Protein AF-A0AA36IX26-F1 (afdb_monomer_lite)

Organism: NCBI:txid2562239

InterPro domains:
  IPR001611 Leucine-rich repeat [PF13516] (466-485)
  IPR001611 Leucine-rich repeat [PF13516] (501-513)
  IPR001611 Leucine-rich repeat [PF13516] (522-540)
  IPR001611 Leucine-rich repeat [PF13516] (550-569)
  IPR001611 Leucine-rich repeat [PF13516] (581-597)
  IPR001611 Leucine-rich repeat [PF13516] (606-624)
  IPR001611 Leucine-rich repeat [PF13516] (634-653)
  IPR001611 Leucine-rich repeat [PF13516] (662-679)
  IPR027038 Ran GTPase-activating protein [PTHR24113] (391-602)
  IPR032675 Leucine-rich repeat domain superfamily [G3DSA:3.80.10.10] (282-434)
  IPR032675 Leucine-rich repeat domain superfamily [G3DSA:3.80.10.10] (450-543)
  IPR032675 Leucine-rich repeat domain superfamily [G3DSA:3.80.10.10] (544-683)

Secondary structure (DSSP, 8-state):
-HHHHHHHHHTT--EEPHHHHHHHHHHTPPPPPHHHHHH-B-TTS-BSEE-HHHHHHHHTT-TTTEEEEEEEE---BTTBS-TTSHHHHHHHHHHHHHHHHHHHH-TTT-PPPPTT-EEEEEE-GGGS-PPPPPTTTHHHHHHHHHHTHHHHH-TTEEEEEE-PPPPSS----SSPEEEEETTTTEEEEE-----PPPPGGGSS---TTSTTS---B----GGGBHHHHHHHHHHTT--SSTTEEE-----TTS--PPPPHHHHHHHHHTT-SB-SSTTSHHHHHHHHHHHHHHHHTT-SEEEEES--HHHHHHHHHHGGG-TT--EEEEES---HHHHHHHHHHHHHTSPPPSEEEEES---SHHHHHHHHHHS--------TTTTTT--HHHHHHHHHHH-S---EEE-TTS---HHHHHHHHHHHHSS-S--SEEE------SS-TTHHHHHHHHHHTT-TT--EEE-TTS--HHHHHHHHHHHHTT-TT--EEE-TT---HHHHHHHHHHHHTT-TT--EEE--SS---HHHHHHHHHHHTT-TT--EEE--SS---HHHHHHHHHHHTT-TT--EEE--SS--HHHHHHHHHHHHTT-TT--EEE--S----HHHHHHHHHHHTT-TT--EEE-TTS---HHHHHHHHHHHTT-TT--EEE-TTSS-HHHHHTTTT--

pLDDT: mean 76.71, std 17.02, range [21.55, 98.69]

Sequence (683 aa):
MSGLLVFLRDANVRLVRPQFLRELHQAGHAWPRRQEAETARTASGEPALLTHDELEQKATQGWQAFSILSFSHCWEAKEHPDPLGYQLAMLVEALEAFPAEVTRRLNWDTPVLDPNWDAAVFIDYVSLHQFQRSEAEEPYFQAAMRGMHTLYCHDETYTLRLEDLTPTEWAPPREAVSLYSAKDRGVCSVPLAKLHAPPAHQRGQCPATCSDWPLHANNTPYNERGWCAAEQQWSLSRDNSWKSMRLPLGTPEICEAPLTPEAFADAVRAGGLKFTHRGDAEPVLRLQRHVFESKTAVTPSLGFSHLGPDGVRAAADCLPHCRRLAELSLINSNAGDEGAQVLARGLENCSPLELLWLFQNSIGDNGCKAGRASTGSLHWGIGAECWAECRAEPALAAALAGHRGLRDLNLDANGFGDAGAEAGAIGARGRMQEPLALRLGAELRGAEAGGWGQALGAALRQMPRLQTLRLSENQIGVKGAQALARGLEGTTALQLLWLWGNQIGDPGCQALAAALAGHRGLRALSLGINGFGDAGAEALGVALQQMPRLQTLRLQRNQIGVKGAQALARGLEGTTALELLRLWENQIGDAGCQALAAALAGHRGLRELSLDTNGFGDAGAEALGVALQQMPRLQTLKLVQNQIGVKGAQALARGLEGTTALELLRLFQNQIGDAGCQASTAG

Foldseek 3Di:
DVVLLVLCVQLVPWFFFLQQLVVCQQVQHADDAPVVQQPDAHPVRHRRTDDSVNVVVQVVVDLLAEAEEEEAEQQFFQAGRAQLCQVSLLVNLLVVLVQVQLQVLPPDPDDRRDPNHGYTYGDPSLSHPDDDDDPVNVVSSVSCLLCVLCQLQPQRYKYWYDQDDCDPWDDDDPFFIWIAHQESLETDGRGRDDSDDRPPVRGVDGPPVCVVDPTHTDPDTQCQALVSVLSVLSNQLGHPDLAARAHGPYDLPDFAHHAALVRSLVCVVVNSHDYPDPVVNVSSSVSSNVSLLSRLCRHQEYHGENAECVRLLRVLVSQLSNQNHAYYAYELHLNALVSLLSNLVSLLNHHQYAYYHDYNNQYAPSSVVVVVVPDDDDDDDDDPPVNPPSCSQQSNLVSLLNHQNYAEDHPANNQHELSNLLSLLSSLQRNHPAHQEDHDHHQHPDDDQAPSLLSNLVSLLVHQNHAYYAYENNLNEQNSLLSVLNSLLNHQNYAYDHHHNHLNELNSLLSNLVSLLNRQNHAEDADANRAYEQNSLLSNLVSLLSHQNHAYYHHAHYAYACNSLLSVLNSLLNPQNYAEDHHANYQNEQNSLLSNLVSLLNRQNHAEDAHAHHAYEQNSLLSNLQSLLSHQNHAYDHHHQYAYELNSLLSVLNSCVNHPRHNYDHYYNYRHPPNSVVSNPPD

Radius of gyration: 32.55 Å; chains: 1; bounding box: 71×59×91 Å

Structure (mmCIF, N/CA/C/O backbone):
data_AF-A0AA36IX26-F1
#
_entry.id   AF-A0AA36IX26-F1
#
loop_
_atom_site.group_PDB
_atom_site.id
_atom_site.type_symbol
_atom_site.label_atom_id
_atom_site.label_alt_id
_atom_site.label_comp_id
_atom_site.label_asym_id
_atom_site.label_entity_id
_atom_site.label_seq_id
_atom_site.pdbx_PDB_ins_code
_atom_site.Cartn_x
_atom_site.Cartn_y
_atom_site.Cartn_z
_atom_site.occupancy
_atom_site.B_iso_or_equiv
_atom_site.auth_seq_id
_atom_site.auth_comp_id
_atom_site.auth_asym_id
_atom_site.auth_atom_id
_atom_site.pdbx_PDB_model_num
ATOM 1 N N . MET A 1 1 ? -26.209 3.716 13.378 1.00 59.00 1 MET A N 1
ATOM 2 C CA . MET A 1 1 ? -26.970 4.426 14.436 1.00 59.00 1 MET A CA 1
ATOM 3 C C . MET A 1 1 ? -28.212 3.680 14.939 1.00 59.00 1 MET A C 1
ATOM 5 O O . MET A 1 1 ? -28.395 3.629 16.146 1.00 59.00 1 MET A O 1
ATOM 9 N N . SER A 1 2 ? -29.069 3.107 14.077 1.00 66.12 2 SER A N 1
ATOM 10 C CA . SER A 1 2 ? -30.359 2.517 14.500 1.00 66.12 2 SER A CA 1
ATOM 11 C C . SER A 1 2 ? -30.241 1.428 15.577 1.00 66.12 2 SER A C 1
ATOM 13 O O . SER A 1 2 ? -30.985 1.467 16.547 1.00 66.12 2 SER A O 1
ATOM 15 N N . GLY A 1 3 ? -29.276 0.507 15.466 1.00 75.31 3 GLY A N 1
ATOM 16 C CA . GLY A 1 3 ? -29.050 -0.534 16.481 1.00 75.31 3 GLY A CA 1
ATOM 17 C C . GLY A 1 3 ? -28.619 0.013 17.849 1.00 75.31 3 GLY A C 1
ATOM 18 O O . GLY A 1 3 ? -29.119 -0.442 18.873 1.00 75.31 3 GLY A O 1
ATOM 19 N N . LEU A 1 4 ? -27.751 1.033 17.873 1.00 80.81 4 LEU A N 1
ATOM 20 C CA . LEU A 1 4 ? -27.341 1.703 19.111 1.00 80.81 4 LEU A CA 1
ATOM 21 C C . LEU A 1 4 ? -28.515 2.426 19.782 1.00 80.81 4 LEU A C 1
ATOM 23 O O . LEU A 1 4 ? -28.686 2.312 20.989 1.00 80.81 4 LEU A O 1
ATOM 27 N N . LEU A 1 5 ? -29.348 3.130 19.011 1.00 84.88 5 LEU A N 1
ATOM 28 C CA . LEU A 1 5 ? -30.525 3.827 19.543 1.00 84.88 5 LEU A CA 1
ATOM 29 C C . LEU A 1 5 ? -31.560 2.852 20.120 1.00 84.88 5 LEU A C 1
ATOM 31 O O . LEU A 1 5 ? -32.121 3.125 21.180 1.00 84.88 5 LEU A O 1
ATOM 35 N N . VAL A 1 6 ? -31.763 1.698 19.471 1.00 85.19 6 VAL A N 1
ATOM 36 C CA . VAL A 1 6 ? -32.611 0.614 19.996 1.00 85.19 6 VAL A CA 1
ATOM 37 C C . VAL A 1 6 ? -32.071 0.112 21.333 1.00 85.19 6 VAL A C 1
ATOM 39 O O . VAL A 1 6 ? -32.821 0.072 22.301 1.00 85.19 6 VAL A O 1
ATOM 42 N N . PHE A 1 7 ? -30.768 -0.174 21.431 1.00 87.94 7 PHE A N 1
ATOM 43 C CA . PHE A 1 7 ? -30.157 -0.572 22.702 1.00 87.94 7 PHE A CA 1
ATOM 44 C C . PHE A 1 7 ? -30.351 0.488 23.798 1.00 87.94 7 PHE A C 1
ATOM 46 O O . PHE A 1 7 ? -30.780 0.154 24.901 1.00 87.94 7 PHE A O 1
ATOM 53 N N . LEU A 1 8 ? -30.075 1.763 23.497 1.00 88.88 8 LEU A N 1
ATOM 54 C CA . LEU A 1 8 ? -30.230 2.856 24.461 1.00 88.88 8 LEU A CA 1
ATOM 55 C C . LEU A 1 8 ? -31.669 2.960 24.980 1.00 88.88 8 LEU A C 1
ATOM 57 O O . LEU A 1 8 ? -31.876 3.184 26.173 1.00 88.88 8 LEU A O 1
ATOM 61 N N . ARG A 1 9 ? -32.657 2.773 24.100 1.00 89.88 9 ARG A N 1
ATOM 62 C CA . ARG A 1 9 ? -34.079 2.762 24.455 1.00 89.88 9 ARG A CA 1
ATOM 63 C C . ARG A 1 9 ? -34.441 1.542 25.301 1.00 89.88 9 ARG A C 1
ATOM 65 O O . ARG A 1 9 ? -34.964 1.715 26.399 1.00 89.88 9 ARG A O 1
ATOM 72 N N . ASP A 1 10 ? -34.131 0.341 24.824 1.00 87.94 10 ASP A N 1
ATOM 73 C CA . ASP A 1 10 ? -34.525 -0.925 25.456 1.00 87.94 10 ASP A CA 1
ATOM 74 C C . ASP A 1 10 ? -33.883 -1.109 26.837 1.00 87.94 10 ASP A C 1
ATOM 76 O O . ASP A 1 10 ? -34.504 -1.639 27.758 1.00 87.94 10 ASP A O 1
ATOM 80 N N . ALA A 1 11 ? -32.646 -0.635 27.004 1.00 88.06 11 ALA A N 1
ATOM 81 C CA . ALA A 1 11 ? -31.933 -0.646 28.278 1.00 88.06 11 ALA A CA 1
ATOM 82 C C . ALA A 1 11 ? -32.172 0.620 29.126 1.00 88.06 11 ALA A C 1
ATOM 84 O O . ALA A 1 11 ? -31.579 0.756 30.194 1.00 88.06 11 ALA A O 1
ATOM 85 N N . ASN A 1 12 ? -33.012 1.553 28.659 1.00 89.12 12 ASN A N 1
ATOM 86 C CA . ASN A 1 12 ? -33.259 2.862 29.272 1.00 89.12 12 ASN A CA 1
ATOM 87 C C . ASN A 1 12 ? -31.970 3.627 29.656 1.00 89.12 12 ASN A C 1
ATOM 89 O O . ASN A 1 12 ? -31.885 4.315 30.680 1.00 89.12 12 ASN A O 1
ATOM 93 N N . VAL A 1 13 ? -30.945 3.514 28.813 1.00 88.25 13 VAL A N 1
ATOM 94 C CA . VAL A 1 13 ? -29.699 4.264 28.950 1.00 88.25 13 VAL A CA 1
ATOM 95 C C . VAL A 1 13 ? -29.934 5.675 28.418 1.00 88.25 13 VAL A C 1
ATOM 97 O O . VAL A 1 13 ? -30.354 5.872 27.277 1.00 88.25 13 VAL A O 1
ATOM 100 N N . ARG A 1 14 ? -29.680 6.669 29.270 1.00 89.88 14 ARG A N 1
ATOM 101 C CA . ARG A 1 14 ? -29.809 8.095 28.960 1.00 89.88 14 ARG A CA 1
ATOM 102 C C . ARG A 1 14 ? -28.421 8.710 28.827 1.00 89.88 14 ARG A C 1
ATOM 104 O O . ARG A 1 14 ? -27.532 8.379 29.607 1.00 89.88 14 ARG A O 1
ATOM 111 N N . LEU A 1 15 ? -28.257 9.609 27.862 1.00 91.62 15 LEU A N 1
ATOM 112 C CA . LEU A 1 15 ? -27.003 10.327 27.638 1.00 91.62 15 LEU A CA 1
ATOM 113 C C . LEU A 1 15 ? -27.063 11.714 28.283 1.00 91.62 15 LEU A C 1
ATOM 115 O O . LEU A 1 15 ? -28.125 12.332 28.341 1.00 91.62 15 LEU A O 1
ATOM 119 N N . VAL A 1 16 ? -25.927 12.200 28.765 1.00 92.00 16 VAL A N 1
ATOM 120 C CA . VAL A 1 16 ? -25.788 13.487 29.447 1.00 92.00 16 VAL A CA 1
ATOM 121 C C . VAL A 1 16 ? -25.564 14.597 28.430 1.00 92.00 16 VAL A C 1
ATOM 123 O O . VAL A 1 16 ? -24.824 14.428 27.454 1.00 92.00 16 VAL A O 1
ATOM 126 N N . ARG A 1 17 ? -26.183 15.754 28.667 1.00 92.38 17 ARG A N 1
ATOM 127 C CA . ARG A 1 17 ? -25.926 16.958 27.873 1.00 92.38 17 ARG A CA 1
ATOM 128 C C . ARG A 1 17 ? -24.545 17.535 28.204 1.00 92.38 17 ARG A C 1
ATOM 130 O O . ARG A 1 17 ? -24.284 17.796 29.380 1.00 92.38 17 ARG A O 1
ATOM 137 N N . PRO A 1 18 ? -23.704 17.853 27.201 1.00 91.50 18 PRO A N 1
ATOM 138 C CA . PRO A 1 18 ? -22.429 18.537 27.425 1.00 91.50 18 PRO A CA 1
ATOM 139 C C . PRO A 1 18 ? -22.576 19.833 28.229 1.00 91.50 18 PRO A C 1
ATOM 141 O O . PRO A 1 18 ? -21.761 20.118 29.100 1.00 91.50 18 PRO A O 1
ATOM 144 N N . GLN A 1 19 ? -23.651 20.592 27.985 1.00 90.94 19 GLN A N 1
ATOM 145 C CA . GLN A 1 19 ? -23.922 21.842 28.695 1.00 90.94 19 GLN A CA 1
ATOM 146 C C . GLN A 1 19 ? -24.046 21.649 30.212 1.00 90.94 19 GLN A C 1
ATOM 148 O O . GLN A 1 19 ? -23.476 22.420 30.978 1.00 90.94 19 GLN A O 1
ATOM 153 N N . PHE A 1 20 ? -24.717 20.583 30.648 1.00 92.38 20 PHE A N 1
ATOM 154 C CA . PHE A 1 20 ? -24.869 20.278 32.067 1.00 92.38 20 PHE A CA 1
ATOM 155 C C . PHE A 1 20 ? -23.522 19.951 32.734 1.00 92.38 20 PHE A C 1
ATOM 157 O O . PHE A 1 20 ? -23.261 20.389 33.851 1.00 92.38 20 PHE A O 1
ATOM 164 N N . LEU A 1 21 ? -22.625 19.246 32.034 1.00 89.94 21 LEU A N 1
ATOM 165 C CA . LEU A 1 21 ? -21.277 18.945 32.534 1.00 89.94 21 LEU A CA 1
ATOM 166 C C . LEU A 1 21 ? -20.430 20.212 32.718 1.00 89.94 21 LEU A C 1
ATOM 168 O O . LEU A 1 21 ? -19.721 20.334 33.716 1.00 89.94 21 LEU A O 1
ATOM 172 N N . ARG A 1 22 ? -20.540 21.177 31.794 1.00 88.69 22 ARG A N 1
ATOM 173 C CA . ARG A 1 22 ? -19.863 22.480 31.918 1.00 88.69 22 ARG A CA 1
ATOM 174 C C . ARG A 1 22 ? -20.347 23.247 33.142 1.00 88.69 22 ARG A C 1
ATOM 176 O O . ARG A 1 22 ? -19.533 23.780 33.889 1.00 88.69 22 ARG A O 1
ATOM 183 N N . GLU A 1 23 ? -21.658 23.281 33.355 1.00 90.12 23 GLU A N 1
ATOM 184 C CA . GLU A 1 23 ? -22.269 23.966 34.498 1.00 90.12 23 GLU A CA 1
ATOM 185 C C . GLU A 1 23 ? -21.859 23.325 35.831 1.00 90.12 23 GLU A C 1
ATOM 187 O O . GLU A 1 23 ? -21.513 24.045 36.767 1.00 90.12 23 GLU A O 1
ATOM 192 N N . LEU A 1 24 ? -21.805 21.988 35.906 1.00 86.50 24 LEU A N 1
ATOM 193 C CA . LEU A 1 24 ? -21.286 21.275 37.079 1.00 86.50 24 LEU A CA 1
ATOM 194 C C . LEU A 1 24 ? -19.833 21.650 37.376 1.00 86.50 24 LEU A C 1
ATOM 196 O O . LEU A 1 24 ? -19.507 21.969 38.519 1.00 86.50 24 LEU A O 1
ATOM 200 N N . HIS A 1 25 ? -18.978 21.649 36.351 1.00 84.50 25 HIS A N 1
ATOM 201 C CA . HIS A 1 25 ? -17.574 22.016 36.501 1.00 84.50 25 HIS A CA 1
ATOM 202 C C . HIS A 1 25 ? -17.413 23.469 36.979 1.00 84.50 25 HIS A C 1
ATOM 204 O O . HIS A 1 25 ? -16.678 23.725 37.930 1.00 84.50 25 HIS A O 1
ATOM 210 N N . GLN A 1 26 ? -18.150 24.413 36.385 1.00 83.88 26 GLN A N 1
ATOM 211 C CA . GLN A 1 26 ? -18.125 25.832 36.771 1.00 83.88 26 GLN A CA 1
ATOM 212 C C . GLN A 1 26 ? -18.622 26.068 38.201 1.00 83.88 26 GLN A C 1
ATOM 214 O O . GLN A 1 26 ? -18.080 26.914 38.913 1.00 83.88 26 GLN A O 1
ATOM 219 N N . ALA A 1 27 ? -19.641 25.320 38.624 1.00 81.69 27 ALA A N 1
ATOM 220 C CA . ALA A 1 27 ? -20.159 25.358 39.987 1.00 81.69 27 ALA A CA 1
ATOM 221 C C . ALA A 1 27 ? -19.262 24.609 40.990 1.00 81.69 27 ALA A C 1
ATOM 223 O O . ALA A 1 27 ? -19.490 24.691 42.197 1.00 81.69 27 ALA A O 1
ATOM 224 N N . GLY A 1 28 ? -18.247 23.881 40.510 1.00 75.19 28 GLY A N 1
ATOM 225 C CA . GLY A 1 28 ? -17.361 23.084 41.346 1.00 75.19 28 GLY A CA 1
ATOM 226 C C . GLY A 1 28 ? -18.068 21.893 42.000 1.00 75.19 28 GLY A C 1
ATOM 227 O O . GLY A 1 28 ? -17.729 21.505 43.119 1.00 75.19 28 GLY A O 1
ATOM 228 N N . HIS A 1 29 ? -19.084 21.340 41.341 1.00 78.75 29 HIS A N 1
ATOM 229 C CA . HIS A 1 29 ? -19.809 20.167 41.811 1.00 78.75 29 HIS A CA 1
ATOM 230 C C . HIS A 1 29 ? -19.197 18.877 41.265 1.00 78.75 29 HIS A C 1
ATOM 232 O O . HIS A 1 29 ? -18.682 18.835 40.149 1.00 78.75 29 HIS A O 1
ATOM 238 N N . ALA A 1 30 ? -19.286 17.811 42.061 1.00 74.81 30 ALA A N 1
ATOM 239 C CA . ALA A 1 30 ? -18.939 16.471 41.615 1.00 74.81 30 ALA A CA 1
ATOM 240 C C . ALA A 1 30 ? -19.985 15.939 40.618 1.00 74.81 30 ALA A C 1
ATOM 242 O O . ALA A 1 30 ? -21.100 16.464 40.522 1.00 74.81 30 ALA A O 1
ATOM 243 N N . TRP A 1 31 ? -19.646 14.875 39.888 1.00 78.19 31 TRP A N 1
ATOM 244 C CA . TRP A 1 31 ? -20.623 14.190 39.044 1.00 78.19 31 TRP A CA 1
ATOM 245 C C . TRP A 1 31 ? -21.817 13.672 39.862 1.00 78.19 31 TRP A C 1
ATOM 247 O O . TRP A 1 31 ? -21.621 12.985 40.860 1.00 78.19 31 TRP A O 1
ATOM 257 N N . PRO A 1 32 ? -23.066 13.934 39.439 1.00 77.88 32 PRO A N 1
ATOM 258 C CA . PRO A 1 32 ? -24.227 13.383 40.123 1.00 77.88 32 PRO A CA 1
ATOM 259 C C . PRO A 1 32 ? -24.325 11.873 39.891 1.00 77.88 32 PRO A C 1
ATOM 261 O O . PRO A 1 32 ? -23.868 11.355 38.872 1.00 77.88 32 PRO A O 1
ATOM 264 N N . ARG A 1 33 ? -25.006 11.159 40.789 1.00 77.19 33 ARG A N 1
ATOM 265 C CA . ARG A 1 33 ? -25.446 9.774 40.559 1.00 77.19 33 ARG A CA 1
ATOM 266 C C . ARG A 1 33 ? -26.525 9.710 39.483 1.00 77.19 33 ARG A C 1
ATOM 268 O O . ARG A 1 33 ? -27.099 10.726 39.087 1.00 77.19 33 ARG A O 1
ATOM 275 N N . ARG A 1 34 ? -26.860 8.497 39.027 1.00 77.56 34 ARG A N 1
ATOM 276 C CA . ARG A 1 34 ? -27.836 8.320 37.938 1.00 77.56 34 ARG A CA 1
ATOM 277 C C . ARG A 1 34 ? -29.192 8.893 38.320 1.00 77.56 34 ARG A C 1
ATOM 279 O O . ARG A 1 34 ? -29.754 9.633 37.518 1.00 77.56 34 ARG A O 1
ATOM 286 N N . GLN A 1 35 ? -29.693 8.565 39.515 1.00 79.75 35 GLN A N 1
ATOM 287 C CA . GLN A 1 35 ? -31.001 9.033 39.987 1.00 79.75 35 GLN A CA 1
ATOM 288 C C . GLN A 1 35 ? -31.018 10.547 40.236 1.00 79.75 35 GLN A C 1
ATOM 290 O O . GLN A 1 35 ? -32.018 11.211 39.979 1.00 79.75 35 GLN A O 1
ATOM 295 N N . GLU A 1 36 ? -29.897 11.121 40.677 1.00 83.75 36 GLU A N 1
ATOM 296 C CA . GLU A 1 36 ? -29.769 12.573 40.854 1.00 83.75 36 GLU A CA 1
ATOM 297 C C . GLU A 1 36 ? -29.838 13.284 39.496 1.00 83.75 36 GLU A C 1
ATOM 299 O O . GLU A 1 36 ? -30.602 14.236 39.329 1.00 83.75 36 GLU A O 1
ATOM 304 N N . ALA A 1 37 ? -29.138 12.753 38.489 1.00 86.00 37 ALA A N 1
ATOM 305 C CA . ALA A 1 37 ? -29.148 13.284 37.131 1.00 86.00 37 ALA A CA 1
ATOM 306 C C . ALA A 1 37 ? -30.536 13.232 36.452 1.00 86.00 37 ALA A C 1
ATOM 308 O O . ALA A 1 37 ? -30.814 14.064 35.593 1.00 86.00 37 ALA A O 1
ATOM 309 N N . GLU A 1 38 ? -31.439 12.315 36.833 1.00 85.62 38 GLU A N 1
ATOM 310 C CA . GLU A 1 38 ? -32.811 12.258 36.276 1.00 85.62 38 GLU A CA 1
ATOM 311 C C . GLU A 1 38 ? -33.648 13.489 36.617 1.00 85.62 38 GLU A C 1
ATOM 313 O O . GLU A 1 38 ? -34.439 13.990 35.808 1.00 85.62 38 GLU A O 1
ATOM 318 N N . THR A 1 39 ? -33.457 13.993 37.830 1.00 88.62 39 THR A N 1
ATOM 319 C CA . THR A 1 39 ? -34.173 15.169 38.332 1.00 88.62 39 THR A CA 1
ATOM 320 C C . THR A 1 39 ? -33.403 16.465 38.107 1.00 88.62 39 THR A C 1
ATOM 322 O O . THR A 1 39 ? -34.010 17.535 38.109 1.00 88.62 39 THR A O 1
ATOM 325 N N . ALA A 1 40 ? -32.099 16.377 37.834 1.00 90.81 40 ALA A N 1
ATOM 326 C CA . ALA A 1 40 ? -31.252 17.530 37.582 1.00 90.81 40 ALA A CA 1
ATOM 327 C C . ALA A 1 40 ? -31.674 18.299 36.322 1.00 90.81 40 ALA A C 1
ATOM 329 O O . ALA A 1 40 ? -32.179 17.741 35.336 1.00 90.81 40 ALA A O 1
ATOM 330 N N . ARG A 1 41 ? -31.463 19.613 36.371 1.00 92.69 41 ARG A N 1
ATOM 331 C CA . ARG A 1 41 ? -31.743 20.547 35.283 1.00 92.69 41 ARG A CA 1
ATOM 332 C C . ARG A 1 41 ? -30.532 21.439 35.050 1.00 92.69 41 ARG A C 1
ATOM 334 O O . ARG A 1 41 ? -29.794 21.717 35.993 1.00 92.69 41 ARG A O 1
ATOM 341 N N . THR A 1 42 ? -30.346 21.872 33.810 1.00 91.44 42 THR A N 1
ATOM 342 C CA . THR A 1 42 ? -29.400 22.940 33.471 1.00 91.44 42 THR A CA 1
ATOM 343 C C . THR A 1 42 ? -29.868 24.272 34.060 1.00 91.44 42 THR A C 1
ATOM 345 O O . THR A 1 42 ? -31.035 24.426 34.440 1.00 91.44 42 THR A O 1
ATOM 348 N N . ALA A 1 43 ? -28.996 25.278 34.065 1.00 89.50 43 ALA A N 1
ATOM 349 C CA . ALA A 1 43 ? -29.348 26.647 34.440 1.00 89.50 43 ALA A CA 1
ATOM 350 C C . ALA A 1 43 ? -30.473 27.239 33.561 1.00 89.50 43 ALA A C 1
ATOM 352 O O . ALA A 1 43 ? -31.235 28.089 34.021 1.00 89.50 43 ALA A O 1
ATOM 353 N N . SER A 1 44 ? -30.613 26.763 32.317 1.00 89.62 44 SER A N 1
ATOM 354 C CA . SER A 1 44 ? -31.710 27.112 31.398 1.00 89.62 44 SER A CA 1
ATOM 355 C C . SER A 1 44 ? -33.029 26.374 31.679 1.00 89.62 44 SER A C 1
ATOM 357 O O . SER A 1 44 ? -34.042 26.682 31.054 1.00 89.62 44 SER A O 1
ATOM 359 N N . GLY A 1 45 ? -33.045 25.419 32.615 1.00 91.31 45 GLY A N 1
ATOM 360 C CA . GLY A 1 45 ? -34.220 24.622 32.978 1.00 91.31 45 GLY A CA 1
ATOM 361 C C . GLY A 1 45 ? -34.424 23.350 32.147 1.00 91.31 45 GLY A C 1
ATOM 362 O O . GLY A 1 45 ? -35.420 22.651 32.343 1.00 91.31 45 GLY A O 1
ATOM 363 N N . GLU A 1 46 ? -33.502 23.008 31.245 1.00 92.38 46 GLU A N 1
ATOM 364 C CA . GLU A 1 46 ? -33.575 21.778 30.450 1.00 92.38 46 GLU A CA 1
ATOM 365 C C . GLU A 1 46 ? -33.187 20.544 31.284 1.00 92.38 46 GLU A C 1
ATOM 367 O O . GLU A 1 46 ? -32.363 20.647 32.194 1.00 92.38 46 GLU A O 1
ATOM 372 N N . PRO A 1 47 ? -33.731 19.348 30.991 1.00 94.56 47 PRO A N 1
ATOM 373 C CA . PRO A 1 47 ? -33.268 18.101 31.598 1.00 94.56 47 PRO A CA 1
ATOM 374 C C . PRO A 1 47 ? -31.769 17.877 31.387 1.00 94.56 47 PRO A C 1
ATOM 376 O O . PRO A 1 47 ? -31.285 17.948 30.257 1.00 94.56 47 PRO A O 1
ATOM 379 N N . ALA A 1 48 ? -31.045 17.533 32.456 1.00 92.31 48 ALA A N 1
ATOM 380 C CA . ALA A 1 48 ? -29.620 17.193 32.382 1.00 92.31 48 ALA A CA 1
ATOM 381 C C . ALA A 1 48 ? -29.334 16.018 31.425 1.00 92.31 48 ALA A C 1
ATOM 383 O O . ALA A 1 48 ? -28.275 15.945 30.796 1.00 92.31 48 ALA A O 1
ATOM 384 N N . LEU A 1 49 ? -30.302 15.109 31.305 1.00 93.00 49 LEU A N 1
ATOM 385 C CA . LEU A 1 49 ? -30.243 13.920 30.470 1.00 93.00 49 LEU A CA 1
ATOM 386 C C . LEU A 1 49 ? -31.127 14.073 29.234 1.00 93.00 49 LEU A C 1
ATOM 388 O O . LEU A 1 49 ? -32.265 14.531 29.324 1.00 93.00 49 LEU A O 1
ATOM 392 N N . LEU A 1 50 ? -30.614 13.643 28.086 1.00 92.56 50 LEU A N 1
ATOM 393 C CA . LEU A 1 50 ? -31.348 13.618 26.825 1.00 92.56 50 LEU A CA 1
ATOM 394 C C . LEU A 1 50 ? -32.394 12.505 26.828 1.00 92.56 50 LEU A C 1
ATOM 396 O O . LEU A 1 50 ? -32.110 11.359 27.197 1.00 92.56 50 LEU A O 1
ATOM 400 N N . THR A 1 51 ? -33.599 12.826 26.365 1.00 92.81 51 THR A N 1
ATOM 401 C CA . THR A 1 51 ? -34.619 11.810 26.102 1.00 92.81 51 THR A CA 1
ATOM 402 C C . THR A 1 51 ? -34.256 10.972 24.867 1.00 92.81 51 THR A C 1
ATOM 404 O O . THR A 1 51 ? -33.428 11.359 24.044 1.00 92.81 51 THR A O 1
ATOM 407 N N . HIS A 1 52 ? -34.858 9.788 24.725 1.00 91.50 52 HIS A N 1
ATOM 408 C CA . HIS A 1 52 ? -34.592 8.896 23.589 1.00 91.50 52 HIS A CA 1
ATOM 409 C C . HIS A 1 52 ? -35.116 9.498 22.291 1.00 91.50 52 HIS A C 1
ATOM 411 O O . HIS A 1 52 ? -34.462 9.364 21.266 1.00 91.50 52 HIS A O 1
ATOM 417 N N . ASP A 1 53 ? -36.233 10.219 22.358 1.00 91.19 53 ASP A N 1
ATOM 418 C CA . ASP A 1 53 ? -36.820 10.891 21.201 1.00 91.19 53 ASP A CA 1
ATOM 419 C C . ASP A 1 53 ? -35.939 12.065 20.748 1.00 91.19 53 ASP A C 1
ATOM 421 O O . ASP A 1 53 ? -35.709 12.244 19.554 1.00 91.19 53 ASP A O 1
ATOM 425 N N . GLU A 1 54 ? -35.361 12.824 21.688 1.00 92.44 54 GLU A N 1
ATOM 426 C CA . GLU A 1 54 ? -34.365 13.854 21.363 1.00 92.44 54 GLU A CA 1
ATOM 427 C C . GLU A 1 54 ? -33.107 13.255 20.728 1.00 92.44 54 GLU A C 1
ATOM 429 O O . GLU A 1 54 ? -32.583 13.809 19.761 1.00 92.44 54 GLU A O 1
ATOM 434 N N . LEU A 1 55 ? -32.626 12.118 21.242 1.00 89.56 55 LEU A N 1
ATOM 435 C CA . LEU A 1 55 ? -31.477 11.414 20.670 1.00 89.56 55 LEU A CA 1
ATOM 436 C C . LEU A 1 55 ? -31.761 10.902 19.259 1.00 89.56 55 LEU A C 1
ATOM 438 O O . LEU A 1 55 ? -30.910 11.043 18.384 1.00 89.56 55 LEU A O 1
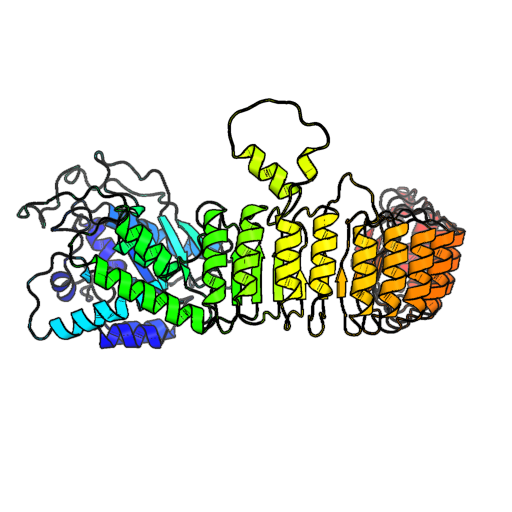ATOM 442 N N . GLU A 1 56 ? -32.946 10.341 19.014 1.00 88.06 56 GLU A N 1
ATOM 443 C CA . GLU A 1 56 ? -33.360 9.918 17.676 1.00 88.06 56 GLU A CA 1
ATOM 444 C C . GLU A 1 56 ? -33.447 11.098 16.708 1.00 88.06 56 GLU A C 1
ATOM 446 O O . GLU A 1 56 ? -32.930 11.004 15.596 1.00 88.06 56 GLU A O 1
ATOM 451 N N . GLN A 1 57 ? -34.031 12.224 17.129 1.00 89.06 57 GLN A N 1
ATOM 452 C CA . GLN A 1 57 ? -34.096 13.434 16.307 1.00 89.06 57 GLN A CA 1
ATOM 453 C C . GLN A 1 57 ? -32.699 13.955 15.963 1.00 89.06 57 GLN A C 1
ATOM 455 O O . GLN A 1 57 ? -32.403 14.177 14.788 1.00 89.06 57 GLN A O 1
ATOM 460 N N . LYS A 1 58 ? -31.814 14.091 16.957 1.00 87.25 58 LYS A N 1
ATOM 461 C CA . LYS A 1 58 ? -30.422 14.517 16.741 1.00 87.25 58 LYS A CA 1
ATOM 462 C C . LYS A 1 58 ? -29.667 13.547 15.836 1.00 87.25 58 LYS A C 1
ATOM 464 O O . LYS A 1 58 ? -28.954 13.973 14.934 1.00 87.25 58 LYS A O 1
ATOM 469 N N . ALA A 1 59 ? -29.899 12.246 15.987 1.00 81.94 59 ALA A N 1
ATOM 470 C CA . ALA A 1 59 ? -29.268 11.232 15.156 1.00 81.94 59 ALA A CA 1
ATOM 471 C C . ALA A 1 59 ? -29.619 11.325 13.660 1.00 81.94 59 ALA A C 1
ATOM 473 O O . ALA A 1 59 ? -28.837 10.858 12.831 1.00 81.94 59 ALA A O 1
ATOM 474 N N . THR A 1 60 ? -30.753 11.934 13.293 1.00 83.25 60 THR A N 1
ATOM 475 C CA . THR A 1 60 ? -31.108 12.154 11.877 1.00 83.25 60 THR A CA 1
ATOM 476 C C . THR A 1 60 ? -30.280 13.244 11.193 1.00 83.25 60 THR A C 1
ATOM 478 O O . THR A 1 60 ? -30.215 13.265 9.966 1.00 83.25 60 THR A O 1
ATOM 481 N N . GLN A 1 61 ? -29.611 14.111 11.959 1.00 80.25 61 GLN A N 1
ATOM 482 C CA . GLN A 1 61 ? -28.822 15.237 11.440 1.00 80.25 61 GLN A CA 1
ATOM 483 C C . GLN A 1 61 ? -27.487 14.791 10.820 1.00 80.25 61 GLN A C 1
ATOM 485 O O . GLN A 1 61 ? -26.824 15.564 10.134 1.00 80.25 61 GLN A O 1
ATOM 490 N N . GLY A 1 62 ? -27.110 13.525 11.018 1.00 74.44 62 GLY A N 1
ATOM 491 C CA . GLY A 1 62 ? -25.845 12.970 10.556 1.00 74.44 62 GLY A CA 1
ATOM 492 C C . GLY A 1 62 ? -24.683 13.282 11.501 1.00 74.44 62 GLY A C 1
ATOM 493 O O . GLY A 1 62 ? -24.719 14.199 12.316 1.00 74.44 62 GLY A O 1
ATOM 494 N N . TRP A 1 63 ? -23.622 12.489 11.382 1.00 71.00 63 TRP A N 1
ATOM 495 C CA . TRP A 1 63 ? -22.484 12.513 12.310 1.00 71.00 63 TRP A CA 1
ATOM 496 C C . TRP A 1 63 ? -21.677 13.819 12.301 1.00 71.00 63 TRP A C 1
ATOM 498 O O . TRP A 1 63 ? -20.998 14.131 13.270 1.00 71.00 63 TRP A O 1
ATOM 508 N N . GLN A 1 64 ? -21.740 14.577 11.205 1.00 71.06 64 GLN A N 1
ATOM 509 C CA . GLN A 1 64 ? -21.056 15.866 11.078 1.00 71.06 64 GLN A CA 1
ATOM 510 C C . GLN A 1 64 ? -21.692 16.937 11.964 1.00 71.06 64 GLN A C 1
ATOM 512 O O . GLN A 1 64 ? -21.003 17.871 12.360 1.00 71.06 64 GLN A O 1
ATOM 517 N N . ALA A 1 65 ? -22.978 16.779 12.285 1.00 79.94 65 ALA A N 1
ATOM 518 C CA . ALA A 1 65 ? -23.732 17.675 13.149 1.00 79.94 65 ALA A CA 1
ATOM 519 C C . ALA A 1 65 ? -23.897 17.123 14.573 1.00 79.94 65 ALA A C 1
ATOM 521 O O . ALA A 1 65 ? -24.029 17.907 15.507 1.00 79.94 65 ALA A O 1
ATOM 522 N N . PHE A 1 66 ? -23.882 15.797 14.763 1.00 84.69 66 PHE A N 1
ATOM 523 C CA . PHE A 1 66 ? -24.102 15.190 16.075 1.00 84.69 66 PHE A CA 1
ATOM 524 C C . PHE A 1 66 ? -23.285 13.914 16.312 1.00 84.69 66 PHE A C 1
ATOM 526 O O . PHE A 1 66 ? -23.382 12.961 15.535 1.00 84.69 66 PHE A O 1
ATOM 533 N N . SER A 1 67 ? -22.568 13.850 17.440 1.00 85.12 67 SER A N 1
ATOM 534 C CA . SER A 1 67 ? -21.793 12.665 17.847 1.00 85.12 67 SER A CA 1
ATOM 535 C C . SER A 1 67 ? -22.192 12.120 19.220 1.00 85.12 67 SER A C 1
ATOM 537 O O . SER A 1 67 ? -22.493 12.864 20.153 1.00 85.12 67 SER A O 1
ATOM 539 N N . ILE A 1 68 ? -22.110 10.796 19.382 1.00 87.19 68 ILE A N 1
ATOM 540 C CA . ILE A 1 68 ? -22.199 10.145 20.694 1.00 87.19 68 ILE A CA 1
ATOM 541 C C . ILE A 1 68 ? -20.781 9.917 21.220 1.00 87.19 68 ILE A C 1
ATOM 543 O O . ILE A 1 68 ? -19.960 9.273 20.562 1.00 87.19 68 ILE A O 1
ATOM 547 N N . LEU A 1 69 ? -20.506 10.430 22.416 1.00 86.75 69 LEU A N 1
ATOM 548 C CA . LEU A 1 69 ? -19.211 10.339 23.079 1.00 86.75 69 LEU A CA 1
ATOM 549 C C . LEU A 1 69 ? -19.344 9.444 24.308 1.00 86.75 69 LEU A C 1
ATOM 551 O O . LEU A 1 69 ? -19.961 9.824 25.293 1.00 86.75 69 LEU A O 1
ATOM 555 N N . SER A 1 70 ? -18.782 8.248 24.253 1.00 86.94 70 SER A N 1
ATOM 556 C CA . SER A 1 70 ? -18.575 7.401 25.429 1.00 86.94 70 SER A CA 1
ATOM 557 C C . SER A 1 70 ? -17.302 7.786 26.161 1.00 86.94 70 SER A C 1
ATOM 559 O O . SER A 1 70 ? -16.342 8.284 25.569 1.00 86.94 70 SER A O 1
ATOM 561 N N . PHE A 1 71 ? -17.303 7.536 27.457 1.00 84.19 71 PHE A N 1
ATOM 562 C CA . PHE A 1 71 ? -16.233 7.942 28.335 1.00 84.19 71 PHE A CA 1
ATOM 563 C C . PHE A 1 71 ? -15.800 6.766 29.198 1.00 84.19 71 PHE A C 1
ATOM 565 O O . PHE A 1 71 ? -16.601 6.228 29.958 1.00 84.19 71 PHE A O 1
ATOM 572 N N . SER A 1 72 ? -14.538 6.374 29.053 1.00 83.94 72 SER A N 1
ATOM 573 C CA . SER A 1 72 ? -13.910 5.325 29.847 1.00 83.94 72 SER A CA 1
ATOM 574 C C . SER A 1 72 ? -12.909 5.965 30.800 1.00 83.94 72 SER A C 1
ATOM 576 O O . SER A 1 72 ? -12.058 6.752 30.378 1.00 83.94 72 SER A O 1
ATOM 578 N N . HIS A 1 73 ? -13.036 5.674 32.092 1.00 80.56 73 HIS A N 1
ATOM 579 C CA . HIS A 1 73 ? -12.391 6.472 33.128 1.00 80.56 73 HIS A CA 1
ATOM 580 C C . HIS A 1 73 ? -12.028 5.658 34.369 1.00 80.56 73 HIS A C 1
ATOM 582 O O . HIS A 1 73 ? -12.546 4.562 34.606 1.00 80.56 73 HIS A O 1
ATOM 588 N N . CYS A 1 74 ? -11.126 6.203 35.183 1.00 76.81 74 CYS A N 1
ATOM 589 C CA . CYS A 1 74 ? -10.701 5.573 36.423 1.00 76.81 74 CYS A CA 1
ATOM 590 C C . CYS A 1 74 ? -11.704 5.809 37.554 1.00 76.81 74 CYS A C 1
ATOM 592 O O . CYS A 1 74 ? -12.151 6.925 37.802 1.00 76.81 74 CYS A O 1
ATOM 594 N N . TRP A 1 75 ? -11.992 4.754 38.315 1.00 77.56 75 TRP A N 1
ATOM 595 C CA . TRP A 1 75 ? -12.756 4.863 39.554 1.00 77.56 75 TRP A CA 1
ATOM 596 C C . TRP A 1 75 ? -11.860 5.296 40.712 1.00 77.56 75 TRP A C 1
ATOM 598 O O . TRP A 1 75 ? -11.014 4.496 41.129 1.00 77.56 75 TRP A O 1
ATOM 608 N N . GLU A 1 76 ? -12.052 6.497 41.256 1.00 77.81 76 GLU A N 1
ATOM 609 C CA . GLU A 1 76 ? -11.165 7.032 42.301 1.00 77.81 76 GLU A CA 1
ATOM 610 C C . GLU A 1 76 ? -11.553 6.664 43.727 1.00 77.81 76 GLU A C 1
ATOM 612 O O . GLU A 1 76 ? -10.668 6.531 44.568 1.00 77.81 76 GLU A O 1
ATOM 617 N N . ALA A 1 77 ? -12.835 6.457 44.028 1.00 75.50 77 ALA A N 1
ATOM 618 C CA . ALA A 1 77 ? -13.261 5.999 45.348 1.00 75.50 77 ALA A CA 1
ATOM 619 C C . ALA A 1 77 ? -14.488 5.103 45.253 1.00 75.50 77 ALA A C 1
ATOM 621 O O . ALA A 1 77 ? -15.389 5.406 44.488 1.00 75.50 77 ALA A O 1
ATOM 622 N N . LYS A 1 78 ? -14.585 4.024 46.037 1.00 71.38 78 LYS A N 1
ATOM 623 C CA . LYS A 1 78 ? -15.705 3.056 45.955 1.00 71.38 78 LYS A CA 1
ATOM 624 C C . LYS A 1 78 ? -17.096 3.719 45.923 1.00 71.38 78 LYS A C 1
ATOM 626 O O . LYS A 1 78 ? -17.997 3.229 45.250 1.00 71.38 78 LYS A O 1
ATOM 631 N N . GLU A 1 79 ? -17.253 4.824 46.636 1.00 74.06 79 GLU A N 1
ATOM 632 C CA . GLU A 1 79 ? -18.494 5.577 46.779 1.00 74.06 79 GLU A CA 1
ATOM 633 C C . GLU A 1 79 ? -18.713 6.596 45.647 1.00 74.06 79 GLU A C 1
ATOM 635 O O . GLU A 1 79 ? -19.860 6.870 45.307 1.00 74.06 79 GLU A O 1
ATOM 640 N N . HIS A 1 80 ? -17.649 7.137 45.039 1.00 75.44 80 HIS A N 1
ATOM 641 C CA . HIS A 1 80 ? -17.736 8.191 44.024 1.00 75.44 80 HIS A CA 1
ATOM 642 C C . HIS A 1 80 ? -16.632 8.071 42.945 1.00 75.44 80 HIS A C 1
ATOM 644 O O . HIS A 1 80 ? -15.461 7.909 43.285 1.00 75.44 80 HIS A O 1
ATOM 650 N N . PRO A 1 81 ? -16.960 8.214 41.647 1.00 75.94 81 PRO A N 1
ATOM 651 C CA . PRO A 1 81 ? -16.044 7.990 40.522 1.00 75.94 81 PRO A CA 1
ATOM 652 C C . PRO A 1 81 ? -14.942 9.046 40.426 1.00 75.94 81 PRO A C 1
ATOM 654 O O . PRO A 1 81 ? -13.800 8.706 40.145 1.00 75.94 81 PRO A O 1
ATOM 657 N N . ASP A 1 82 ? -15.305 10.304 40.676 1.00 80.38 82 ASP A N 1
ATOM 658 C CA . ASP A 1 82 ? -14.451 11.491 40.587 1.00 80.38 82 ASP A CA 1
ATOM 659 C C . ASP A 1 82 ? -14.789 12.446 41.748 1.00 80.38 82 ASP A C 1
ATOM 661 O O . ASP A 1 82 ? -15.482 13.451 41.567 1.00 80.38 82 ASP A O 1
ATOM 665 N N . PRO A 1 83 ? -14.454 12.071 42.997 1.00 76.12 83 PRO A N 1
ATOM 666 C CA . PRO A 1 83 ? -14.835 12.830 44.185 1.00 76.12 83 PRO A CA 1
ATOM 667 C C . PRO A 1 83 ? -14.161 14.198 44.247 1.00 76.12 83 PRO A C 1
ATOM 669 O O . PRO A 1 83 ? -14.524 14.989 45.105 1.00 76.12 83 PRO A O 1
ATOM 672 N N . LEU A 1 84 ? -13.169 14.478 43.403 1.00 76.25 84 LEU A N 1
ATOM 673 C CA . LEU A 1 84 ? -12.415 15.729 43.410 1.00 76.25 84 LEU A CA 1
ATOM 674 C C . LEU A 1 84 ? -12.685 16.592 42.166 1.00 76.25 84 LEU A C 1
ATOM 676 O O . LEU A 1 84 ? -12.158 17.699 42.077 1.00 76.25 84 LEU A O 1
ATOM 680 N N . GLY A 1 85 ? -13.532 16.128 41.239 1.00 79.12 85 GLY A N 1
ATOM 681 C CA . GLY A 1 85 ? -13.917 16.866 40.032 1.00 79.12 85 GLY A CA 1
ATOM 682 C C . GLY A 1 85 ? -12.796 17.002 38.995 1.00 79.12 85 GLY A C 1
ATOM 683 O O . GLY A 1 85 ? -12.896 17.838 38.093 1.00 79.12 85 GLY A O 1
ATOM 684 N N . TYR A 1 86 ? -11.713 16.231 39.131 1.00 79.19 86 TYR A N 1
ATOM 685 C CA . TYR A 1 86 ? -10.542 16.304 38.258 1.00 79.19 86 TYR A CA 1
ATOM 686 C C . TYR A 1 86 ? -10.840 15.704 36.887 1.00 79.19 86 TYR A C 1
ATOM 688 O O . TYR A 1 86 ? -10.591 16.334 35.856 1.00 79.19 86 TYR A O 1
ATOM 696 N N . GLN A 1 87 ? -11.447 14.519 36.865 1.00 82.44 87 GLN A N 1
ATOM 697 C CA . GLN A 1 87 ? -11.807 13.842 35.621 1.00 82.44 87 GLN A CA 1
ATOM 698 C C . GLN A 1 87 ? -12.943 14.575 34.888 1.00 82.44 87 GLN A C 1
ATOM 700 O O . GLN A 1 87 ? -12.932 14.649 33.658 1.00 82.44 87 GLN A O 1
ATOM 705 N N . LEU A 1 88 ? -13.877 15.203 35.614 1.00 85.25 88 LEU A N 1
ATOM 706 C CA . LEU A 1 88 ? -14.875 16.111 35.043 1.00 85.25 88 LEU A CA 1
ATOM 707 C C . LEU A 1 88 ? -14.216 17.314 34.356 1.00 85.25 88 LEU A C 1
ATOM 709 O O . LEU A 1 88 ? -14.620 17.667 33.247 1.00 85.25 88 LEU A O 1
ATOM 713 N N . ALA A 1 89 ? -13.202 17.925 34.975 1.00 81.44 89 ALA A N 1
ATOM 714 C CA . ALA A 1 89 ? -12.471 19.038 34.369 1.00 81.44 89 ALA A CA 1
ATOM 715 C C . ALA A 1 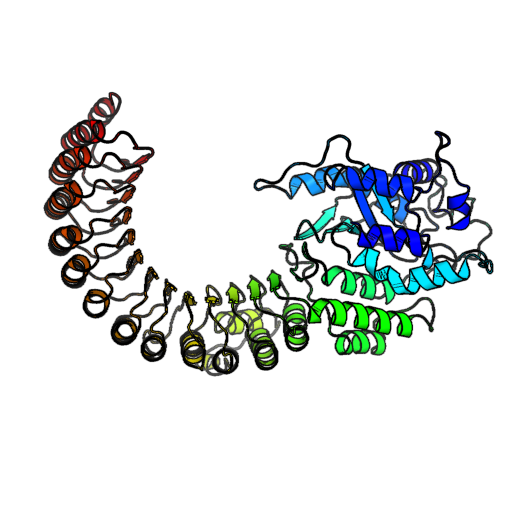89 ? -11.784 18.614 33.058 1.00 81.44 89 ALA A C 1
ATOM 717 O O . ALA A 1 89 ? -11.905 19.303 32.044 1.00 81.44 89 ALA A O 1
ATOM 718 N N . MET A 1 90 ? -11.122 17.452 33.053 1.00 82.44 90 MET A N 1
ATOM 719 C CA . MET A 1 90 ? -10.490 16.897 31.849 1.00 82.44 90 MET A CA 1
ATOM 720 C C . MET A 1 90 ? -11.513 16.605 30.745 1.00 82.44 90 MET A C 1
ATOM 722 O O . MET A 1 90 ? -11.263 16.907 29.579 1.00 82.44 90 MET A O 1
ATOM 726 N N . LEU A 1 91 ? -12.675 16.048 31.100 1.00 85.56 91 LEU A N 1
ATOM 727 C CA . LEU A 1 91 ? -13.757 15.773 30.155 1.00 85.56 91 LEU A CA 1
ATOM 728 C C . LEU A 1 91 ? -14.296 17.059 29.516 1.00 85.56 91 LEU A C 1
ATOM 730 O O . LEU A 1 91 ? -14.475 17.097 28.301 1.00 85.56 91 LEU A O 1
ATOM 734 N N . VAL A 1 92 ? -14.550 18.108 30.303 1.00 86.94 92 VAL A N 1
ATOM 735 C CA . VAL A 1 92 ? -15.050 19.393 29.785 1.00 86.94 92 VAL A CA 1
ATOM 736 C C . VAL A 1 92 ? -14.061 20.011 28.797 1.00 86.94 92 VAL A C 1
ATOM 738 O O . VAL A 1 92 ? -14.462 20.393 27.699 1.00 86.94 92 VAL A O 1
ATOM 741 N N . GLU A 1 93 ? -12.776 20.035 29.140 1.00 84.19 93 GLU A N 1
ATOM 742 C CA . GLU A 1 93 ? -11.722 20.532 28.249 1.00 84.19 93 GLU A CA 1
ATOM 743 C C . GLU A 1 93 ? -11.636 19.696 26.956 1.00 84.19 93 GLU A C 1
ATOM 745 O O . GLU A 1 93 ? -11.566 20.245 25.853 1.00 84.19 93 GLU A O 1
ATOM 750 N N . ALA A 1 94 ? -11.720 18.364 27.065 1.00 82.06 94 ALA A N 1
ATOM 751 C CA . ALA A 1 94 ? -11.716 17.479 25.902 1.00 82.06 94 ALA A CA 1
ATOM 752 C C . ALA A 1 94 ? -12.928 17.723 24.983 1.00 82.06 94 ALA A C 1
ATOM 754 O O . ALA A 1 94 ? -12.773 17.725 23.762 1.00 82.06 94 ALA A O 1
ATOM 755 N N . LEU A 1 95 ? -14.117 17.972 25.547 1.00 85.50 95 LEU A N 1
ATOM 756 C CA . LEU A 1 95 ? -15.330 18.311 24.792 1.00 85.50 95 LEU A CA 1
ATOM 757 C C . LEU A 1 95 ? -15.188 19.628 24.017 1.00 85.50 95 LEU A C 1
ATOM 759 O O . LEU A 1 95 ? -15.728 19.746 22.918 1.00 85.50 95 LEU A O 1
ATOM 763 N N . GLU A 1 96 ? -14.476 20.613 24.567 1.00 84.25 96 GLU A N 1
ATOM 764 C CA . GLU A 1 96 ? -14.222 21.895 23.897 1.00 84.25 96 GLU A CA 1
ATOM 765 C C . GLU A 1 96 ? -13.175 21.783 22.783 1.00 84.25 96 GLU A C 1
ATOM 767 O O . GLU A 1 96 ? -13.311 22.417 21.735 1.00 84.25 96 GLU A O 1
ATOM 772 N N . ALA A 1 97 ? -12.145 20.958 22.981 1.00 79.81 97 ALA A N 1
ATOM 773 C CA . ALA A 1 97 ? -11.098 20.726 21.987 1.00 79.81 97 ALA A CA 1
ATOM 774 C C . ALA A 1 97 ? -11.531 19.774 20.852 1.00 79.81 97 ALA A C 1
ATOM 776 O O . ALA A 1 97 ? -10.947 19.807 19.763 1.00 79.81 97 ALA A O 1
ATOM 777 N N . PHE A 1 98 ? -12.560 18.950 21.084 1.00 79.88 98 PHE A N 1
ATOM 778 C CA . PHE A 1 98 ? -12.990 17.878 20.183 1.00 79.88 98 PHE A CA 1
ATOM 779 C C . PHE A 1 98 ? -13.210 18.326 18.725 1.00 79.88 98 PHE A C 1
ATOM 781 O O . PHE A 1 98 ? -12.609 17.711 17.837 1.00 79.88 98 PHE A O 1
ATOM 788 N N . PRO A 1 99 ? -13.979 19.398 18.417 1.00 78.94 99 PRO A N 1
ATOM 789 C CA . PRO A 1 99 ? -14.267 19.746 17.024 1.00 78.94 99 PRO A CA 1
ATOM 790 C C . PRO A 1 99 ? -13.015 20.112 16.215 1.00 78.94 99 PRO A C 1
ATOM 792 O O . PRO A 1 99 ? -12.886 19.751 15.041 1.00 78.94 99 PRO A O 1
ATOM 795 N N . ALA A 1 100 ? -12.064 20.803 16.851 1.00 74.44 100 ALA A N 1
ATOM 796 C CA . ALA A 1 100 ? -10.811 21.207 16.224 1.00 74.44 100 ALA A CA 1
ATOM 797 C C . ALA A 1 100 ? -9.882 20.008 15.972 1.00 74.44 100 ALA A C 1
ATOM 799 O O . ALA A 1 100 ? -9.245 19.941 14.918 1.00 74.44 100 ALA A O 1
ATOM 800 N N . GLU A 1 101 ? -9.820 19.056 16.909 1.00 71.31 101 GLU A N 1
ATOM 801 C CA . GLU A 1 101 ? -8.957 17.875 16.787 1.00 71.31 101 GLU A CA 1
ATOM 802 C C . GLU A 1 101 ? -9.452 16.913 15.702 1.00 71.31 101 GLU A C 1
ATOM 804 O O . GLU A 1 101 ? -8.667 16.462 14.865 1.00 71.31 101 GLU A O 1
ATOM 809 N N . VAL A 1 102 ? -10.765 16.668 15.644 1.00 67.56 102 VAL A N 1
ATOM 810 C CA . VAL A 1 102 ? -11.371 15.847 14.583 1.00 67.56 102 VAL A CA 1
ATOM 811 C C . VAL A 1 102 ? -11.176 16.503 13.212 1.00 67.56 102 VAL A C 1
ATOM 813 O O . VAL A 1 102 ? -10.753 15.839 12.266 1.00 67.56 102 VAL A O 1
ATOM 816 N N . THR A 1 103 ? -11.380 17.821 13.105 1.00 65.06 103 THR A N 1
ATOM 817 C CA . THR A 1 103 ? -11.187 18.564 11.846 1.00 65.06 103 THR A CA 1
ATOM 818 C C . THR A 1 103 ? -9.744 18.498 11.337 1.00 65.06 103 THR A C 1
ATOM 820 O O . THR A 1 103 ? -9.527 18.324 10.139 1.00 65.06 103 THR A O 1
ATOM 823 N N . ARG A 1 104 ? -8.738 18.595 12.219 1.00 63.31 104 ARG A N 1
ATOM 824 C CA . ARG A 1 104 ? -7.316 18.569 11.825 1.00 63.31 104 ARG A CA 1
ATOM 825 C C . ARG A 1 104 ? -6.905 17.239 11.177 1.00 63.31 104 ARG A C 1
ATOM 827 O O . ARG A 1 104 ? -6.001 17.222 10.342 1.00 63.31 104 ARG A O 1
ATOM 834 N N . ARG A 1 105 ? -7.551 16.131 11.554 1.00 56.06 105 ARG A N 1
ATOM 835 C CA . ARG A 1 105 ? -7.209 14.779 11.087 1.00 56.06 105 ARG A CA 1
ATOM 836 C C . ARG A 1 105 ? -7.810 14.406 9.731 1.00 56.06 105 ARG A C 1
ATOM 838 O O . ARG A 1 105 ? -7.236 13.576 9.035 1.00 56.06 105 ARG A O 1
ATOM 845 N N . LEU A 1 106 ? -8.912 15.040 9.330 1.00 53.47 106 LEU A N 1
ATOM 846 C CA . LEU A 1 106 ? -9.649 14.749 8.089 1.00 53.47 106 LEU A CA 1
ATOM 847 C C . LEU A 1 106 ? -8.994 15.316 6.810 1.00 53.47 106 LEU A C 1
ATOM 849 O O . LEU A 1 106 ? -9.646 15.436 5.771 1.00 53.47 106 LEU A O 1
ATOM 853 N N . ASN A 1 107 ? -7.699 15.639 6.847 1.00 40.41 107 ASN A N 1
ATOM 854 C CA . ASN A 1 107 ? -6.955 16.122 5.687 1.00 40.41 107 ASN A CA 1
ATOM 855 C C . ASN A 1 107 ? -6.732 14.993 4.680 1.00 40.41 107 ASN A C 1
ATOM 857 O O . ASN A 1 107 ? -5.720 14.326 4.747 1.00 40.41 107 ASN A O 1
ATOM 861 N N . TRP A 1 108 ? -7.704 14.772 3.801 1.00 37.84 108 TRP A N 1
ATOM 862 C CA . TRP A 1 108 ? -7.630 14.400 2.380 1.00 37.84 108 TRP A CA 1
ATOM 863 C C . TRP A 1 108 ? -9.094 14.120 1.973 1.00 37.84 108 TRP A C 1
ATOM 865 O O . TRP A 1 108 ? -9.672 13.094 2.322 1.00 37.84 108 TRP A O 1
ATOM 875 N N . ASP A 1 109 ? -9.720 15.103 1.316 1.00 37.94 109 ASP A N 1
ATOM 876 C CA . ASP A 1 109 ? -11.049 15.055 0.672 1.00 37.94 109 ASP A CA 1
ATOM 877 C C . ASP A 1 109 ? -12.313 14.805 1.538 1.00 37.94 109 ASP A C 1
ATOM 879 O O . ASP A 1 109 ? -13.384 14.557 0.980 1.00 37.94 109 ASP A O 1
ATOM 883 N N . THR A 1 110 ? -12.265 14.917 2.876 1.00 45.53 110 THR A N 1
ATOM 884 C CA . THR A 1 110 ? -13.433 14.638 3.753 1.00 45.53 110 THR A CA 1
ATOM 885 C C . THR A 1 110 ? -14.031 15.919 4.378 1.00 45.53 110 THR A C 1
ATOM 887 O O . THR A 1 110 ? -13.269 16.832 4.698 1.00 45.53 110 THR A O 1
ATOM 890 N N . PRO A 1 111 ? -15.368 16.049 4.561 1.00 51.19 111 PRO A N 1
ATOM 891 C CA . PRO A 1 111 ? -15.968 17.299 5.041 1.00 51.19 111 PRO A CA 1
ATOM 892 C C . PRO A 1 111 ? -15.667 17.580 6.522 1.00 51.19 111 PRO A C 1
ATOM 894 O O . PRO A 1 111 ? -15.699 16.671 7.350 1.00 51.19 111 PRO A O 1
ATOM 897 N N . VAL A 1 112 ? -15.426 18.857 6.831 1.00 65.38 112 VAL A N 1
ATOM 898 C CA . VAL A 1 112 ? -15.252 19.431 8.180 1.00 65.38 112 VAL A CA 1
ATOM 899 C C . VAL A 1 112 ? -16.529 19.237 9.019 1.00 65.38 112 VAL A C 1
ATOM 901 O O . VAL A 1 112 ? -17.624 19.219 8.455 1.00 65.38 112 VAL A O 1
ATOM 904 N N . LEU A 1 113 ? -16.404 19.091 10.349 1.00 71.56 113 LEU A N 1
ATOM 905 C CA . LEU A 1 113 ? -17.563 19.070 11.260 1.00 71.56 113 LEU A CA 1
ATOM 906 C C . LEU A 1 113 ? -18.417 20.340 11.095 1.00 71.56 113 LEU A C 1
ATOM 908 O O . LEU A 1 113 ? -17.895 21.412 10.784 1.00 71.56 113 LEU A O 1
ATOM 912 N N . ASP A 1 114 ? -19.727 20.226 11.321 1.00 72.44 114 ASP A N 1
ATOM 913 C CA . ASP A 1 114 ? -20.634 21.375 11.288 1.00 72.44 114 ASP A CA 1
ATOM 914 C C . ASP A 1 114 ? -20.180 22.422 12.328 1.00 72.44 114 ASP A C 1
ATOM 916 O O . ASP A 1 114 ? -19.883 22.061 13.470 1.00 72.44 114 ASP A O 1
ATOM 920 N N . PRO A 1 115 ? -20.128 23.723 11.989 1.00 73.69 115 PRO A N 1
ATOM 921 C CA . PRO A 1 115 ? -19.862 24.785 12.961 1.00 73.69 115 PRO A CA 1
ATOM 922 C C . PRO A 1 115 ? -20.796 24.782 14.183 1.00 73.69 115 PRO A C 1
ATOM 924 O O . PRO A 1 115 ? -20.423 25.304 15.231 1.00 73.69 115 PRO A O 1
ATOM 927 N N . ASN A 1 116 ? -21.991 24.200 14.056 1.00 80.25 116 ASN A N 1
ATOM 928 C CA . ASN A 1 116 ? -22.976 24.019 15.123 1.00 80.25 116 ASN A CA 1
ATOM 929 C C . ASN A 1 116 ? -23.013 22.579 15.654 1.00 80.25 116 ASN A C 1
ATOM 931 O O . ASN A 1 116 ? -24.055 22.137 16.143 1.00 80.25 116 ASN A O 1
ATOM 935 N N . TRP A 1 117 ? -21.913 21.835 15.516 1.00 85.00 117 TRP A N 1
ATOM 936 C CA . TRP A 1 117 ? -21.813 20.464 16.000 1.00 85.00 117 TRP A CA 1
ATOM 937 C C . TRP A 1 117 ? -22.221 20.348 17.473 1.00 85.00 117 TRP A C 1
ATOM 939 O O . TRP A 1 117 ? -21.857 21.173 18.316 1.00 85.00 117 TRP A O 1
ATOM 949 N N . ASP A 1 118 ? -22.959 19.285 17.769 1.00 86.25 118 ASP A N 1
ATOM 950 C CA . ASP A 1 118 ? -23.449 18.949 19.096 1.00 86.25 118 ASP A CA 1
ATOM 951 C C . ASP A 1 118 ? -23.062 17.513 19.484 1.00 86.25 118 ASP A C 1
ATOM 953 O O . ASP A 1 118 ? -22.704 16.678 18.648 1.00 86.25 118 ASP A O 1
ATOM 957 N N . ALA A 1 119 ? -23.151 17.196 20.773 1.00 88.88 119 ALA A N 1
ATOM 958 C CA . ALA A 1 119 ? -22.814 15.877 21.282 1.00 88.88 119 ALA A CA 1
ATOM 959 C C . ALA A 1 119 ? -23.736 15.401 22.397 1.00 88.88 119 ALA A C 1
ATOM 961 O O . ALA A 1 119 ? -24.365 16.177 23.114 1.00 88.88 119 ALA A O 1
ATOM 962 N N . ALA A 1 120 ? -23.759 14.086 22.581 1.00 91.00 120 ALA A N 1
ATOM 963 C CA . ALA A 1 120 ? -24.344 13.444 23.746 1.00 91.00 120 ALA A CA 1
ATOM 964 C C . ALA A 1 120 ? -23.299 12.566 24.429 1.00 91.00 120 ALA A C 1
ATOM 966 O O . ALA A 1 120 ? -22.647 11.749 23.775 1.00 91.00 120 ALA A O 1
ATOM 967 N N . VAL A 1 121 ? -23.150 12.725 25.744 1.00 90.62 121 VAL A N 1
ATOM 968 C CA . VAL A 1 121 ? -22.096 12.054 26.510 1.00 90.62 121 VAL A CA 1
ATOM 969 C C . VAL A 1 121 ? -22.670 10.838 27.229 1.00 90.62 121 VAL A C 1
ATOM 971 O O . VAL A 1 121 ? -23.564 10.957 28.063 1.00 90.62 121 VAL A O 1
ATOM 974 N N . PHE A 1 122 ? -22.162 9.653 26.919 1.00 89.06 122 PHE A N 1
ATOM 975 C CA . PHE A 1 122 ? -22.384 8.460 27.718 1.00 89.06 122 PHE A CA 1
ATOM 976 C C . PHE A 1 122 ? -21.378 8.428 28.868 1.00 89.06 122 PHE A C 1
ATOM 978 O O . PHE A 1 122 ? -20.174 8.311 28.645 1.00 89.06 122 PHE A O 1
ATOM 985 N N . ILE A 1 123 ? -21.904 8.507 30.087 1.00 83.19 123 ILE A N 1
ATOM 986 C CA . ILE A 1 123 ? -21.170 8.246 31.323 1.00 83.19 123 ILE A CA 1
ATOM 987 C C . ILE A 1 123 ? -21.618 6.876 31.814 1.00 83.19 123 ILE A C 1
ATOM 989 O O . ILE A 1 123 ? -22.826 6.627 31.910 1.00 83.19 123 ILE A O 1
ATOM 993 N N . ASP A 1 124 ? -20.668 5.998 32.132 1.00 75.31 124 ASP A N 1
ATOM 994 C CA . ASP A 1 124 ? -20.978 4.694 32.708 1.00 75.31 124 ASP A CA 1
ATOM 995 C C . ASP A 1 124 ? -21.439 4.827 34.169 1.00 75.31 124 ASP A C 1
ATOM 997 O O . ASP A 1 124 ? -20.730 4.569 35.141 1.00 75.31 124 ASP A O 1
ATOM 1001 N N . TYR A 1 125 ? -22.701 5.225 34.322 1.00 65.38 125 TYR A N 1
ATOM 1002 C CA . TYR A 1 125 ? -23.373 5.274 35.609 1.00 65.38 125 TYR A CA 1
ATOM 1003 C C . TYR A 1 125 ? -23.538 3.882 36.242 1.00 65.38 125 TYR A C 1
ATOM 1005 O O . TYR A 1 125 ? -23.860 3.783 37.428 1.00 65.38 125 TYR A O 1
ATOM 1013 N N . VAL A 1 126 ? -23.382 2.803 35.473 1.00 54.38 126 VAL A N 1
ATOM 1014 C CA . VAL A 1 126 ? -23.648 1.431 35.922 1.00 54.38 126 VAL A CA 1
ATOM 1015 C C . VAL A 1 126 ? -22.603 0.974 36.944 1.00 54.38 126 VAL A C 1
ATOM 1017 O O . VAL A 1 126 ? -22.922 0.196 37.845 1.00 54.38 126 VAL A O 1
ATOM 1020 N N . SER A 1 127 ? -21.412 1.563 36.871 1.00 51.16 127 SER A N 1
ATOM 1021 C CA . SER A 1 127 ? -20.298 1.344 37.790 1.00 51.16 127 SER A CA 1
ATOM 1022 C C . SER A 1 127 ? -20.388 2.154 39.102 1.00 51.16 127 SER A C 1
ATOM 1024 O O . SER A 1 127 ? -19.598 1.916 40.014 1.00 51.16 127 SER A O 1
ATOM 1026 N N . LEU A 1 128 ? -21.359 3.075 39.247 1.00 56.88 128 LEU A N 1
ATOM 1027 C CA . LEU A 1 128 ? -21.523 3.934 40.438 1.00 56.88 128 LEU A CA 1
ATOM 1028 C C . LEU A 1 128 ? -22.079 3.221 41.659 1.00 56.88 128 LEU A C 1
ATOM 1030 O O . LEU A 1 128 ? -22.935 2.342 41.560 1.00 56.88 128 LEU A O 1
ATOM 1034 N N . HIS A 1 129 ? -21.681 3.703 42.841 1.00 58.91 129 HIS A N 1
ATOM 1035 C CA . HIS A 1 129 ? -22.461 3.485 44.049 1.00 58.91 129 HIS A CA 1
ATOM 1036 C C . HIS A 1 129 ? -23.799 4.220 43.904 1.00 58.91 129 HIS A C 1
ATOM 1038 O O . HIS A 1 129 ? -23.933 5.416 44.167 1.00 58.91 129 HIS A O 1
ATOM 1044 N N . GLN A 1 130 ? -24.787 3.491 43.403 1.00 65.56 130 GLN A N 1
ATOM 1045 C CA . GLN A 1 130 ? -26.144 3.981 43.229 1.00 65.56 130 GLN A CA 1
ATOM 1046 C C . GLN A 1 130 ? -26.948 3.773 44.510 1.00 65.56 130 GLN A C 1
ATOM 1048 O O . GLN A 1 130 ? -26.651 2.896 45.326 1.00 65.56 130 GLN A O 1
ATOM 1053 N N . PHE A 1 131 ? -28.033 4.532 44.638 1.00 71.50 131 PHE A N 1
ATOM 1054 C CA . PHE A 1 131 ? -29.104 4.138 45.545 1.00 71.50 131 PHE A CA 1
ATOM 1055 C C . PHE A 1 131 ? -29.627 2.740 45.188 1.00 71.50 131 PHE A C 1
ATOM 1057 O O . PHE A 1 131 ? -29.478 2.272 44.053 1.00 71.50 131 PHE A O 1
ATOM 1064 N N . GLN A 1 132 ? -30.250 2.074 46.163 1.00 76.12 132 GLN A N 1
ATOM 1065 C CA . GLN A 1 132 ? -30.878 0.778 45.936 1.00 76.12 132 GLN A CA 1
ATOM 1066 C C . GLN A 1 132 ? -31.895 0.886 44.793 1.00 76.12 132 GLN A C 1
ATOM 1068 O O . GLN A 1 132 ? -32.788 1.731 44.833 1.00 76.12 132 GLN A O 1
ATOM 1073 N N . ARG A 1 133 ? -31.738 0.029 43.779 1.00 80.50 133 ARG A N 1
ATOM 1074 C CA . ARG A 1 133 ? -32.637 -0.023 42.622 1.00 80.50 133 ARG A CA 1
ATOM 1075 C C . ARG A 1 133 ? -34.019 -0.502 43.053 1.00 80.50 133 ARG A C 1
ATOM 1077 O O . ARG A 1 133 ? -34.145 -1.423 43.862 1.00 80.50 133 ARG A O 1
ATOM 1084 N N . SER A 1 134 ? -35.043 0.110 42.483 1.00 83.81 134 SER A N 1
ATOM 1085 C CA . SER A 1 134 ? -36.424 -0.354 42.552 1.00 83.81 134 SER A CA 1
ATOM 1086 C C . SER A 1 134 ? -36.643 -1.592 41.675 1.00 83.81 134 SER A C 1
ATOM 1088 O O . SER A 1 134 ? -35.889 -1.858 40.736 1.00 83.81 134 SER A O 1
ATOM 1090 N N . GLU A 1 135 ? -37.729 -2.329 41.926 1.00 86.06 135 GLU A N 1
ATOM 1091 C CA . GLU A 1 135 ? -38.126 -3.484 41.101 1.00 86.06 135 GLU A CA 1
ATOM 1092 C C . GLU A 1 135 ? -38.356 -3.115 39.625 1.00 86.06 135 GLU A C 1
ATOM 1094 O O . GLU A 1 135 ? -38.182 -3.953 38.743 1.00 86.06 135 GLU A O 1
ATOM 1099 N N . ALA A 1 136 ? -38.705 -1.854 39.344 1.00 84.81 136 ALA A N 1
ATOM 1100 C CA . ALA A 1 136 ? -38.899 -1.352 37.987 1.00 84.81 136 ALA A CA 1
ATOM 1101 C C . ALA A 1 136 ? -37.577 -1.029 37.265 1.00 84.81 136 ALA A C 1
ATOM 1103 O O . ALA A 1 136 ? -37.523 -1.083 36.038 1.00 84.81 136 ALA A O 1
ATOM 1104 N N . GLU A 1 137 ? -36.511 -0.699 38.002 1.00 82.56 137 GLU A N 1
ATOM 1105 C CA . GLU A 1 137 ? -35.194 -0.356 37.442 1.00 82.56 137 GLU A CA 1
ATOM 1106 C C . GLU A 1 137 ? -34.335 -1.594 37.153 1.00 82.56 137 GLU A C 1
ATOM 1108 O O . GLU A 1 137 ? -33.520 -1.583 36.228 1.00 82.56 137 GLU A O 1
ATOM 1113 N N . GLU A 1 138 ? -34.521 -2.674 37.915 1.00 85.00 138 GLU A N 1
ATOM 1114 C CA . GLU A 1 138 ? -33.690 -3.879 37.818 1.00 85.00 138 GLU A CA 1
ATOM 1115 C C . GLU A 1 138 ? -33.694 -4.529 36.415 1.00 85.00 138 GLU A C 1
ATOM 1117 O O . GLU A 1 138 ? -32.612 -4.852 35.915 1.00 85.00 138 GLU A O 1
ATOM 1122 N N . PRO A 1 139 ? -34.830 -4.670 35.697 1.00 86.38 139 PRO A N 1
ATOM 1123 C CA . PRO A 1 139 ? -34.825 -5.216 34.338 1.00 86.38 139 PRO A CA 1
ATOM 1124 C C . PRO A 1 139 ? -33.989 -4.391 33.350 1.00 86.38 139 PRO A C 1
ATOM 1126 O O . PRO A 1 139 ? -33.272 -4.967 32.525 1.00 86.38 139 PRO A O 1
ATOM 1129 N N . TYR A 1 140 ? -34.041 -3.057 33.453 1.00 86.69 140 TYR A N 1
ATOM 1130 C CA . TYR A 1 140 ? -33.256 -2.151 32.612 1.00 86.69 140 TYR A CA 1
ATOM 1131 C C . TYR A 1 140 ? -31.768 -2.245 32.930 1.00 86.69 140 TYR A C 1
ATOM 1133 O O . TYR A 1 140 ? -30.957 -2.331 32.013 1.00 86.69 140 TYR A O 1
ATOM 1141 N N . PHE A 1 141 ? -31.404 -2.322 34.213 1.00 81.69 141 PHE A N 1
ATOM 1142 C CA . PHE A 1 141 ? -30.020 -2.549 34.628 1.00 81.69 141 PHE A CA 1
ATOM 1143 C C . PHE A 1 141 ? -29.465 -3.856 34.044 1.00 81.69 141 PHE A C 1
ATOM 1145 O O . PHE A 1 141 ? -28.388 -3.868 33.452 1.00 81.69 141 PHE A O 1
ATOM 1152 N N . GLN A 1 142 ? -30.226 -4.949 34.123 1.00 81.50 142 GLN A N 1
ATOM 1153 C CA . GLN A 1 142 ? -29.820 -6.233 33.549 1.00 81.50 142 GLN A CA 1
ATOM 1154 C C . GLN A 1 142 ? -29.697 -6.175 32.016 1.00 81.50 142 GLN A C 1
ATOM 1156 O O . GLN A 1 142 ? -28.802 -6.797 31.441 1.00 81.50 142 GLN A O 1
ATOM 1161 N N . ALA A 1 143 ? -30.574 -5.429 31.336 1.00 82.88 143 ALA A N 1
ATOM 1162 C CA . ALA A 1 143 ? -30.475 -5.193 29.896 1.00 82.88 143 ALA A CA 1
ATOM 1163 C C . ALA A 1 143 ? -29.238 -4.354 29.532 1.00 82.88 143 ALA A C 1
ATOM 1165 O O . ALA A 1 143 ? -28.505 -4.729 28.616 1.00 82.88 143 ALA A O 1
ATOM 1166 N N . ALA A 1 144 ? -28.961 -3.288 30.288 1.00 82.38 144 ALA A N 1
ATOM 1167 C CA . ALA A 1 144 ? -27.775 -2.454 30.128 1.00 82.38 144 ALA A CA 1
ATOM 1168 C C . ALA A 1 144 ? -26.495 -3.277 30.310 1.00 82.38 144 ALA A C 1
ATOM 1170 O O . ALA A 1 144 ? -25.650 -3.271 29.423 1.00 82.38 144 ALA A O 1
ATOM 1171 N N . MET A 1 145 ? -26.390 -4.079 31.376 1.00 77.75 145 MET A N 1
ATOM 1172 C CA . MET A 1 145 ? -25.224 -4.940 31.625 1.00 77.75 145 MET A CA 1
ATOM 1173 C C . MET A 1 145 ? -24.978 -5.957 30.505 1.00 77.75 145 MET A C 1
ATOM 1175 O O . MET A 1 145 ? -23.832 -6.208 30.137 1.00 77.75 145 MET A O 1
ATOM 1179 N N . ARG A 1 146 ? -26.040 -6.536 29.927 1.00 76.50 146 ARG A N 1
ATOM 1180 C CA . ARG A 1 146 ? -25.909 -7.460 28.786 1.00 76.50 146 ARG A CA 1
ATOM 1181 C C . ARG A 1 146 ? -25.442 -6.757 27.510 1.00 76.50 146 ARG A C 1
ATOM 1183 O O . ARG A 1 146 ? -24.740 -7.366 26.707 1.00 76.50 146 ARG A O 1
ATOM 1190 N N . GLY A 1 147 ? -25.845 -5.504 27.310 1.00 77.56 147 GLY A N 1
ATOM 1191 C CA . GLY A 1 147 ? -25.611 -4.762 26.072 1.00 77.56 147 GLY A CA 1
ATOM 1192 C C . GLY A 1 147 ? -24.556 -3.659 26.151 1.00 77.56 147 GLY A C 1
ATOM 1193 O O . GLY A 1 147 ? -24.335 -3.003 25.141 1.00 77.56 147 GLY A O 1
ATOM 1194 N N . MET A 1 148 ? -23.888 -3.453 27.290 1.00 78.56 148 MET A N 1
ATOM 1195 C CA . MET A 1 148 ? -22.992 -2.310 27.536 1.00 78.56 148 MET A CA 1
ATOM 1196 C C . MET A 1 148 ? -21.872 -2.175 26.499 1.00 78.56 148 MET A C 1
ATOM 1198 O O . MET A 1 148 ? -21.547 -1.069 26.071 1.00 78.56 148 MET A O 1
ATOM 1202 N N . HIS A 1 149 ? -21.350 -3.303 26.018 1.00 76.88 149 HIS A N 1
ATOM 1203 C CA . HIS A 1 149 ? -20.377 -3.347 24.928 1.00 76.88 149 HIS A CA 1
ATOM 1204 C C . HIS A 1 149 ? -20.843 -2.600 23.669 1.00 76.88 149 HIS A C 1
ATOM 1206 O O . HIS A 1 149 ? -20.002 -2.058 22.966 1.00 76.88 149 HIS A O 1
ATOM 1212 N N . THR A 1 150 ? -22.154 -2.512 23.407 1.00 79.81 150 THR A N 1
ATOM 1213 C CA . THR A 1 150 ? -22.726 -1.816 22.242 1.00 79.81 150 THR A CA 1
ATOM 1214 C C . THR A 1 150 ? -22.254 -0.368 22.174 1.00 79.81 150 THR A C 1
ATOM 1216 O O . THR A 1 150 ? -21.921 0.104 21.097 1.00 79.81 150 THR A O 1
ATOM 1219 N N . LEU A 1 151 ? -22.152 0.334 23.306 1.00 78.94 151 LEU A N 1
ATOM 1220 C CA . LEU A 1 151 ? -21.634 1.707 23.334 1.00 78.94 151 LEU A CA 1
ATOM 1221 C C . LEU A 1 151 ? -20.139 1.769 23.013 1.00 78.94 151 LEU A C 1
ATOM 1223 O O . LEU A 1 151 ? -19.695 2.656 22.293 1.00 78.94 151 LEU A O 1
ATOM 1227 N N . TYR A 1 152 ? -19.372 0.792 23.490 1.00 76.25 152 TYR A N 1
ATOM 1228 C CA . TYR A 1 152 ? -17.927 0.716 23.289 1.00 76.25 152 TYR A CA 1
ATOM 1229 C C . TYR A 1 152 ? -17.504 -0.045 22.024 1.00 76.25 152 TYR A C 1
ATOM 1231 O O . TYR A 1 152 ? -16.311 -0.193 21.776 1.00 76.25 152 TYR A O 1
ATOM 1239 N N . CYS A 1 153 ? -18.421 -0.560 21.210 1.00 72.38 153 CYS A N 1
ATOM 1240 C CA . CYS A 1 153 ? -18.080 -1.294 19.986 1.00 72.38 153 CYS A CA 1
ATOM 1241 C C . CYS A 1 153 ? -18.861 -0.822 18.753 1.00 72.38 153 CYS A C 1
ATOM 1243 O O . CYS A 1 153 ? -18.722 -1.421 17.684 1.00 72.38 153 CYS A O 1
ATOM 1245 N N . HIS A 1 154 ? -19.719 0.192 18.901 1.00 76.69 154 HIS A N 1
ATOM 1246 C CA . HIS A 1 154 ? -20.518 0.731 17.808 1.00 76.69 154 HIS A CA 1
ATOM 1247 C C . HIS A 1 154 ? -19.795 1.886 17.108 1.00 76.69 154 HIS A C 1
ATOM 1249 O O . HIS A 1 154 ? -19.170 2.739 17.735 1.00 76.69 154 HIS A O 1
ATOM 1255 N N . ASP A 1 155 ? -19.915 1.922 15.785 1.00 69.19 155 ASP A N 1
ATOM 1256 C CA . ASP A 1 155 ? -19.031 2.719 14.928 1.00 69.19 155 ASP A CA 1
ATOM 1257 C C . ASP A 1 155 ? -19.349 4.223 14.946 1.00 69.19 155 ASP A C 1
ATOM 1259 O O . ASP A 1 155 ? -18.509 5.053 14.620 1.00 69.19 155 ASP A O 1
ATOM 1263 N N . GLU A 1 156 ? -20.560 4.581 15.377 1.00 74.50 156 GLU A N 1
ATOM 1264 C CA . GLU A 1 156 ? -20.994 5.977 15.569 1.00 74.50 156 GLU A CA 1
ATOM 1265 C C . GLU A 1 156 ? -20.649 6.533 16.960 1.00 74.50 156 GLU A C 1
ATOM 1267 O O . GLU A 1 156 ? -21.111 7.613 17.332 1.00 74.50 156 GLU A O 1
ATOM 1272 N N . THR A 1 157 ? -19.891 5.779 17.760 1.00 78.69 157 THR A N 1
ATOM 1273 C CA . THR A 1 157 ? -19.482 6.196 19.098 1.00 78.69 157 THR A CA 1
ATOM 1274 C C . THR A 1 157 ? -17.989 6.484 19.134 1.00 78.69 157 THR A C 1
ATOM 1276 O O . THR A 1 157 ? -17.155 5.661 18.752 1.00 78.69 157 THR A O 1
ATOM 1279 N N . TYR A 1 158 ? -17.659 7.662 19.648 1.00 79.88 158 TYR A N 1
ATOM 1280 C CA . TYR A 1 158 ? -16.306 8.049 20.020 1.00 79.88 158 TYR A CA 1
ATOM 1281 C C . TYR A 1 158 ? -16.055 7.651 21.471 1.00 79.88 158 TYR A C 1
ATOM 1283 O O . TYR A 1 158 ? -16.970 7.721 22.288 1.00 79.88 158 TYR A O 1
ATOM 1291 N N . THR A 1 159 ? -14.842 7.233 21.817 1.00 81.44 159 THR A N 1
ATOM 1292 C CA . THR A 1 159 ? -14.484 6.916 23.207 1.00 81.44 159 THR A CA 1
ATOM 1293 C C . THR A 1 159 ? -13.335 7.775 23.671 1.00 81.44 159 THR A C 1
ATOM 1295 O O . THR A 1 159 ? -12.238 7.693 23.129 1.00 81.44 159 THR A O 1
ATOM 1298 N N . LEU A 1 160 ? -13.598 8.588 24.685 1.00 81.31 160 LEU A N 1
ATOM 1299 C CA . LEU A 1 160 ? -12.593 9.347 25.412 1.00 81.31 160 LEU A CA 1
ATOM 1300 C C . LEU A 1 160 ? -12.084 8.480 26.569 1.00 81.31 160 LEU A C 1
ATOM 1302 O O . LEU A 1 160 ? -12.887 8.017 27.379 1.00 81.31 160 LEU A O 1
ATOM 1306 N N . ARG A 1 161 ? -10.771 8.243 26.626 1.00 80.06 161 ARG A N 1
ATOM 1307 C CA . ARG A 1 161 ? -10.098 7.520 27.714 1.00 80.06 161 ARG A CA 1
ATOM 1308 C C . ARG A 1 161 ? -9.388 8.508 28.630 1.00 80.06 161 ARG A C 1
ATOM 1310 O O . ARG A 1 161 ? -8.433 9.156 28.205 1.00 80.06 161 ARG A O 1
ATOM 1317 N N . LEU A 1 162 ? -9.848 8.600 29.876 1.00 80.31 162 LEU A N 1
ATOM 1318 C CA . LEU A 1 162 ? -9.122 9.288 30.942 1.00 80.31 162 LEU A CA 1
ATOM 1319 C C . LEU A 1 162 ? -8.401 8.271 31.808 1.00 80.31 162 LEU A C 1
ATOM 1321 O O . LEU A 1 162 ? -9.010 7.553 32.601 1.00 80.31 162 LEU A O 1
ATOM 1325 N N . GLU A 1 163 ? -7.092 8.217 31.625 1.00 78.94 163 GLU A N 1
ATOM 1326 C CA . GLU A 1 163 ? -6.244 7.218 32.272 1.00 78.94 163 GLU A CA 1
ATOM 1327 C C . GLU A 1 163 ? -5.614 7.748 33.564 1.00 78.94 163 GLU A C 1
ATOM 1329 O O . GLU A 1 163 ? -5.276 6.964 34.456 1.00 78.94 163 GLU A O 1
ATOM 1334 N N . ASP A 1 164 ? -5.528 9.075 33.689 1.00 76.25 164 ASP A N 1
ATOM 1335 C CA . ASP A 1 164 ? -4.973 9.760 34.849 1.00 76.25 164 ASP A CA 1
ATOM 1336 C C . ASP A 1 164 ? -5.927 9.703 36.048 1.00 76.25 164 ASP A C 1
ATOM 1338 O O . ASP A 1 164 ? -7.117 10.012 35.957 1.00 76.25 164 ASP A O 1
ATOM 1342 N N . LEU A 1 165 ? -5.375 9.329 37.202 1.00 76.19 165 LEU A N 1
ATOM 1343 C CA . LEU A 1 165 ? -6.017 9.509 38.505 1.00 76.19 165 LEU A CA 1
ATOM 1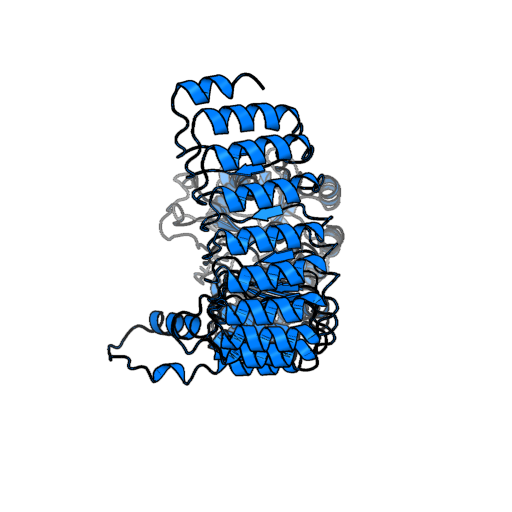344 C C . LEU A 1 165 ? -5.800 10.944 38.993 1.00 76.19 165 LEU A C 1
ATOM 1346 O O . LEU A 1 165 ? -4.774 11.549 38.669 1.00 76.19 165 LEU A O 1
ATOM 1350 N N . THR A 1 166 ? -6.697 11.453 39.846 1.00 76.75 166 THR A N 1
ATOM 1351 C CA . THR A 1 166 ? -6.478 12.744 40.512 1.00 76.75 166 THR A CA 1
ATOM 1352 C C . THR A 1 166 ? -5.104 12.784 41.199 1.00 76.75 166 THR A C 1
ATOM 1354 O O . THR A 1 166 ? -4.814 11.940 42.057 1.00 76.75 166 THR A O 1
ATOM 1357 N N . PRO A 1 167 ? -4.239 13.757 40.855 1.00 71.12 167 PRO A N 1
ATOM 1358 C CA . PRO A 1 167 ? -2.920 13.873 41.458 1.00 71.12 167 PRO A CA 1
ATOM 1359 C C . PRO A 1 167 ? -3.006 14.323 42.923 1.00 71.12 167 PRO A C 1
ATOM 1361 O O . PRO A 1 167 ? -3.933 15.019 43.335 1.00 71.12 167 PRO A O 1
ATOM 1364 N N . THR A 1 168 ? -1.993 13.970 43.722 1.00 66.88 168 THR A N 1
ATOM 1365 C CA . THR A 1 168 ? -1.906 14.353 45.147 1.00 66.88 168 THR A CA 1
ATOM 1366 C C . THR A 1 168 ? -1.809 15.863 45.362 1.00 66.88 168 THR A C 1
ATOM 1368 O O . THR A 1 168 ? -2.249 16.375 46.388 1.00 66.88 168 THR A O 1
ATOM 1371 N N . GLU A 1 169 ? -1.234 16.577 44.398 1.00 63.25 169 GLU A N 1
ATOM 1372 C CA . GLU A 1 169 ? -1.248 18.034 44.319 1.00 63.25 169 GLU A CA 1
ATOM 1373 C C . GLU A 1 169 ? -1.929 18.424 43.012 1.00 63.25 169 GLU A C 1
ATOM 1375 O O . GLU A 1 169 ? -1.632 17.834 41.973 1.00 63.25 169 GLU A O 1
ATOM 1380 N N . TRP A 1 170 ? -2.827 19.415 43.045 1.00 61.44 170 TRP A N 1
ATOM 1381 C CA . TRP A 1 170 ? -3.499 19.854 41.825 1.00 61.44 170 TRP A CA 1
ATOM 1382 C C . TRP A 1 170 ? -2.480 20.446 40.848 1.00 61.44 170 TRP A C 1
ATOM 1384 O O . TRP A 1 170 ? -2.038 21.588 41.001 1.00 61.44 170 TRP A O 1
ATOM 1394 N N . ALA A 1 171 ? -2.141 19.664 39.832 1.00 56.72 171 ALA A N 1
ATOM 1395 C CA . ALA A 1 171 ? -1.273 20.038 38.734 1.00 56.72 171 ALA A CA 1
ATOM 1396 C C . ALA A 1 171 ? -2.017 19.805 37.410 1.00 56.72 171 ALA A C 1
ATOM 1398 O O . ALA A 1 171 ? -2.829 18.877 37.321 1.00 56.72 171 ALA A O 1
ATOM 1399 N N . PRO A 1 172 ? -1.763 20.628 36.376 1.00 53.09 172 PRO A N 1
ATOM 1400 C CA . PRO A 1 172 ? -2.210 20.289 35.032 1.00 53.09 172 PRO A CA 1
ATOM 1401 C C . PRO A 1 172 ? -1.653 18.899 34.657 1.00 53.09 172 PRO A C 1
ATOM 1403 O O . PRO A 1 172 ? -0.490 18.621 34.980 1.00 53.09 172 PRO A O 1
ATOM 1406 N N . PRO A 1 173 ? -2.465 18.012 34.048 1.00 55.09 173 PRO A N 1
ATOM 1407 C CA . PRO A 1 173 ? -2.034 16.674 33.658 1.00 55.09 173 PRO A CA 1
ATOM 1408 C C . PRO A 1 173 ? -0.811 16.763 32.750 1.00 55.09 173 PRO A C 1
ATOM 1410 O O . PRO A 1 173 ? -0.618 17.740 32.023 1.00 55.09 173 PRO A O 1
ATOM 1413 N N . ARG A 1 174 ? 0.049 15.744 32.827 1.00 53.22 174 ARG A N 1
ATOM 1414 C CA . ARG A 1 174 ? 1.294 15.713 32.051 1.00 53.22 174 ARG A CA 1
ATOM 1415 C C . ARG A 1 174 ? 1.048 15.463 30.560 1.00 53.22 174 ARG A C 1
ATOM 1417 O O . ARG A 1 174 ? 1.927 15.804 29.774 1.00 53.22 174 ARG A O 1
ATOM 1424 N N . GLU A 1 175 ? -0.109 14.923 30.168 1.00 58.44 175 GLU A N 1
ATOM 1425 C CA . GLU A 1 175 ? -0.393 14.495 28.793 1.00 58.44 175 GLU A CA 1
ATOM 1426 C C . GLU A 1 175 ? -1.861 14.723 28.367 1.00 58.44 175 GLU A C 1
ATOM 1428 O O . GLU A 1 175 ? -2.716 15.174 29.128 1.00 58.44 175 GLU A O 1
ATOM 1433 N N . ALA A 1 176 ? -2.111 14.492 27.081 1.00 66.56 176 ALA A N 1
ATOM 1434 C CA . ALA A 1 176 ? -3.374 14.665 26.373 1.00 66.56 176 ALA A CA 1
ATOM 1435 C C . ALA A 1 176 ? -4.363 13.501 26.610 1.00 66.56 176 ALA A C 1
ATOM 1437 O O . ALA A 1 176 ? -3.960 12.389 26.935 1.00 66.56 176 ALA A O 1
ATOM 1438 N N . VAL A 1 177 ? -5.660 13.726 26.377 1.00 71.25 177 VAL A N 1
ATOM 1439 C CA . VAL A 1 177 ? -6.705 12.689 26.493 1.00 71.25 177 VAL A CA 1
ATOM 1440 C C . VAL A 1 177 ? -6.746 11.825 25.243 1.00 71.25 177 VAL A C 1
ATOM 1442 O O . VAL A 1 177 ? -6.882 12.345 24.139 1.00 71.25 177 VAL A O 1
ATOM 1445 N N . SER A 1 178 ? -6.709 10.504 25.393 1.00 70.25 178 SER A N 1
ATOM 1446 C CA . SER A 1 178 ? -6.803 9.606 24.242 1.00 70.25 178 SER A CA 1
ATOM 1447 C C . SER A 1 178 ? -8.248 9.501 23.737 1.00 70.25 178 SER A C 1
ATOM 1449 O O . SER A 1 178 ? -9.153 9.086 24.460 1.00 70.25 178 SER A O 1
ATOM 1451 N N . LEU A 1 179 ? -8.469 9.860 22.475 1.00 69.31 179 LEU A N 1
ATOM 1452 C CA . LEU A 1 179 ? -9.736 9.789 21.760 1.00 69.31 179 LEU A CA 1
ATOM 1453 C C . LEU A 1 179 ? -9.690 8.672 20.715 1.00 69.31 179 LEU A C 1
ATOM 1455 O O . LEU A 1 179 ? -8.876 8.689 19.791 1.00 69.31 179 LEU A O 1
ATOM 1459 N N . TYR A 1 180 ? -10.619 7.731 20.837 1.00 65.94 180 TYR A N 1
ATOM 1460 C CA . TYR A 1 180 ? -10.760 6.570 19.969 1.00 65.94 180 TYR A CA 1
ATOM 1461 C C . TYR A 1 180 ? -12.002 6.724 19.099 1.00 65.94 180 TYR A C 1
ATOM 1463 O O . TYR A 1 180 ? -13.115 6.889 19.604 1.00 65.94 180 TYR A O 1
ATOM 1471 N N . SER A 1 181 ? -11.814 6.628 17.786 1.00 60.22 181 SER A N 1
ATOM 1472 C CA . SER A 1 181 ? -12.895 6.669 16.805 1.00 60.22 181 SER A CA 1
ATOM 1473 C C . SER A 1 181 ? -12.785 5.482 15.861 1.00 60.22 181 SER A C 1
ATOM 1475 O O . SER A 1 181 ? -11.785 5.325 15.156 1.00 60.22 181 SER A O 1
ATOM 1477 N N . ALA A 1 182 ? -13.846 4.673 15.809 1.00 52.56 182 ALA A N 1
ATOM 1478 C CA . ALA A 1 182 ? -14.026 3.663 14.764 1.00 52.56 182 ALA A CA 1
ATOM 1479 C C . ALA A 1 182 ? -14.047 4.292 13.368 1.00 52.56 182 ALA A C 1
ATOM 1481 O O . ALA A 1 182 ? -13.594 3.702 12.388 1.00 52.56 182 ALA A O 1
ATOM 1482 N N . LYS A 1 183 ? -14.598 5.507 13.302 1.00 53.47 183 LYS A N 1
ATOM 1483 C CA . LYS A 1 183 ? -14.937 6.200 12.070 1.00 53.47 183 LYS A CA 1
ATOM 1484 C C . LYS A 1 183 ? -13.731 6.834 11.405 1.00 53.47 183 LYS A C 1
ATOM 1486 O O . LYS A 1 183 ? -13.546 6.684 10.197 1.00 53.47 183 LYS A O 1
ATOM 1491 N N . ASP A 1 184 ? -12.881 7.443 12.225 1.00 51.97 184 ASP A N 1
ATOM 1492 C CA . ASP A 1 184 ? -11.688 8.173 11.791 1.00 51.97 184 ASP A CA 1
ATOM 1493 C C . ASP A 1 184 ? -10.441 7.289 11.749 1.00 51.97 184 ASP A C 1
ATOM 1495 O O . ASP A 1 184 ? -9.350 7.794 11.494 1.00 51.97 184 ASP A O 1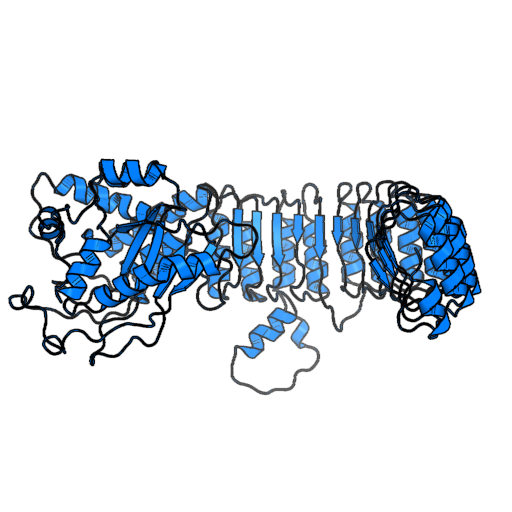
ATOM 1499 N N . ARG A 1 185 ? -10.598 5.975 12.003 1.00 49.97 185 ARG A N 1
ATOM 1500 C CA . ARG A 1 185 ? -9.514 4.982 11.994 1.00 49.97 185 ARG A CA 1
ATOM 1501 C C . ARG A 1 185 ? -8.291 5.544 12.722 1.00 49.97 185 ARG A C 1
ATOM 1503 O O . ARG A 1 185 ? -7.203 5.622 12.150 1.00 49.97 185 ARG A O 1
ATOM 1510 N N . GLY A 1 186 ? -8.503 5.971 13.971 1.00 51.94 186 GLY A N 1
ATOM 1511 C CA . GLY A 1 186 ? -7.540 6.737 14.756 1.00 51.94 186 GLY A CA 1
ATOM 1512 C C . GLY A 1 186 ? -7.672 6.576 16.272 1.00 51.94 186 GLY A C 1
ATOM 1513 O O . GLY A 1 186 ? -8.781 6.659 16.795 1.00 51.94 186 GLY A O 1
ATOM 1514 N N . VAL A 1 187 ? -6.537 6.478 16.977 1.00 57.78 187 VAL A N 1
ATOM 1515 C CA . VAL A 1 187 ? -6.388 7.007 18.350 1.00 57.78 187 VAL A CA 1
ATOM 1516 C C . VAL A 1 187 ? -5.710 8.364 18.228 1.00 57.78 187 VAL A C 1
ATOM 1518 O O . VAL A 1 187 ? -4.669 8.444 17.575 1.00 57.78 187 VAL A O 1
ATOM 1521 N N . CYS A 1 188 ? -6.316 9.453 18.693 1.00 59.91 188 CYS A N 1
ATOM 1522 C CA . CYS A 1 188 ? -5.641 10.754 18.787 1.00 59.91 188 CYS A CA 1
ATOM 1523 C C . CYS A 1 188 ? -5.528 11.200 20.233 1.00 59.91 188 CYS A C 1
ATOM 1525 O O . CYS A 1 188 ? -6.336 10.846 21.078 1.00 59.91 188 CYS A O 1
ATOM 1527 N N . SER A 1 189 ? -4.525 12.021 20.482 1.00 64.75 189 SER A N 1
ATOM 1528 C CA . SER A 1 189 ? -4.312 12.683 21.752 1.00 64.75 189 SER A CA 1
ATOM 1529 C C . SER A 1 189 ? -4.949 14.070 21.674 1.00 64.75 189 SER A C 1
ATOM 1531 O O . SER A 1 189 ? -4.508 14.908 20.892 1.00 64.75 189 SER A O 1
ATOM 1533 N N . VAL A 1 190 ? -6.000 14.311 22.453 1.00 69.62 190 VAL A N 1
ATOM 1534 C CA . VAL A 1 190 ? -6.669 15.608 22.595 1.00 69.62 190 VAL A CA 1
ATOM 1535 C C . VAL A 1 190 ? -5.896 16.431 23.632 1.00 69.62 190 VAL A C 1
ATOM 1537 O O . VAL A 1 190 ? -5.925 16.091 24.818 1.00 69.62 190 VAL A O 1
ATOM 1540 N N . PRO A 1 191 ? -5.164 17.485 23.229 1.00 68.25 191 PRO A N 1
ATOM 1541 C CA . PRO A 1 191 ? -4.345 18.253 24.157 1.00 68.25 191 PRO A CA 1
ATOM 1542 C C . PRO A 1 191 ? -5.215 19.025 25.154 1.00 68.25 191 PRO A C 1
ATOM 1544 O O . PRO A 1 191 ? -6.160 19.710 24.767 1.00 68.25 191 PRO A O 1
ATOM 1547 N N . LEU A 1 192 ? -4.850 18.959 26.434 1.00 69.12 192 LEU A N 1
ATOM 1548 C CA . LEU A 1 192 ? -5.499 19.699 27.516 1.00 69.12 192 LEU A CA 1
ATOM 1549 C C . LEU A 1 192 ? -4.737 21.009 27.763 1.00 69.12 192 LEU A C 1
ATOM 1551 O O . LEU A 1 192 ? -3.797 21.055 28.553 1.00 69.12 192 LEU A O 1
ATOM 1555 N N . ALA A 1 193 ? -5.091 22.075 27.040 1.00 60.59 193 ALA A N 1
ATOM 1556 C CA . ALA A 1 193 ? -4.317 23.322 27.031 1.00 60.59 193 ALA A CA 1
ATOM 1557 C C . ALA A 1 193 ? -4.747 24.337 28.106 1.00 60.59 193 ALA A C 1
ATOM 1559 O O . ALA A 1 193 ? -3.958 25.217 28.462 1.00 60.59 193 ALA A O 1
ATOM 1560 N N . LYS A 1 194 ? -5.982 24.248 28.610 1.00 60.34 194 LYS A N 1
ATOM 1561 C CA . LYS A 1 194 ? -6.589 25.241 29.509 1.00 60.34 194 LYS A CA 1
ATOM 1562 C C . LYS A 1 194 ? -7.142 24.638 30.797 1.00 60.34 194 LYS A C 1
ATOM 1564 O O . LYS A 1 194 ? -7.994 25.265 31.419 1.00 60.34 194 LYS A O 1
ATOM 1569 N N . LEU A 1 195 ? -6.659 23.471 31.236 1.00 63.53 195 LEU A N 1
ATOM 1570 C CA . LEU A 1 195 ? -7.131 22.876 32.489 1.00 63.53 195 LEU A CA 1
ATOM 1571 C C . LEU A 1 195 ? -6.851 23.832 33.668 1.00 63.53 195 LEU A C 1
ATOM 1573 O O . LEU A 1 195 ? -5.733 23.917 34.183 1.00 63.53 195 LEU A O 1
ATOM 1577 N N . HIS A 1 196 ? -7.861 24.604 34.067 1.00 55.81 196 HIS A N 1
ATOM 1578 C CA . HIS A 1 196 ? -7.750 25.569 35.149 1.00 55.81 196 HIS A CA 1
ATOM 1579 C C . HIS A 1 196 ? -7.810 24.839 36.492 1.00 55.81 196 HIS A C 1
ATOM 1581 O O . HIS A 1 196 ? -8.544 23.867 36.661 1.00 55.81 196 HIS A O 1
ATOM 1587 N N . ALA A 1 197 ? -7.028 25.310 37.467 1.00 51.31 197 ALA A N 1
ATOM 1588 C CA . ALA A 1 197 ? -7.183 24.834 38.834 1.00 51.31 197 ALA A CA 1
ATOM 1589 C C . ALA A 1 197 ? -8.604 25.147 39.330 1.00 51.31 197 ALA A C 1
ATOM 1591 O O . ALA A 1 197 ? -9.098 26.247 39.055 1.00 51.31 197 ALA A O 1
ATOM 1592 N N . PRO A 1 198 ? -9.251 24.233 40.072 1.00 53.00 198 PRO A N 1
ATOM 1593 C CA . PRO A 1 198 ? -10.557 24.478 40.631 1.00 53.00 198 PRO A CA 1
ATOM 1594 C C . PRO A 1 198 ? -10.440 25.670 41.585 1.00 53.00 198 PRO A C 1
ATOM 1596 O O . PRO A 1 198 ? -9.345 25.964 42.098 1.00 53.00 198 PRO A O 1
ATOM 1599 N N . PRO A 1 199 ? -11.538 26.405 41.810 1.00 52.06 199 PRO A N 1
ATOM 1600 C CA . PRO A 1 199 ? -11.517 27.581 42.666 1.00 52.06 199 PRO A CA 1
ATOM 1601 C C . PRO A 1 199 ? -10.902 27.256 44.040 1.00 52.06 199 PRO A C 1
ATOM 1603 O O . PRO A 1 199 ? -11.041 26.151 44.556 1.00 52.06 199 PRO A O 1
ATOM 1606 N N . ALA A 1 200 ? -10.183 28.218 44.634 1.00 45.38 200 ALA A N 1
ATOM 1607 C CA . ALA A 1 200 ? -9.220 28.008 45.732 1.00 45.38 200 ALA A CA 1
ATOM 1608 C C . ALA A 1 200 ? -9.734 27.251 46.981 1.00 45.38 200 ALA A C 1
ATOM 1610 O O . ALA A 1 200 ? -8.926 26.762 47.765 1.00 45.38 200 ALA A O 1
ATOM 1611 N N . HIS A 1 201 ? -11.051 27.124 47.154 1.00 49.97 201 HIS A N 1
ATOM 1612 C CA . HIS A 1 201 ? -11.696 26.350 48.217 1.00 49.97 201 HIS A CA 1
ATOM 1613 C C . HIS A 1 201 ? -11.750 24.828 47.949 1.00 49.97 201 HIS A C 1
ATOM 1615 O O . HIS A 1 201 ? -12.190 24.087 48.818 1.00 49.97 201 HIS A O 1
ATOM 1621 N N . GLN A 1 202 ? -11.302 24.354 46.780 1.00 53.16 202 GLN A N 1
ATOM 1622 C CA . GLN A 1 202 ? -11.391 22.948 46.344 1.00 53.16 202 GLN A CA 1
ATOM 1623 C C . GLN A 1 202 ? -10.037 22.226 46.266 1.00 53.16 202 GLN A C 1
ATOM 1625 O O . GLN A 1 202 ? -9.959 21.081 45.827 1.00 53.16 202 GLN A O 1
ATOM 1630 N N . ARG A 1 203 ? -8.937 22.862 46.693 1.00 52.00 203 ARG A N 1
ATOM 1631 C CA . ARG A 1 203 ? -7.626 22.195 46.747 1.00 52.00 203 ARG A CA 1
ATOM 1632 C C . ARG A 1 203 ? -7.622 21.143 47.859 1.00 52.00 203 ARG A C 1
ATOM 1634 O O . ARG A 1 203 ? -7.420 21.474 49.023 1.00 52.00 203 ARG A O 1
ATOM 1641 N N . GLY A 1 204 ? -7.851 19.884 47.486 1.00 52.72 204 GLY A N 1
ATOM 1642 C CA . GLY A 1 204 ? -7.756 18.728 48.383 1.00 52.72 204 GLY A CA 1
ATOM 1643 C C . GLY A 1 204 ? -8.942 18.533 49.333 1.00 52.72 204 GLY A C 1
ATOM 1644 O O . GLY A 1 204 ? -8.834 17.741 50.266 1.00 52.72 204 GLY A O 1
ATOM 1645 N N . GLN A 1 205 ? -10.061 19.233 49.120 1.00 55.03 205 GLN A N 1
ATOM 1646 C CA . GLN A 1 205 ? -11.303 19.014 49.865 1.00 55.03 205 GLN A CA 1
ATOM 1647 C C . GLN A 1 205 ? -12.379 18.504 48.913 1.00 55.03 205 GLN A C 1
ATOM 1649 O O . GLN A 1 205 ? -12.634 19.107 47.873 1.00 55.03 205 GLN A O 1
ATOM 1654 N N . CYS A 1 206 ? -12.989 17.378 49.276 1.00 57.09 206 CYS A N 1
ATOM 1655 C CA . CYS A 1 206 ? -14.101 16.807 48.533 1.00 57.09 206 CYS A CA 1
ATOM 1656 C C . CYS A 1 206 ? -15.268 17.818 48.485 1.00 57.09 206 CYS A C 1
ATOM 1658 O O . CYS A 1 206 ? -15.519 18.469 49.506 1.00 57.09 206 CYS A O 1
ATOM 1660 N N . PRO A 1 207 ? -15.969 17.992 47.345 1.00 58.72 207 PRO A N 1
ATOM 1661 C CA . PRO A 1 207 ? -17.095 18.908 47.225 1.00 58.72 207 PRO A CA 1
ATOM 1662 C C . PRO A 1 207 ? -18.119 18.699 48.341 1.00 58.72 207 PRO A C 1
ATOM 1664 O O . PRO A 1 207 ? -18.300 17.587 48.833 1.00 58.72 207 PRO A O 1
ATOM 1667 N N . ALA A 1 208 ? -18.836 19.763 48.714 1.00 54.28 208 ALA A N 1
ATOM 1668 C CA . ALA A 1 208 ? -19.818 19.736 49.804 1.00 54.28 208 ALA A CA 1
ATOM 1669 C C . ALA A 1 208 ? -20.914 18.659 49.637 1.00 54.28 208 ALA A C 1
ATOM 1671 O O . ALA A 1 208 ? -21.539 18.261 50.609 1.00 54.28 208 ALA A O 1
ATOM 1672 N N . THR A 1 209 ? -21.137 18.157 48.419 1.00 56.44 209 THR A N 1
ATOM 1673 C CA . THR A 1 209 ? -22.061 17.049 48.117 1.00 56.44 209 THR A CA 1
ATOM 1674 C C . THR A 1 209 ? -21.557 15.674 48.571 1.00 56.44 209 THR A C 1
ATOM 1676 O O . THR A 1 209 ? -22.331 14.724 48.625 1.00 56.44 209 THR A O 1
ATOM 1679 N N . CYS A 1 210 ? -20.270 15.563 48.893 1.00 55.66 210 CYS A N 1
ATOM 1680 C CA . CYS A 1 210 ? -19.576 14.319 49.204 1.00 55.66 210 CYS A CA 1
ATOM 1681 C C . CYS A 1 210 ? -19.023 14.293 50.644 1.00 55.66 210 CYS A C 1
ATOM 1683 O O . CYS A 1 210 ? -18.423 13.300 51.053 1.00 55.66 210 CYS A O 1
ATOM 1685 N N . SER A 1 211 ? -19.203 15.372 51.421 1.00 56.34 211 SER A N 1
ATOM 1686 C CA . SER A 1 211 ? -18.637 15.530 52.772 1.00 56.34 211 SER A CA 1
ATOM 1687 C C . SER A 1 211 ? -19.127 14.491 53.781 1.00 56.34 211 SER A C 1
ATOM 1689 O O . SER A 1 211 ? -18.446 14.230 54.769 1.00 56.34 211 SER A O 1
ATOM 1691 N N . ASP A 1 212 ? -20.281 13.876 53.519 1.00 59.34 212 ASP A N 1
ATOM 1692 C CA . ASP A 1 212 ? -20.895 12.877 54.396 1.00 59.34 212 ASP A CA 1
ATOM 1693 C C . ASP A 1 212 ? -20.444 11.438 54.076 1.00 59.34 212 ASP A C 1
ATOM 1695 O O . ASP A 1 212 ? -20.940 10.483 54.676 1.00 59.34 212 ASP A O 1
ATOM 1699 N N . TRP A 1 213 ? -19.556 11.243 53.090 1.00 64.88 213 TRP A N 1
ATOM 1700 C CA . TRP A 1 213 ? -19.239 9.916 52.557 1.00 64.88 213 TRP A CA 1
ATOM 1701 C C . TRP A 1 213 ? -17.903 9.400 53.112 1.00 64.88 213 TRP A C 1
ATOM 1703 O O . TRP A 1 213 ? -16.892 10.101 53.045 1.00 64.88 213 TRP A O 1
ATOM 1713 N N . PRO A 1 214 ? -17.836 8.152 53.612 1.00 65.06 214 PRO A N 1
ATOM 1714 C CA . PRO A 1 214 ? -16.567 7.519 53.948 1.00 65.06 214 PRO A CA 1
ATOM 1715 C C . PRO A 1 214 ? -15.866 7.088 52.652 1.00 65.06 214 PRO A C 1
ATOM 1717 O O . PRO A 1 214 ? -16.037 5.959 52.203 1.00 65.06 214 PRO A O 1
ATOM 1720 N N . LEU A 1 215 ? -15.122 8.000 52.022 1.00 71.00 215 LEU A N 1
ATOM 1721 C CA . LEU A 1 215 ? -14.440 7.742 50.750 1.00 71.00 215 LEU A CA 1
ATOM 1722 C C . LEU A 1 215 ? -13.307 6.721 50.917 1.00 71.00 215 LEU A C 1
ATOM 1724 O O . LEU A 1 215 ? -12.312 6.981 51.596 1.00 71.00 215 LEU A O 1
ATOM 1728 N N . HIS A 1 216 ? -13.422 5.581 50.240 1.00 74.56 216 HIS A N 1
ATOM 1729 C CA . HIS A 1 216 ? -12.359 4.583 50.149 1.00 74.56 216 HIS A CA 1
ATOM 1730 C C . HIS A 1 216 ? -11.614 4.740 48.825 1.00 74.56 216 HIS A C 1
ATOM 1732 O O . HIS A 1 216 ? -12.110 4.307 47.783 1.00 74.56 216 HIS A O 1
ATOM 1738 N N . ALA A 1 217 ? -10.421 5.338 48.873 1.00 73.81 217 ALA A N 1
ATOM 1739 C CA . ALA A 1 217 ? -9.600 5.590 47.691 1.00 73.81 217 ALA A CA 1
ATOM 1740 C C . ALA A 1 217 ? -9.249 4.299 46.926 1.00 73.81 217 ALA A C 1
ATOM 1742 O O . ALA A 1 217 ? -8.891 3.275 47.514 1.00 73.81 217 ALA A O 1
ATOM 1743 N N . ASN A 1 218 ? -9.310 4.372 45.600 1.00 76.81 218 ASN A N 1
ATOM 1744 C CA . ASN A 1 218 ? -8.934 3.319 44.673 1.00 76.81 218 ASN A CA 1
ATOM 1745 C C . ASN A 1 218 ? -7.833 3.827 43.737 1.00 76.81 218 ASN A C 1
ATOM 1747 O O . ASN A 1 218 ? -8.091 4.385 42.673 1.00 76.81 218 ASN A O 1
ATOM 1751 N N . ASN A 1 219 ? -6.593 3.546 44.126 1.00 78.44 219 ASN A N 1
ATOM 1752 C CA . ASN A 1 219 ? -5.393 3.987 43.416 1.00 78.44 219 ASN A CA 1
ATOM 1753 C C . ASN A 1 219 ? -4.937 2.992 42.335 1.00 78.44 219 ASN A C 1
ATOM 1755 O O . ASN A 1 219 ? -3.760 2.957 41.986 1.00 78.44 219 ASN A O 1
ATOM 1759 N N . THR A 1 220 ? -5.830 2.125 41.847 1.00 80.94 220 THR A N 1
ATOM 1760 C CA . THR A 1 220 ? -5.484 1.176 40.782 1.00 80.94 220 THR A CA 1
ATOM 1761 C C . THR A 1 220 ? -5.271 1.936 39.465 1.00 80.94 220 THR A C 1
ATOM 1763 O O . THR A 1 220 ? -6.176 2.667 39.055 1.00 80.94 220 THR A O 1
ATOM 1766 N N . PRO A 1 221 ? -4.133 1.780 38.772 1.00 80.81 221 PRO A N 1
ATOM 1767 C CA . PRO A 1 221 ? -3.922 2.391 37.457 1.00 80.81 221 PRO A CA 1
ATOM 1768 C C . PRO A 1 221 ? -4.962 1.942 36.420 1.00 80.81 221 PRO A C 1
ATOM 1770 O O . PRO A 1 221 ? -5.459 0.820 36.503 1.00 80.81 221 PRO A O 1
ATOM 1773 N N . TYR A 1 222 ? -5.269 2.780 35.423 1.00 78.06 222 TYR A N 1
ATOM 1774 C CA . TYR A 1 222 ? -6.285 2.500 34.393 1.00 78.06 222 TYR A CA 1
ATOM 1775 C C . TYR A 1 222 ? -6.101 1.129 33.716 1.00 78.06 222 TYR A C 1
ATOM 1777 O O . TYR A 1 222 ? -7.012 0.302 33.718 1.00 78.06 222 TYR A O 1
ATOM 1785 N N . ASN A 1 223 ? -4.892 0.850 33.220 1.00 75.19 223 ASN A N 1
ATOM 1786 C CA . ASN A 1 223 ? -4.570 -0.380 32.483 1.00 75.19 223 ASN A CA 1
ATOM 1787 C C . ASN A 1 223 ? -4.554 -1.646 33.363 1.00 75.19 223 ASN A C 1
ATOM 1789 O O . ASN A 1 223 ? -4.511 -2.759 32.848 1.00 75.19 223 ASN A O 1
ATOM 1793 N N . GLU A 1 224 ? -4.621 -1.499 34.690 1.00 80.81 224 GLU A N 1
ATOM 1794 C CA . GLU A 1 224 ? -4.754 -2.618 35.630 1.00 80.81 224 GLU A CA 1
ATOM 1795 C C . GLU A 1 224 ? -6.220 -2.900 36.001 1.00 80.81 224 GLU A C 1
ATOM 1797 O O . GLU A 1 224 ? -6.487 -3.764 36.836 1.00 80.81 224 GLU A O 1
ATOM 1802 N N . ARG A 1 225 ? -7.202 -2.181 35.441 1.00 82.75 225 ARG A N 1
ATOM 1803 C CA . ARG A 1 225 ? -8.626 -2.350 35.779 1.00 82.75 225 ARG A CA 1
ATOM 1804 C C . ARG A 1 225 ? -9.310 -3.272 34.783 1.00 82.75 225 ARG A C 1
ATOM 1806 O O . ARG A 1 225 ? -9.313 -3.019 33.583 1.00 82.75 225 ARG A O 1
ATOM 1813 N N . GLY A 1 226 ? -9.960 -4.318 35.288 1.00 81.31 226 GLY A N 1
ATOM 1814 C CA . GLY A 1 226 ? -10.553 -5.353 34.440 1.00 81.31 226 GLY A CA 1
ATOM 1815 C C . GLY A 1 226 ? -11.663 -4.868 33.498 1.00 81.31 226 GLY A C 1
ATOM 1816 O O . GLY A 1 226 ? -11.719 -5.314 32.356 1.00 81.31 226 GLY A O 1
ATOM 1817 N N . TRP A 1 227 ? -12.510 -3.930 33.936 1.00 79.31 227 TRP A N 1
ATOM 1818 C CA . TRP A 1 227 ? -13.530 -3.315 33.073 1.00 79.31 227 TRP A CA 1
ATOM 1819 C C . TRP A 1 227 ? -12.913 -2.400 32.011 1.00 79.31 227 TRP A C 1
ATOM 1821 O O . TRP A 1 227 ? -13.254 -2.541 30.844 1.00 79.31 227 TRP A O 1
ATOM 1831 N N . CYS A 1 228 ? -11.947 -1.551 32.377 1.00 79.06 228 CYS A N 1
ATOM 1832 C CA . CYS A 1 228 ? -11.236 -0.686 31.429 1.00 79.06 228 CYS A CA 1
ATOM 1833 C C . CYS A 1 228 ? -10.507 -1.510 30.353 1.00 79.06 228 CYS A C 1
ATOM 1835 O O . CYS A 1 228 ? -10.607 -1.218 29.163 1.00 79.06 228 CYS A O 1
ATOM 1837 N N . ALA A 1 229 ? -9.855 -2.606 30.756 1.00 78.69 229 ALA A N 1
ATOM 1838 C CA . ALA A 1 229 ? -9.238 -3.546 29.825 1.00 78.69 229 ALA A CA 1
ATOM 1839 C C . ALA A 1 229 ? -10.276 -4.189 28.888 1.00 78.69 229 ALA A C 1
ATOM 1841 O O . ALA A 1 229 ? -10.033 -4.317 27.691 1.00 78.69 229 ALA A O 1
ATOM 1842 N N . ALA A 1 230 ? -11.455 -4.563 29.393 1.00 79.38 230 ALA A N 1
ATOM 1843 C CA . ALA A 1 230 ? -12.527 -5.117 28.567 1.00 79.38 230 ALA A CA 1
ATOM 1844 C C . ALA A 1 230 ? -13.095 -4.090 27.572 1.00 79.38 230 ALA A C 1
ATOM 1846 O O . ALA A 1 230 ? -13.283 -4.410 26.399 1.00 79.38 230 ALA A O 1
ATOM 1847 N N . GLU A 1 231 ? -13.303 -2.849 28.010 1.00 78.00 231 GLU A N 1
ATOM 1848 C CA . GLU A 1 231 ? -13.734 -1.731 27.165 1.00 78.00 231 GLU A CA 1
ATOM 1849 C C . GLU A 1 231 ? -12.734 -1.449 26.042 1.00 78.00 231 GLU A C 1
ATOM 1851 O O . GLU A 1 231 ? -13.140 -1.224 24.896 1.00 78.00 231 GLU A O 1
ATOM 1856 N N . GLN A 1 232 ? -11.434 -1.538 26.337 1.00 75.44 232 GLN A N 1
ATOM 1857 C CA . GLN A 1 232 ? -10.383 -1.482 25.326 1.00 75.44 232 GLN A CA 1
ATOM 1858 C C . GLN A 1 232 ? -10.541 -2.630 24.323 1.00 75.44 232 GLN A C 1
ATOM 1860 O O . GLN A 1 232 ? -10.637 -2.363 23.129 1.00 75.44 232 GLN A O 1
ATOM 1865 N N . GLN A 1 233 ? -10.677 -3.883 24.777 1.00 78.19 233 GLN A N 1
ATOM 1866 C CA . GLN A 1 233 ? -10.872 -5.038 23.885 1.00 78.19 233 GLN A CA 1
ATOM 1867 C C . GLN A 1 233 ? -12.102 -4.892 22.975 1.00 78.19 233 GLN A C 1
ATOM 1869 O O . GLN A 1 233 ? -12.034 -5.203 21.785 1.00 78.19 233 GLN A O 1
ATOM 1874 N N . TRP A 1 234 ? -13.224 -4.384 23.491 1.00 79.44 234 TRP A N 1
ATOM 1875 C CA . TRP A 1 234 ? -14.417 -4.130 22.674 1.00 79.44 234 TRP A CA 1
ATOM 1876 C C . TRP A 1 234 ? -14.182 -3.004 21.664 1.00 79.44 234 TRP A C 1
ATOM 1878 O O . TRP A 1 234 ? -14.608 -3.110 20.511 1.00 79.44 234 TRP A O 1
ATOM 1888 N N . SER A 1 235 ? -13.453 -1.963 22.064 1.00 71.56 235 SER A N 1
ATOM 1889 C CA . SER A 1 235 ? -13.111 -0.831 21.198 1.00 71.56 235 SER A CA 1
ATOM 1890 C C . SER A 1 235 ? -12.158 -1.220 20.065 1.00 71.56 235 SER A C 1
ATOM 1892 O O . SER A 1 235 ? -12.305 -0.716 18.954 1.00 71.56 235 SER A O 1
ATOM 1894 N N . LEU A 1 236 ? -11.248 -2.172 20.299 1.00 71.00 236 LEU A N 1
ATOM 1895 C CA . LEU A 1 236 ? -10.350 -2.724 19.273 1.00 71.00 236 LEU A CA 1
ATOM 1896 C C . LEU A 1 236 ? -11.087 -3.545 18.195 1.00 71.00 236 LEU A C 1
ATOM 1898 O O . LEU A 1 236 ? -10.518 -3.829 17.145 1.00 71.00 236 LEU A O 1
ATOM 1902 N N . SER A 1 237 ? -12.356 -3.906 18.420 1.00 68.12 237 SER A N 1
ATOM 1903 C CA . SER A 1 237 ? -13.190 -4.660 17.467 1.00 68.12 237 SER A CA 1
ATOM 1904 C C . SER A 1 237 ? -14.070 -3.788 16.541 1.00 68.12 237 SER A C 1
ATOM 1906 O O . SER A 1 237 ? -14.967 -4.306 15.864 1.00 68.12 237 SER A O 1
ATOM 1908 N N . ARG A 1 238 ? -13.865 -2.461 16.526 1.00 69.00 238 ARG A N 1
ATOM 1909 C CA . ARG A 1 238 ? -14.653 -1.501 15.722 1.00 69.00 238 ARG A CA 1
ATOM 1910 C C . ARG A 1 238 ? -14.162 -1.369 14.266 1.00 69.00 238 ARG A C 1
ATOM 1912 O O . ARG A 1 238 ? -12.971 -1.517 14.002 1.00 69.00 238 ARG A O 1
ATOM 1919 N N . ASP A 1 239 ? -15.067 -1.029 13.337 1.00 60.00 239 ASP A N 1
ATOM 1920 C CA . ASP A 1 239 ? -14.765 -0.496 11.985 1.00 60.00 239 ASP A CA 1
ATOM 1921 C C . ASP A 1 239 ? -16.038 0.079 11.332 1.00 60.00 239 ASP A C 1
ATOM 1923 O O . ASP A 1 239 ? -17.133 -0.362 11.635 1.00 60.00 239 ASP A O 1
ATOM 1927 N N . ASN A 1 240 ? -15.907 0.947 10.325 1.00 42.16 240 ASN A N 1
ATOM 1928 C CA . ASN A 1 240 ? -16.972 1.541 9.495 1.00 42.16 240 ASN A CA 1
ATOM 1929 C C . ASN A 1 240 ? -17.926 0.549 8.785 1.00 42.16 240 ASN A C 1
ATOM 1931 O O . ASN A 1 240 ? -18.807 0.968 8.030 1.00 42.16 240 ASN A O 1
ATOM 1935 N N . SER A 1 241 ? -17.764 -0.760 8.977 1.00 41.09 241 SER A N 1
ATOM 1936 C CA . SER A 1 241 ? -18.747 -1.755 8.574 1.00 41.09 241 SER A CA 1
ATOM 1937 C C . SER A 1 241 ? -18.909 -2.806 9.669 1.00 41.09 241 SER A C 1
ATOM 1939 O O . SER A 1 241 ? -17.936 -3.327 10.204 1.00 41.09 241 SER A O 1
ATOM 1941 N N . TRP A 1 242 ? -20.148 -3.238 9.907 1.00 36.53 242 TRP A N 1
ATOM 1942 C CA . TRP A 1 242 ? -20.498 -4.381 10.765 1.00 36.53 242 TRP A CA 1
ATOM 1943 C C . TRP A 1 242 ? -19.838 -5.718 10.357 1.00 36.53 242 TRP A C 1
ATOM 1945 O O . TRP A 1 242 ? -20.088 -6.747 10.981 1.00 36.53 242 TRP A O 1
ATOM 1955 N N . LYS A 1 243 ? -19.025 -5.712 9.293 1.00 36.22 243 LYS A N 1
ATOM 1956 C CA . LYS A 1 243 ? -18.303 -6.837 8.705 1.00 36.22 243 LYS A CA 1
ATOM 1957 C C . LYS A 1 243 ? -16.781 -6.641 8.715 1.00 36.22 243 LYS A C 1
ATOM 1959 O O . LYS A 1 243 ? -16.088 -7.413 8.079 1.00 36.22 243 LYS A O 1
ATOM 1964 N N . SER A 1 244 ? -16.188 -5.630 9.327 1.00 48.47 244 SER A N 1
ATOM 1965 C CA . SER A 1 244 ? -14.723 -5.500 9.255 1.00 48.47 244 SER A CA 1
ATOM 1966 C C . SER A 1 244 ? -14.116 -5.123 10.595 1.00 48.47 244 SER A C 1
ATOM 1968 O O . SER A 1 244 ? -14.807 -4.605 11.463 1.00 48.47 244 SER A O 1
ATOM 1970 N N . MET A 1 245 ? -12.851 -5.489 10.802 1.00 54.09 245 MET A N 1
ATOM 1971 C CA . MET A 1 245 ? -12.048 -4.987 11.918 1.00 54.09 245 MET A CA 1
ATOM 1972 C C . MET A 1 245 ? -10.774 -4.422 11.300 1.00 54.09 245 MET A C 1
ATOM 1974 O O . MET A 1 245 ? -9.917 -5.162 10.816 1.00 54.09 245 MET A O 1
ATOM 1978 N N . ARG A 1 246 ? -10.680 -3.098 11.233 1.00 52.62 246 ARG A N 1
ATOM 1979 C CA . ARG A 1 246 ? -9.496 -2.403 10.728 1.00 52.62 246 ARG A CA 1
ATOM 1980 C C . ARG A 1 246 ? -9.009 -1.484 11.826 1.00 52.62 246 ARG A C 1
ATOM 1982 O O . ARG A 1 246 ? -9.703 -0.533 12.181 1.00 52.62 246 ARG A O 1
ATOM 1989 N N . LEU A 1 247 ? -7.826 -1.772 12.358 1.00 50.97 247 LEU A N 1
ATOM 1990 C CA . LEU A 1 247 ? -7.204 -0.862 13.294 1.00 50.97 247 LEU A CA 1
ATOM 1991 C C . LEU A 1 247 ? -6.791 0.431 12.580 1.00 50.97 247 LEU A C 1
ATOM 1993 O O . LEU A 1 247 ? -6.369 0.402 11.419 1.00 50.97 247 LEU A O 1
ATOM 1997 N N . PRO A 1 248 ? -6.903 1.557 13.289 1.00 42.53 248 PRO A N 1
ATOM 1998 C CA . PRO A 1 248 ? -6.378 2.842 12.882 1.00 42.53 248 PRO A CA 1
ATOM 1999 C C . PRO A 1 248 ? -4.979 2.892 12.262 1.00 42.53 248 PRO A C 1
ATOM 2001 O O . PRO A 1 248 ? -4.065 2.222 12.739 1.00 42.53 248 PRO A O 1
ATOM 2004 N N . LEU A 1 249 ? -4.778 3.827 11.323 1.00 36.09 249 LEU A N 1
ATOM 2005 C CA . LEU A 1 249 ? -3.455 4.386 11.009 1.00 36.09 249 LEU A CA 1
ATOM 2006 C C . LEU A 1 249 ? -3.095 5.381 12.129 1.00 36.09 249 LEU A C 1
ATOM 2008 O O . LEU A 1 249 ? -3.360 6.579 12.027 1.00 36.09 249 LEU A O 1
ATOM 2012 N N . GLY A 1 250 ? -2.591 4.865 13.251 1.00 38.09 250 GLY A N 1
ATOM 2013 C CA . GLY A 1 250 ? -2.201 5.640 14.434 1.00 38.09 250 GLY A CA 1
ATOM 2014 C C . GLY A 1 250 ? -0.687 5.807 14.587 1.00 38.09 250 GLY A C 1
ATOM 2015 O O . GLY A 1 250 ? 0.099 5.167 13.891 1.00 38.09 250 GLY A O 1
ATOM 2016 N N . THR A 1 251 ? -0.274 6.675 15.514 1.00 37.91 251 THR A N 1
ATOM 2017 C CA . THR A 1 251 ? 1.121 6.759 15.968 1.00 37.91 251 THR A CA 1
ATOM 2018 C C . THR A 1 251 ? 1.547 5.436 16.638 1.00 37.91 251 THR A C 1
ATOM 2020 O O . THR A 1 251 ? 0.686 4.712 17.143 1.00 37.91 251 THR A O 1
ATOM 2023 N N . PRO A 1 252 ? 2.854 5.096 16.659 1.00 41.50 252 PRO A N 1
ATOM 2024 C CA . PRO A 1 252 ? 3.367 3.795 17.127 1.00 41.50 252 PRO A CA 1
ATOM 2025 C C . PRO A 1 252 ? 3.009 3.412 18.571 1.00 41.50 252 PRO A C 1
ATOM 2027 O O . PRO A 1 252 ? 3.213 2.272 18.971 1.00 41.50 252 PRO A O 1
ATOM 2030 N N . GLU A 1 253 ? 2.517 4.360 19.365 1.00 43.06 253 GLU A N 1
ATOM 2031 C CA . GLU A 1 253 ? 2.368 4.231 20.814 1.00 43.06 253 GLU A CA 1
ATOM 2032 C C . GLU A 1 253 ? 1.061 3.539 21.241 1.00 43.06 253 GLU A C 1
ATOM 2034 O O . GLU A 1 253 ? 0.967 3.122 22.390 1.00 43.06 253 GLU A O 1
ATOM 2039 N N . ILE A 1 254 ? 0.058 3.376 20.357 1.00 49.66 254 ILE A N 1
ATOM 2040 C CA . ILE A 1 254 ? -1.270 2.842 20.743 1.00 49.66 254 ILE A CA 1
ATOM 2041 C C . ILE A 1 254 ? -1.963 2.052 19.604 1.00 49.66 254 ILE A C 1
ATOM 2043 O O . ILE A 1 254 ? -3.096 2.349 19.216 1.00 49.66 254 ILE A O 1
ATOM 2047 N N . CYS A 1 255 ? -1.299 1.046 19.023 1.00 57.72 255 CYS A N 1
ATOM 2048 C CA . CYS A 1 255 ? -1.929 0.118 18.067 1.00 57.72 255 CYS A CA 1
ATOM 2049 C C . CYS A 1 255 ? -1.862 -1.331 18.590 1.00 57.72 255 CYS A C 1
ATOM 2051 O O . CYS A 1 255 ? -0.800 -1.951 18.577 1.00 57.72 255 CYS A O 1
ATOM 2053 N N . GLU A 1 256 ? -3.002 -1.883 19.025 1.00 69.00 256 GLU A N 1
ATOM 2054 C CA . GLU A 1 256 ? -3.124 -3.243 19.583 1.00 69.00 256 GLU A CA 1
ATOM 2055 C C . GLU A 1 256 ? -4.188 -4.068 18.849 1.00 69.00 256 GLU A C 1
ATOM 2057 O O . GLU A 1 256 ? -5.262 -3.561 18.540 1.00 69.00 256 GLU A O 1
ATOM 2062 N N . ALA A 1 257 ? -3.931 -5.355 18.609 1.00 75.81 257 ALA A N 1
ATOM 2063 C CA . ALA A 1 257 ? -4.950 -6.284 18.118 1.00 75.81 257 ALA A CA 1
ATOM 2064 C C . ALA A 1 257 ? -5.779 -6.861 19.285 1.00 75.81 257 ALA A C 1
ATOM 2066 O O . ALA A 1 257 ? -5.244 -7.018 20.385 1.00 75.81 257 ALA A O 1
ATOM 2067 N N . PRO A 1 258 ? -7.069 -7.196 19.076 1.00 80.19 258 PRO A N 1
ATOM 2068 C CA . PRO A 1 258 ? -7.885 -7.799 20.124 1.00 80.19 258 PRO A CA 1
ATOM 2069 C C . PRO A 1 258 ? -7.317 -9.159 20.550 1.00 80.19 258 PRO A C 1
ATOM 2071 O O . PRO A 1 258 ? -6.861 -9.948 19.726 1.00 80.19 258 PRO A O 1
ATOM 2074 N N . LEU A 1 259 ? -7.370 -9.448 21.845 1.00 86.38 259 LEU A N 1
ATOM 2075 C CA . LEU A 1 259 ? -6.974 -10.731 22.410 1.00 86.38 259 LEU A CA 1
ATOM 2076 C C . LEU A 1 259 ? -8.063 -11.778 22.177 1.00 86.38 259 LEU A C 1
ATOM 2078 O O . LEU A 1 259 ? -9.261 -11.494 22.289 1.00 86.38 259 LEU A O 1
ATOM 2082 N N . THR A 1 260 ? -7.645 -13.020 21.936 1.00 89.81 260 THR A N 1
ATOM 2083 C CA . THR A 1 260 ? -8.565 -14.160 21.962 1.00 89.81 260 THR A CA 1
ATOM 2084 C C . THR A 1 260 ? -9.197 -14.302 23.352 1.00 89.81 260 THR A C 1
ATOM 2086 O O . THR A 1 260 ? -8.602 -13.879 24.351 1.00 89.81 260 THR A O 1
ATOM 2089 N N . PRO A 1 261 ? -10.393 -14.905 23.464 1.00 91.56 261 PRO A N 1
ATOM 2090 C CA . PRO A 1 261 ? -11.047 -15.099 24.755 1.00 91.56 261 PRO A CA 1
ATOM 2091 C C . PRO A 1 261 ? -10.182 -15.862 25.760 1.00 91.56 261 PRO A C 1
ATOM 2093 O O . PRO A 1 261 ? -10.238 -15.606 26.961 1.00 91.56 261 PRO A O 1
ATOM 2096 N N . GLU A 1 262 ? -9.370 -16.797 25.275 1.00 91.25 262 GLU A N 1
ATOM 2097 C CA . GLU A 1 262 ? -8.439 -17.579 26.080 1.00 91.25 262 GLU A CA 1
ATOM 2098 C C . GLU A 1 262 ? -7.289 -16.704 26.598 1.00 91.25 262 GLU A C 1
ATOM 2100 O O . GLU A 1 262 ? -7.062 -16.677 27.808 1.00 91.25 262 GLU A O 1
ATOM 2105 N N . ALA A 1 263 ? -6.647 -15.921 25.721 1.00 87.75 263 ALA A N 1
ATOM 2106 C CA . ALA A 1 263 ? -5.557 -15.018 26.095 1.00 87.75 263 ALA A CA 1
ATOM 2107 C C . ALA A 1 263 ? -6.021 -13.915 27.060 1.00 87.75 263 ALA A C 1
ATOM 2109 O O . ALA A 1 263 ? -5.351 -13.625 28.053 1.00 87.75 263 ALA A O 1
ATOM 2110 N N . PHE A 1 264 ? -7.203 -13.337 26.823 1.00 88.69 264 PHE A N 1
ATOM 2111 C CA . PHE A 1 264 ? -7.793 -12.360 27.737 1.00 88.69 264 PHE A CA 1
ATOM 2112 C C . PHE A 1 264 ? -8.119 -12.986 29.101 1.00 88.69 264 PHE A C 1
ATOM 2114 O O . PHE A 1 264 ? -7.857 -12.389 30.146 1.00 88.69 264 PHE A O 1
ATOM 2121 N N . ALA A 1 265 ? -8.635 -14.219 29.117 1.00 88.81 265 ALA A N 1
ATOM 2122 C CA . ALA A 1 265 ? -8.913 -14.925 30.360 1.00 88.81 265 ALA A CA 1
ATOM 2123 C C . ALA A 1 265 ? -7.647 -15.277 31.150 1.00 88.81 265 ALA A C 1
ATOM 2125 O O . ALA A 1 265 ? -7.670 -15.225 32.381 1.00 88.81 265 ALA A O 1
ATOM 2126 N N . ASP A 1 266 ? -6.546 -15.599 30.471 1.00 87.50 266 ASP A N 1
ATOM 2127 C CA . ASP A 1 266 ? -5.243 -15.785 31.110 1.00 87.50 266 ASP A CA 1
ATOM 2128 C C . ASP A 1 266 ? -4.716 -14.482 31.715 1.00 87.50 266 ASP A C 1
ATOM 2130 O O . ASP A 1 266 ? -4.286 -14.493 32.869 1.00 87.50 266 ASP A O 1
ATOM 2134 N N . ALA A 1 267 ? -4.842 -13.350 31.013 1.00 82.38 267 ALA A N 1
ATOM 2135 C CA . ALA A 1 267 ? -4.472 -12.036 31.547 1.00 82.38 267 ALA A CA 1
ATOM 2136 C C . ALA A 1 267 ? -5.269 -11.675 32.817 1.00 82.38 267 ALA A C 1
ATOM 2138 O O . ALA A 1 267 ? -4.702 -11.196 33.803 1.00 82.38 267 ALA A O 1
ATOM 2139 N N . VAL A 1 268 ? -6.574 -11.978 32.836 1.00 83.25 268 VAL A N 1
ATOM 2140 C CA . VAL A 1 268 ? -7.429 -11.820 34.026 1.00 83.25 268 VAL A CA 1
ATOM 2141 C C . VAL A 1 268 ? -6.991 -12.756 35.164 1.00 83.25 268 VAL A C 1
ATOM 2143 O O . VAL A 1 268 ? -6.896 -12.324 36.314 1.00 83.25 268 VAL A O 1
ATOM 2146 N N . ARG A 1 269 ? -6.704 -14.034 34.874 1.00 82.06 269 ARG A N 1
ATOM 2147 C CA . ARG A 1 269 ? -6.322 -15.044 35.883 1.00 82.06 269 ARG A CA 1
ATOM 2148 C C . ARG A 1 269 ? -4.928 -14.846 36.465 1.00 82.06 269 ARG A C 1
ATOM 2150 O O . ARG A 1 269 ? -4.727 -15.159 37.635 1.00 82.06 269 ARG A O 1
ATOM 2157 N N . ALA A 1 270 ? -3.984 -14.328 35.682 1.00 78.50 270 ALA A N 1
ATOM 2158 C CA . ALA A 1 270 ? -2.613 -14.066 36.115 1.00 78.50 270 ALA A CA 1
ATOM 2159 C C . ALA A 1 270 ? -2.516 -12.974 37.202 1.00 78.50 270 ALA A C 1
ATOM 2161 O O . ALA A 1 270 ? -1.426 -12.687 37.690 1.00 78.50 270 ALA A O 1
ATOM 2162 N N . GLY A 1 271 ? -3.644 -12.373 37.604 1.00 65.44 271 GLY A N 1
ATOM 2163 C CA . GLY A 1 271 ? -3.714 -11.360 38.655 1.00 65.44 271 GLY A CA 1
ATOM 2164 C C . GLY A 1 271 ? -3.332 -9.957 38.186 1.00 65.44 271 GLY A C 1
ATOM 2165 O O . GLY A 1 271 ? -3.219 -9.060 39.018 1.00 65.44 271 GLY A O 1
ATOM 2166 N N . GLY A 1 272 ? -3.146 -9.759 36.876 1.00 67.12 272 GLY A N 1
ATOM 2167 C CA . GLY A 1 272 ? -2.788 -8.466 36.289 1.00 67.12 272 GLY A CA 1
ATOM 2168 C C . GLY A 1 272 ? -3.938 -7.456 36.278 1.00 67.12 272 GLY A C 1
ATOM 2169 O O . GLY A 1 272 ? -3.695 -6.255 36.303 1.00 67.12 272 GLY A O 1
ATOM 2170 N N . LEU A 1 273 ? -5.188 -7.933 36.292 1.00 79.25 273 LEU A N 1
ATOM 2171 C CA . LEU A 1 273 ? -6.383 -7.090 36.283 1.00 79.25 273 LEU A CA 1
ATOM 2172 C C . LEU A 1 273 ? -7.121 -7.144 37.624 1.00 79.25 273 LEU A C 1
ATOM 2174 O O . LEU A 1 273 ? -7.485 -8.212 38.122 1.00 79.25 273 LEU A O 1
ATOM 2178 N N . LYS A 1 274 ? -7.377 -5.971 38.200 1.00 78.06 274 LYS A N 1
ATOM 2179 C CA . LYS A 1 274 ? -8.106 -5.775 39.451 1.00 78.06 274 LYS A CA 1
ATOM 2180 C C . LYS A 1 274 ? -9.552 -5.388 39.152 1.00 78.06 274 LYS A C 1
ATOM 2182 O O . LYS A 1 274 ? -9.830 -4.532 38.311 1.00 78.06 274 LYS A O 1
ATOM 2187 N N . PHE A 1 275 ? -10.477 -6.014 39.874 1.00 73.31 275 PHE A N 1
ATOM 2188 C CA . PHE A 1 275 ? -11.908 -5.724 39.804 1.00 73.31 275 PHE A CA 1
ATOM 2189 C C . PHE A 1 275 ? -12.384 -5.119 41.119 1.00 73.31 275 PHE A C 1
ATOM 2191 O O . PHE A 1 275 ? -12.002 -5.581 42.196 1.00 73.31 275 PHE A O 1
ATOM 2198 N N . THR A 1 276 ? -13.249 -4.110 41.023 1.00 65.25 276 THR A N 1
ATOM 2199 C CA . THR A 1 276 ? -13.860 -3.452 42.185 1.00 65.25 276 THR A CA 1
ATOM 2200 C C . THR A 1 276 ? -14.722 -4.432 42.984 1.00 65.25 276 THR A C 1
ATOM 2202 O O . THR A 1 276 ? -14.716 -4.398 44.216 1.00 65.25 276 THR A O 1
ATOM 2205 N N . HIS A 1 277 ? -15.412 -5.356 42.304 1.00 64.44 277 HIS A N 1
ATOM 2206 C CA . HIS A 1 277 ? -16.168 -6.433 42.931 1.00 64.44 277 HIS A CA 1
ATOM 2207 C C . HIS A 1 277 ? -15.715 -7.809 42.413 1.00 64.44 277 HIS A C 1
ATOM 2209 O O . HIS A 1 277 ? -15.524 -8.023 41.219 1.00 64.44 277 HIS A O 1
ATOM 2215 N N . ARG A 1 278 ? -15.548 -8.786 43.321 1.00 60.09 278 ARG A N 1
ATOM 2216 C CA . ARG A 1 278 ? -15.030 -10.133 42.982 1.00 60.09 278 ARG A CA 1
ATOM 2217 C C . ARG A 1 278 ? -15.914 -10.888 41.983 1.00 60.09 278 ARG A C 1
ATOM 2219 O O . ARG A 1 278 ? -15.426 -11.776 41.294 1.00 60.09 278 ARG A O 1
ATOM 2226 N N . GLY A 1 279 ? -17.199 -10.540 41.920 1.00 68.50 279 GLY A N 1
ATOM 2227 C CA . GLY A 1 279 ? -18.162 -11.118 40.984 1.00 68.50 279 GLY A CA 1
ATOM 2228 C C . GLY A 1 279 ? -18.078 -10.577 39.555 1.00 68.50 279 GLY A C 1
ATOM 2229 O O . GLY A 1 279 ? -18.757 -11.130 38.700 1.00 68.50 279 GLY A O 1
ATOM 2230 N N . ASP A 1 280 ? -17.275 -9.542 39.285 1.00 73.56 280 ASP A N 1
ATOM 2231 C CA . ASP A 1 280 ? -17.280 -8.837 37.992 1.00 73.56 280 ASP A CA 1
ATOM 2232 C C . ASP A 1 280 ? -16.395 -9.493 36.930 1.00 73.56 280 ASP A C 1
ATOM 2234 O O . ASP A 1 280 ? -16.648 -9.340 35.735 1.00 73.56 280 ASP A O 1
ATOM 2238 N N . ALA A 1 281 ? -15.387 -10.263 37.352 1.00 80.56 281 ALA A N 1
ATOM 2239 C CA . ALA A 1 281 ? -14.465 -10.927 36.435 1.00 80.56 281 ALA A CA 1
ATOM 2240 C C . ALA A 1 281 ? -15.204 -11.861 35.465 1.00 80.56 281 ALA A C 1
ATOM 2242 O O . ALA A 1 281 ? -14.968 -11.844 34.263 1.00 80.56 281 ALA A O 1
ATOM 2243 N N . GLU A 1 282 ? -16.149 -12.641 35.980 1.00 83.75 282 GLU A N 1
ATOM 2244 C CA . GLU A 1 282 ? -16.902 -13.619 35.200 1.00 83.75 282 GLU A CA 1
ATOM 2245 C C . GLU A 1 282 ? -17.835 -12.960 34.147 1.00 83.75 282 GLU A C 1
ATOM 2247 O O . GLU A 1 282 ? -17.762 -13.326 32.972 1.00 83.75 282 GLU A O 1
ATOM 2252 N N . PRO A 1 283 ? -18.671 -11.953 34.482 1.00 80.69 283 PRO A N 1
ATOM 2253 C CA . PRO A 1 283 ? -19.374 -11.129 33.497 1.00 80.69 283 PRO A CA 1
ATOM 2254 C C . PRO A 1 283 ? -18.464 -10.512 32.430 1.00 80.69 283 PRO A C 1
ATOM 2256 O O . PRO A 1 283 ? -18.816 -10.566 31.251 1.00 80.69 283 PRO A O 1
ATOM 2259 N N . VAL A 1 284 ? -17.302 -9.975 32.818 1.00 82.25 284 VAL A N 1
ATOM 2260 C CA . VAL A 1 284 ? -16.344 -9.363 31.884 1.00 82.25 284 VAL A CA 1
ATOM 2261 C C . VAL A 1 284 ? -15.790 -10.381 30.894 1.00 82.25 284 VAL A C 1
ATOM 2263 O O . VAL A 1 284 ? -15.815 -10.135 29.687 1.00 82.25 284 VAL A O 1
ATOM 2266 N N . LEU A 1 285 ? -15.362 -11.549 31.376 1.00 87.00 285 LEU A N 1
ATOM 2267 C CA . LEU A 1 285 ? -14.867 -12.632 30.525 1.00 87.00 285 LEU A CA 1
ATOM 2268 C C . LEU A 1 285 ? -15.939 -13.125 29.549 1.00 87.00 285 LEU A C 1
ATOM 2270 O O . LEU A 1 285 ? -15.663 -13.314 28.363 1.00 87.00 285 LEU A O 1
ATOM 2274 N N . ARG A 1 286 ? -17.180 -13.298 30.022 1.00 87.38 286 ARG A N 1
ATOM 2275 C CA . ARG A 1 286 ? -18.299 -13.702 29.158 1.00 87.38 286 ARG A CA 1
ATOM 2276 C C . ARG A 1 286 ? -18.596 -12.671 28.076 1.00 87.38 286 ARG A C 1
ATOM 2278 O O . ARG A 1 286 ? -18.827 -13.051 26.929 1.00 87.38 286 ARG A O 1
ATOM 2285 N N . LEU A 1 287 ? -18.597 -11.387 28.429 1.00 83.62 287 LEU A N 1
ATOM 2286 C CA . LEU A 1 287 ? -18.918 -10.321 27.486 1.00 83.62 287 LEU A CA 1
ATOM 2287 C C . LEU A 1 287 ? -17.806 -10.130 26.451 1.00 83.62 287 LEU A C 1
ATOM 2289 O O . LEU A 1 287 ? -18.102 -10.050 25.263 1.00 83.62 287 LEU A O 1
ATOM 2293 N N . GLN A 1 288 ? -16.536 -10.137 26.870 1.00 87.94 288 GLN A N 1
ATOM 2294 C CA . GLN A 1 288 ? -15.399 -10.083 25.947 1.00 87.94 288 GLN A CA 1
ATOM 2295 C C . GLN A 1 288 ? -15.432 -11.244 24.950 1.00 87.94 288 GLN A C 1
ATOM 2297 O O . GLN A 1 288 ? -15.336 -10.996 23.748 1.00 87.94 288 GLN A O 1
ATOM 2302 N N . ARG A 1 289 ? -15.682 -12.476 25.416 1.00 90.00 289 ARG A N 1
ATOM 2303 C CA . ARG A 1 289 ? -15.844 -13.638 24.535 1.00 90.00 289 ARG A CA 1
ATOM 2304 C C . ARG A 1 289 ? -16.961 -13.429 23.519 1.00 90.00 289 ARG A C 1
ATOM 2306 O O . ARG A 1 289 ? -16.745 -13.618 22.326 1.00 90.00 289 ARG A O 1
ATOM 2313 N N . HIS A 1 290 ? -18.142 -13.024 23.985 1.00 85.44 290 HIS A N 1
ATOM 2314 C CA . HIS A 1 290 ? -19.298 -12.801 23.119 1.00 85.44 290 HIS A CA 1
ATOM 2315 C C . HIS A 1 290 ? -19.009 -11.766 22.022 1.00 85.44 290 HIS A C 1
ATOM 2317 O O . HIS A 1 290 ? -19.309 -12.000 20.850 1.00 85.44 290 HIS A O 1
ATOM 2323 N N . VAL A 1 291 ? -18.394 -10.637 22.383 1.00 80.50 291 VAL A N 1
ATOM 2324 C CA . VAL A 1 291 ? -18.029 -9.576 21.432 1.00 80.50 291 VAL A CA 1
ATOM 2325 C C . VAL A 1 291 ? -16.989 -10.076 20.434 1.00 80.50 291 VAL A C 1
ATOM 2327 O O . VAL A 1 291 ? -17.179 -9.929 19.229 1.00 80.50 291 VAL A O 1
ATOM 2330 N N . PHE A 1 292 ? -15.929 -10.724 20.916 1.00 85.44 292 PHE A N 1
ATOM 2331 C CA . PHE A 1 292 ? -14.873 -11.257 20.064 1.00 85.44 292 PHE A CA 1
ATOM 2332 C C . PHE A 1 292 ? -15.420 -12.263 19.045 1.00 85.44 292 PHE A C 1
ATOM 2334 O O . PHE A 1 292 ? -15.198 -12.117 17.843 1.00 85.44 292 PHE A O 1
ATOM 2341 N N . GLU A 1 293 ? -16.176 -13.262 19.505 1.00 86.44 293 GLU A N 1
ATOM 2342 C CA . GLU A 1 293 ? -16.734 -14.317 18.653 1.00 86.44 293 GLU A CA 1
ATOM 2343 C C . GLU A 1 293 ? -17.772 -13.764 17.668 1.00 86.44 293 GLU A C 1
ATOM 2345 O O . GLU A 1 293 ? -17.774 -14.1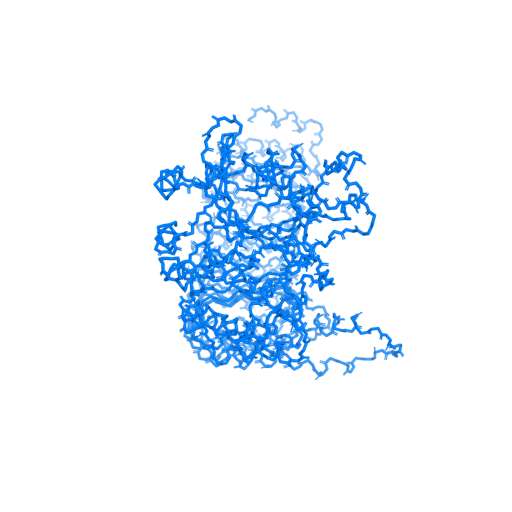48 16.498 1.00 86.44 293 GLU A O 1
ATOM 2350 N N . SER A 1 294 ? -18.634 -12.840 18.109 1.00 81.44 294 SER A N 1
ATOM 2351 C CA . SER A 1 294 ? -19.655 -12.240 17.241 1.00 81.44 294 SER A CA 1
ATOM 2352 C C . SER A 1 294 ? -19.050 -11.388 16.125 1.00 81.44 294 SER A C 1
ATOM 2354 O O . SER A 1 294 ? -19.552 -11.433 15.001 1.00 81.44 294 SER A O 1
ATOM 2356 N N . LYS A 1 295 ? -17.961 -10.659 16.404 1.00 78.19 295 LYS A N 1
ATOM 2357 C CA . LYS A 1 295 ? -17.258 -9.825 15.421 1.00 78.19 295 LYS A CA 1
ATOM 2358 C C . LYS A 1 295 ? -16.406 -10.667 14.477 1.00 78.19 295 LYS A C 1
ATOM 2360 O O . LYS A 1 295 ? -16.672 -10.676 13.278 1.00 78.19 295 LYS A O 1
ATOM 2365 N N . THR A 1 296 ? -15.457 -11.439 15.004 1.00 81.75 296 THR A N 1
ATOM 2366 C CA . THR A 1 296 ? -14.522 -12.246 14.192 1.00 81.75 296 THR A CA 1
ATOM 2367 C C . THR A 1 296 ? -15.243 -13.194 13.233 1.00 81.75 296 THR A C 1
ATOM 2369 O O . THR A 1 296 ? -14.869 -13.296 12.063 1.00 81.75 296 THR A O 1
ATOM 2372 N N . ALA A 1 297 ? -16.338 -13.831 13.666 1.00 81.81 297 ALA A N 1
ATOM 2373 C CA . ALA A 1 297 ? -17.088 -14.773 12.835 1.00 81.81 297 ALA A CA 1
ATOM 2374 C C . ALA A 1 297 ? -17.670 -14.151 11.553 1.00 81.81 297 ALA A C 1
ATOM 2376 O O . ALA A 1 297 ? -17.934 -14.875 10.584 1.00 81.81 297 ALA A O 1
ATOM 2377 N N . VAL A 1 298 ? -17.890 -12.832 11.531 1.00 78.38 298 VAL A N 1
ATOM 2378 C CA . VAL A 1 298 ? -18.489 -12.131 10.391 1.00 78.38 298 VAL A CA 1
ATOM 2379 C C . VAL A 1 298 ? -17.518 -11.250 9.618 1.00 78.38 298 VAL A C 1
ATOM 2381 O O . VAL A 1 298 ? -17.977 -10.665 8.643 1.00 78.38 298 VAL A O 1
ATOM 2384 N N . THR A 1 299 ? -16.233 -11.195 9.990 1.00 79.00 299 THR A N 1
ATOM 2385 C CA . THR A 1 299 ? -15.209 -10.285 9.442 1.00 79.00 299 THR A CA 1
ATOM 2386 C C . THR A 1 299 ? -14.571 -10.770 8.123 1.00 79.00 299 THR A C 1
ATOM 2388 O O . THR A 1 299 ? -13.729 -11.664 8.161 1.00 79.00 299 THR A O 1
ATOM 2391 N N . PRO A 1 300 ? -14.894 -10.183 6.947 1.00 77.06 300 PRO A N 1
ATOM 2392 C CA . PRO A 1 300 ? -14.163 -10.355 5.688 1.00 77.06 300 PRO A CA 1
ATOM 2393 C C . PRO A 1 300 ? -12.813 -9.665 5.563 1.00 77.06 300 PRO A C 1
ATOM 2395 O O . PRO A 1 300 ? -12.038 -10.068 4.701 1.00 77.06 300 PRO A O 1
ATOM 2398 N N . SER A 1 301 ? -12.526 -8.627 6.346 1.00 77.56 301 SER A N 1
ATOM 2399 C CA . SER A 1 301 ? -11.306 -7.833 6.164 1.00 77.56 301 SER A CA 1
ATOM 2400 C C . SER A 1 301 ? -10.686 -7.483 7.510 1.00 77.56 301 SER A C 1
ATOM 2402 O O . SER A 1 301 ? -11.360 -6.888 8.359 1.00 77.56 301 SER A O 1
ATOM 2404 N N . LEU A 1 302 ? -9.414 -7.855 7.674 1.00 79.19 302 LEU A N 1
ATOM 2405 C CA . LEU A 1 302 ? -8.553 -7.474 8.786 1.00 79.19 302 LEU A CA 1
ATOM 2406 C C . LEU A 1 302 ? -7.443 -6.559 8.291 1.00 79.19 302 LEU A C 1
ATOM 2408 O O . LEU A 1 302 ? -6.704 -6.898 7.368 1.00 79.19 302 LEU A O 1
ATOM 2412 N N . GLY A 1 303 ? -7.322 -5.398 8.924 1.00 73.88 303 GLY A N 1
ATOM 2413 C CA . GLY A 1 303 ? -6.284 -4.424 8.617 1.00 73.88 303 GLY A CA 1
ATOM 2414 C C . GLY A 1 303 ? -5.601 -3.957 9.886 1.00 73.88 303 GLY A C 1
ATOM 2415 O O . GLY A 1 303 ? -6.266 -3.503 10.810 1.00 73.88 303 GLY A O 1
ATOM 2416 N N . PHE A 1 304 ? -4.283 -4.044 9.907 1.00 76.44 304 PHE A N 1
ATOM 2417 C CA . PHE A 1 304 ? -3.448 -3.655 11.024 1.00 76.44 304 PHE A CA 1
ATOM 2418 C C . PHE A 1 304 ? -2.290 -2.806 10.518 1.00 76.44 304 PHE A C 1
ATOM 2420 O O . PHE A 1 304 ? -1.692 -3.106 9.479 1.00 76.44 304 PHE A O 1
ATOM 2427 N N . SER A 1 305 ? -1.962 -1.754 11.260 1.00 69.12 305 SER A N 1
ATOM 2428 C CA . SER A 1 305 ? -0.784 -0.941 10.993 1.00 69.12 305 SER A CA 1
ATOM 2429 C C . SER A 1 305 ? -0.046 -0.604 12.274 1.00 69.12 305 SER A C 1
ATOM 2431 O O . SER A 1 305 ? -0.691 -0.421 13.301 1.00 69.12 305 SER A O 1
ATOM 2433 N N . HIS A 1 306 ? 1.281 -0.500 12.198 1.00 70.00 306 HIS A N 1
ATOM 2434 C CA . HIS A 1 306 ? 2.122 -0.103 13.328 1.00 70.00 306 HIS A CA 1
ATOM 2435 C C . HIS A 1 306 ? 1.976 -0.989 14.579 1.00 70.00 306 HIS A C 1
ATOM 2437 O O . HIS A 1 306 ? 2.191 -0.508 15.688 1.00 70.00 306 HIS A O 1
ATOM 2443 N N . LEU A 1 307 ? 1.623 -2.275 14.430 1.00 73.00 307 LEU A N 1
ATOM 2444 C CA . LEU A 1 307 ? 1.594 -3.184 15.579 1.00 73.00 307 LEU A CA 1
ATOM 2445 C C . LEU A 1 307 ? 3.011 -3.422 16.113 1.00 73.00 307 LEU A C 1
ATOM 2447 O O . LEU A 1 307 ? 3.967 -3.530 15.348 1.00 73.00 307 LEU A O 1
ATOM 2451 N N . GLY A 1 308 ? 3.133 -3.544 17.434 1.00 71.94 308 GLY A N 1
ATOM 2452 C CA . GLY A 1 308 ? 4.316 -4.131 18.064 1.00 71.94 308 GLY A CA 1
ATOM 2453 C C . GLY A 1 308 ? 4.313 -5.668 17.980 1.00 71.94 308 GLY A C 1
ATOM 2454 O O . GLY A 1 308 ? 3.314 -6.260 17.561 1.00 71.94 308 GLY A O 1
ATOM 2455 N N . PRO A 1 309 ? 5.388 -6.345 18.430 1.00 75.94 309 PRO A N 1
ATOM 2456 C CA . PRO A 1 309 ? 5.502 -7.808 18.382 1.00 75.94 309 PRO A CA 1
ATOM 2457 C C . PRO A 1 309 ? 4.339 -8.559 19.054 1.00 75.94 309 PRO A C 1
ATOM 2459 O O . PRO A 1 309 ? 3.800 -9.507 18.481 1.00 75.94 309 PRO A O 1
ATOM 2462 N N . ASP A 1 310 ? 3.900 -8.104 20.230 1.00 77.62 310 ASP A N 1
ATOM 2463 C CA . ASP A 1 310 ? 2.763 -8.702 20.944 1.00 77.62 310 ASP A CA 1
ATOM 2464 C C . ASP A 1 310 ? 1.438 -8.462 20.212 1.00 77.62 310 ASP A C 1
ATOM 2466 O O . ASP A 1 310 ? 0.595 -9.355 20.130 1.00 77.62 310 ASP A O 1
ATOM 2470 N N . GLY A 1 311 ? 1.291 -7.290 19.586 1.00 79.12 311 GLY A N 1
ATOM 2471 C CA . GLY A 1 311 ? 0.159 -6.983 18.717 1.00 79.12 311 GLY A CA 1
ATOM 2472 C C . GLY A 1 311 ? 0.103 -7.910 17.501 1.00 79.12 311 GLY A C 1
ATOM 2473 O O . GLY A 1 311 ? -0.968 -8.405 17.161 1.00 79.12 311 GLY A O 1
ATOM 2474 N N . VAL A 1 312 ? 1.247 -8.207 16.873 1.00 80.19 312 VAL A N 1
ATOM 2475 C CA . VAL A 1 312 ? 1.330 -9.162 15.754 1.00 80.19 312 VAL A CA 1
ATOM 2476 C C . VAL A 1 312 ? 0.951 -10.577 16.196 1.00 80.19 312 VAL A C 1
ATOM 2478 O O . VAL A 1 312 ? 0.254 -11.276 15.459 1.00 80.19 312 VAL A O 1
ATOM 2481 N N . ARG A 1 313 ? 1.352 -10.993 17.404 1.00 84.56 313 ARG A N 1
ATOM 2482 C CA . ARG A 1 313 ? 0.948 -12.285 17.980 1.00 84.56 313 ARG A CA 1
ATOM 2483 C C . ARG A 1 313 ? -0.557 -12.350 18.210 1.00 84.56 313 ARG A C 1
ATOM 2485 O O . ARG A 1 313 ? -1.198 -13.268 17.710 1.00 84.56 313 ARG A O 1
ATOM 2492 N N . ALA A 1 314 ? -1.125 -11.340 18.864 1.00 83.75 314 ALA A N 1
ATOM 2493 C CA . ALA A 1 314 ? -2.566 -11.246 19.073 1.00 83.75 314 ALA A CA 1
ATOM 2494 C C . ALA A 1 314 ? -3.342 -11.233 17.740 1.00 83.75 314 ALA A C 1
ATOM 2496 O O . ALA A 1 314 ? -4.341 -11.937 17.594 1.00 83.75 314 ALA A O 1
ATOM 2497 N N . ALA A 1 315 ? -2.848 -10.508 16.729 1.00 85.31 315 ALA A N 1
ATOM 2498 C CA . ALA A 1 315 ? -3.439 -10.490 15.392 1.00 85.31 315 ALA A CA 1
ATOM 2499 C C . ALA A 1 315 ? -3.419 -11.874 14.726 1.00 85.31 315 ALA A C 1
ATOM 2501 O O . ALA A 1 315 ? -4.414 -12.280 14.127 1.00 85.31 315 ALA A O 1
ATOM 2502 N N . ALA A 1 316 ? -2.311 -12.610 14.840 1.00 86.38 316 ALA A N 1
ATOM 2503 C CA . ALA A 1 316 ? -2.199 -13.965 14.310 1.00 86.38 316 ALA A CA 1
ATOM 2504 C C . ALA A 1 316 ? -3.131 -14.952 15.027 1.00 86.38 316 ALA A C 1
ATOM 2506 O O . ALA A 1 316 ? -3.780 -15.763 14.365 1.00 86.38 316 ALA A O 1
ATOM 2507 N N . ASP A 1 317 ? -3.243 -14.845 16.354 1.00 88.38 317 ASP A N 1
ATOM 2508 C CA . ASP A 1 317 ? -4.128 -15.676 17.175 1.00 88.38 317 ASP A CA 1
ATOM 2509 C C . ASP A 1 317 ? -5.613 -15.425 16.853 1.00 88.38 317 ASP A C 1
ATOM 2511 O O . ASP A 1 317 ? -6.446 -16.308 17.041 1.00 88.38 317 ASP A O 1
ATOM 2515 N N . CYS A 1 318 ? -5.961 -14.258 16.295 1.00 87.75 318 CYS A N 1
ATOM 2516 C CA . CYS A 1 318 ? -7.314 -13.968 15.811 1.00 87.75 318 CYS A CA 1
ATOM 2517 C C . CYS A 1 318 ? -7.673 -14.675 14.496 1.00 87.75 318 CYS A C 1
ATOM 2519 O O . CYS A 1 318 ? -8.858 -14.927 14.246 1.00 87.75 318 CYS A O 1
ATOM 2521 N N . LEU A 1 319 ? -6.694 -14.974 13.634 1.00 87.69 319 LEU A N 1
ATOM 2522 C CA . LEU A 1 319 ? -6.942 -15.476 12.273 1.00 87.69 319 LEU A CA 1
ATOM 2523 C C . LEU A 1 319 ? -7.798 -16.757 12.236 1.00 87.69 319 LEU A C 1
ATOM 2525 O O . LEU A 1 319 ? -8.747 -16.795 11.448 1.00 87.69 319 LEU A O 1
ATOM 2529 N N . PRO A 1 320 ? -7.582 -17.765 13.108 1.00 89.00 320 PRO A N 1
ATOM 2530 C CA . PRO A 1 320 ? -8.403 -18.980 13.126 1.00 89.00 320 PRO A CA 1
ATOM 2531 C C . PRO A 1 320 ? -9.880 -18.743 13.483 1.00 89.00 320 PRO A C 1
ATOM 2533 O O . PRO A 1 320 ? -10.751 -19.546 13.140 1.00 89.00 320 PRO A O 1
ATOM 2536 N N . HIS A 1 321 ? -10.191 -17.637 14.164 1.00 87.88 321 HIS A N 1
ATOM 2537 C CA . HIS A 1 321 ? -11.562 -17.281 14.540 1.00 87.88 321 HIS A CA 1
ATOM 2538 C C . HIS A 1 321 ? -12.303 -16.539 13.418 1.00 87.88 321 HIS A C 1
ATOM 2540 O O . HIS A 1 321 ? -13.538 -16.522 13.382 1.00 87.88 321 HIS A O 1
ATOM 2546 N N . CYS A 1 322 ? -11.570 -15.975 12.455 1.00 86.38 322 CYS A N 1
ATOM 2547 C CA . CYS A 1 322 ? -12.126 -15.167 11.377 1.00 86.38 322 CYS A CA 1
ATOM 2548 C C . CYS A 1 322 ? -12.603 -16.034 10.203 1.00 86.38 322 CYS A C 1
ATOM 2550 O O . CYS A 1 322 ? -11.973 -16.107 9.156 1.00 86.38 322 CYS A O 1
ATOM 2552 N N . ARG A 1 323 ? -13.757 -16.696 10.359 1.00 84.56 323 ARG A N 1
ATOM 2553 C CA . ARG A 1 323 ? -14.276 -17.706 9.404 1.00 84.56 323 ARG A CA 1
ATOM 2554 C C . ARG A 1 323 ? -14.652 -17.179 8.014 1.00 84.56 323 ARG A C 1
ATOM 2556 O O . ARG A 1 323 ? -14.927 -17.978 7.119 1.00 84.56 323 ARG A O 1
ATOM 2563 N N . ARG A 1 324 ? -14.756 -15.861 7.849 1.00 83.50 324 ARG A N 1
ATOM 2564 C CA . ARG A 1 324 ? -15.135 -15.197 6.592 1.00 83.50 324 ARG A CA 1
ATOM 2565 C C . ARG A 1 324 ? -14.021 -14.331 6.021 1.00 83.50 324 ARG A C 1
ATOM 2567 O O . ARG A 1 324 ? -14.288 -13.604 5.068 1.00 83.50 324 ARG A O 1
ATOM 2574 N N . LEU A 1 325 ? -12.821 -14.396 6.592 1.00 83.81 325 LEU A N 1
ATOM 2575 C CA . LEU A 1 325 ? -11.717 -13.529 6.224 1.00 83.81 325 LEU A CA 1
ATOM 2576 C C . LEU A 1 325 ? -11.304 -13.774 4.775 1.00 83.81 325 LEU A C 1
ATOM 2578 O O . LEU A 1 325 ? -10.919 -14.884 4.412 1.00 83.81 325 LEU A O 1
ATOM 2582 N N . ALA A 1 326 ? -11.385 -12.719 3.974 1.00 80.12 326 ALA A N 1
ATOM 2583 C CA . ALA A 1 326 ? -10.952 -12.676 2.586 1.00 80.12 326 ALA A CA 1
ATOM 2584 C C . ALA A 1 326 ? -9.731 -11.763 2.409 1.00 80.12 326 ALA A C 1
ATOM 2586 O O . ALA A 1 326 ? -8.940 -11.974 1.495 1.00 80.12 326 ALA A O 1
ATOM 2587 N N . GLU A 1 327 ? -9.545 -10.768 3.276 1.00 78.50 327 GLU A N 1
ATOM 2588 C CA . GLU A 1 327 ? -8.456 -9.799 3.172 1.00 78.50 327 GLU A CA 1
ATOM 2589 C C . GLU A 1 327 ? -7.710 -9.680 4.500 1.00 78.50 327 GLU A C 1
ATOM 2591 O O . GLU A 1 327 ? -8.327 -9.411 5.532 1.00 78.50 327 GLU A O 1
ATOM 2596 N N . LEU A 1 328 ? -6.386 -9.823 4.466 1.00 81.88 328 LEU A N 1
ATOM 2597 C CA . LEU A 1 328 ? -5.509 -9.530 5.596 1.00 81.88 328 LEU A CA 1
ATOM 2598 C C . LEU A 1 328 ? -4.440 -8.524 5.171 1.00 81.88 328 LEU A C 1
ATOM 2600 O O . LEU A 1 328 ? -3.679 -8.772 4.238 1.00 81.88 328 LEU A O 1
ATOM 2604 N N . SER A 1 329 ? -4.360 -7.407 5.886 1.00 75.88 329 SER A N 1
ATOM 2605 C CA . SER A 1 329 ? -3.336 -6.387 5.700 1.00 75.88 329 SER A CA 1
ATOM 2606 C C . SER A 1 329 ? -2.609 -6.133 7.012 1.00 75.88 329 SER A C 1
ATOM 2608 O O . SER A 1 329 ? -3.234 -5.770 8.002 1.00 75.88 329 SER A O 1
ATOM 2610 N N . LEU A 1 330 ? -1.289 -6.268 7.000 1.00 75.81 330 LEU A N 1
ATOM 2611 C CA . LEU A 1 330 ? -0.387 -5.902 8.082 1.00 75.81 330 LEU A CA 1
ATOM 2612 C C . LEU A 1 330 ? 0.663 -4.951 7.506 1.00 75.81 330 LEU A C 1
ATOM 2614 O O . LEU A 1 330 ? 1.410 -5.317 6.595 1.00 75.81 330 LEU A O 1
ATOM 2618 N N . ILE A 1 331 ? 0.679 -3.714 7.989 1.00 71.69 331 ILE A N 1
ATOM 2619 C CA . ILE A 1 331 ? 1.482 -2.630 7.420 1.00 71.69 331 ILE A CA 1
ATOM 2620 C C . ILE A 1 331 ? 2.387 -2.037 8.498 1.00 71.69 331 ILE A C 1
ATOM 2622 O O . ILE A 1 331 ? 1.921 -1.697 9.580 1.00 71.69 331 ILE A O 1
ATOM 2626 N N . ASN A 1 332 ? 3.673 -1.863 8.216 1.00 71.12 332 ASN A N 1
ATOM 2627 C CA . ASN A 1 332 ? 4.607 -1.152 9.093 1.00 71.12 332 ASN A CA 1
ATOM 2628 C C . ASN A 1 332 ? 4.627 -1.656 10.553 1.00 71.12 332 ASN A C 1
ATOM 2630 O O . ASN A 1 332 ? 4.739 -0.868 11.485 1.00 71.12 332 ASN A O 1
ATOM 2634 N N . SER A 1 333 ? 4.424 -2.958 10.768 1.00 70.31 333 SER A N 1
ATOM 2635 C CA . SER A 1 333 ? 4.105 -3.539 12.082 1.00 70.31 333 SER A CA 1
ATOM 2636 C C . SER A 1 333 ? 5.248 -4.347 12.704 1.00 70.31 333 SER A C 1
ATOM 2638 O O . SER A 1 333 ? 4.985 -5.290 13.438 1.00 70.31 333 SER A O 1
ATOM 2640 N N . ASN A 1 334 ? 6.502 -4.033 12.347 1.00 70.00 334 ASN A N 1
ATOM 2641 C CA . ASN A 1 334 ? 7.741 -4.630 12.879 1.00 70.00 334 ASN A CA 1
ATOM 2642 C C . ASN A 1 334 ? 7.611 -6.096 13.354 1.00 70.00 334 ASN A C 1
ATOM 2644 O O . ASN A 1 334 ? 8.040 -6.447 14.453 1.00 70.00 334 ASN A O 1
ATOM 2648 N N . ALA A 1 335 ? 6.977 -6.946 12.540 1.00 72.69 335 ALA A N 1
ATOM 2649 C CA . ALA A 1 335 ? 6.643 -8.313 12.916 1.00 72.69 335 ALA A CA 1
ATOM 2650 C C . ALA A 1 335 ? 7.912 -9.114 13.209 1.00 72.69 335 ALA A C 1
ATOM 2652 O O . ALA A 1 335 ? 7.916 -9.981 14.085 1.00 72.69 335 ALA A O 1
ATOM 2653 N N . GLY A 1 336 ? 8.989 -8.815 12.477 1.00 71.12 336 GLY A N 1
ATOM 2654 C CA . GLY A 1 336 ? 10.213 -9.589 12.565 1.00 71.12 336 GLY A CA 1
ATOM 2655 C C . GLY A 1 336 ? 9.983 -11.046 12.166 1.00 71.12 336 GLY A C 1
ATOM 2656 O O . GLY A 1 336 ? 8.921 -11.447 11.680 1.00 71.12 336 GLY A O 1
ATOM 2657 N N . ASP A 1 337 ? 10.991 -11.868 12.419 1.00 69.12 337 ASP A N 1
ATOM 2658 C CA . ASP A 1 337 ? 10.942 -13.287 12.071 1.00 69.12 337 ASP A CA 1
ATOM 2659 C C . ASP A 1 337 ? 10.020 -14.086 12.993 1.00 69.12 337 ASP A C 1
ATOM 2661 O O . ASP A 1 337 ? 9.295 -14.977 12.549 1.00 69.12 337 ASP A O 1
ATOM 2665 N N . GLU A 1 338 ? 10.005 -13.752 14.282 1.00 73.56 338 GLU A N 1
ATOM 2666 C CA . GLU A 1 338 ? 9.126 -14.412 15.243 1.00 73.56 338 GLU A CA 1
ATOM 2667 C C . GLU A 1 338 ? 7.651 -14.110 14.944 1.00 73.56 338 GLU A C 1
ATOM 2669 O O . GLU A 1 338 ? 6.834 -15.034 14.876 1.00 73.56 338 GLU A O 1
ATOM 2674 N N . GLY A 1 339 ? 7.315 -12.843 14.676 1.00 74.88 339 GLY A N 1
ATOM 2675 C CA . GLY A 1 339 ? 5.965 -12.452 14.281 1.00 74.88 339 GLY A CA 1
ATOM 2676 C C . GLY A 1 339 ? 5.543 -13.106 12.969 1.00 74.88 339 GLY A C 1
ATOM 2677 O O . GLY A 1 339 ? 4.414 -13.574 12.866 1.00 74.88 339 GLY A O 1
ATOM 2678 N N . ALA A 1 340 ? 6.447 -13.253 11.996 1.00 69.94 340 ALA A N 1
ATOM 2679 C CA . ALA A 1 340 ? 6.158 -13.968 10.753 1.00 69.94 340 ALA A CA 1
ATOM 2680 C C . ALA A 1 340 ? 5.876 -15.469 10.954 1.00 69.94 340 ALA A C 1
ATOM 2682 O O . ALA A 1 340 ? 4.961 -16.001 10.325 1.00 69.94 340 ALA A O 1
ATOM 2683 N N . GLN A 1 341 ? 6.590 -16.158 11.852 1.00 73.81 341 GLN A N 1
ATOM 2684 C CA . GLN A 1 341 ? 6.292 -17.562 12.191 1.00 73.81 341 GLN A CA 1
ATOM 2685 C C . GLN A 1 341 ? 4.938 -17.714 12.887 1.00 73.81 341 GLN A C 1
ATOM 2687 O O . GLN A 1 341 ? 4.216 -18.693 12.687 1.00 73.81 341 GLN A O 1
ATOM 2692 N N . VAL A 1 342 ? 4.603 -16.762 13.752 1.00 80.62 342 VAL A N 1
ATOM 2693 C CA . VAL A 1 342 ? 3.319 -16.730 14.448 1.00 80.62 342 VAL A CA 1
ATOM 2694 C C . VAL A 1 342 ? 2.182 -16.451 13.457 1.00 80.62 342 VAL A C 1
ATOM 2696 O O . VAL A 1 342 ? 1.216 -17.212 13.422 1.00 80.62 342 VAL A O 1
ATOM 2699 N N . LEU A 1 343 ? 2.349 -15.474 12.561 1.00 81.25 343 LEU A N 1
ATOM 2700 C CA . LEU A 1 343 ? 1.423 -15.205 11.457 1.00 81.25 343 LEU A CA 1
ATOM 2701 C C . LEU A 1 343 ? 1.238 -16.425 10.551 1.00 81.25 343 LEU A C 1
ATOM 2703 O O . LEU A 1 343 ? 0.105 -16.752 10.213 1.00 81.25 343 LEU A O 1
ATOM 2707 N N . ALA A 1 344 ? 2.315 -17.131 10.195 1.00 74.25 344 ALA A N 1
ATOM 2708 C CA . ALA A 1 344 ? 2.245 -18.339 9.373 1.00 74.25 344 ALA A CA 1
ATOM 2709 C C . ALA A 1 344 ? 1.343 -19.416 10.004 1.00 74.25 344 ALA A C 1
ATOM 2711 O O . ALA A 1 344 ? 0.463 -19.950 9.333 1.00 74.25 344 ALA A O 1
ATOM 2712 N N . ARG A 1 345 ? 1.484 -19.670 11.313 1.00 81.38 345 ARG A N 1
ATOM 2713 C CA . ARG A 1 345 ? 0.624 -20.615 12.052 1.00 81.38 345 ARG A CA 1
ATOM 2714 C C . ARG A 1 345 ? -0.843 -20.183 12.098 1.00 81.38 345 ARG A C 1
ATOM 2716 O O . ARG A 1 345 ? -1.736 -21.026 12.008 1.00 81.38 345 ARG A O 1
ATOM 2723 N N . GLY A 1 346 ? -1.096 -18.881 12.234 1.00 82.31 346 GLY A N 1
ATOM 2724 C CA . GLY A 1 346 ? -2.449 -18.329 12.163 1.00 82.31 346 GLY A CA 1
ATOM 2725 C C . GLY A 1 346 ? -3.068 -18.503 10.771 1.00 82.31 346 GLY A C 1
ATOM 2726 O O . GLY A 1 346 ? -4.213 -18.935 10.655 1.00 82.31 346 GLY A O 1
ATOM 2727 N N . LEU A 1 347 ? -2.288 -18.247 9.714 1.00 79.50 347 LEU A N 1
ATOM 2728 C CA . LEU A 1 347 ? -2.698 -18.403 8.315 1.00 79.50 347 LEU A CA 1
ATOM 2729 C C . LEU A 1 347 ? -3.029 -19.857 7.950 1.00 79.50 347 LEU A C 1
ATOM 2731 O O . LEU A 1 347 ? -3.993 -20.088 7.229 1.00 79.50 347 LEU A O 1
ATOM 2735 N N . GLU A 1 348 ? -2.291 -20.842 8.471 1.00 78.19 348 GLU A N 1
ATOM 2736 C CA . GLU A 1 348 ? -2.577 -22.272 8.239 1.00 78.19 348 GLU A CA 1
ATOM 2737 C C . GLU A 1 348 ? -3.984 -22.691 8.692 1.00 78.19 348 GLU A C 1
ATOM 2739 O O . GLU A 1 348 ? -4.590 -23.583 8.095 1.00 78.19 348 GLU A O 1
ATOM 2744 N N . ASN A 1 349 ? -4.508 -22.038 9.731 1.00 77.25 349 ASN A N 1
ATOM 2745 C CA . ASN A 1 349 ? -5.796 -22.353 10.349 1.00 77.25 349 ASN A CA 1
ATOM 2746 C C . ASN A 1 349 ? -6.889 -21.314 10.026 1.00 77.25 349 ASN A C 1
ATOM 2748 O O . ASN A 1 349 ? -7.974 -21.358 10.605 1.00 77.25 349 ASN A O 1
ATOM 2752 N N . CYS A 1 350 ? -6.610 -20.383 9.112 1.00 79.56 350 CYS A N 1
ATOM 2753 C CA . CYS A 1 350 ? -7.503 -19.306 8.690 1.00 79.56 350 CYS A CA 1
ATOM 2754 C C . CYS A 1 350 ? -8.444 -19.747 7.552 1.00 79.56 350 CYS A C 1
ATOM 2756 O O . CYS A 1 350 ? -8.169 -20.695 6.810 1.00 79.56 350 CYS A O 1
ATOM 2758 N N . SER A 1 351 ? -9.565 -19.036 7.364 1.00 73.44 351 SER A N 1
ATOM 2759 C CA . SER A 1 351 ? -10.368 -19.185 6.145 1.00 73.44 351 SER A CA 1
ATOM 2760 C C . SER A 1 351 ? -9.564 -18.792 4.898 1.00 73.44 351 SER A C 1
ATOM 2762 O O . SER A 1 351 ? -8.704 -17.915 4.983 1.00 73.44 351 SER A O 1
ATOM 2764 N N . PRO A 1 352 ? -9.852 -19.384 3.720 1.00 74.12 352 PRO A N 1
ATOM 2765 C CA . PRO A 1 352 ? -9.202 -19.007 2.471 1.00 74.12 352 PRO A CA 1
ATOM 2766 C C . PRO A 1 352 ? -9.270 -17.494 2.207 1.00 74.12 352 PRO A C 1
ATOM 2768 O O . PRO A 1 352 ? -10.345 -16.932 2.046 1.00 74.12 352 PRO A O 1
ATOM 2771 N N . LEU A 1 353 ? -8.096 -16.875 2.133 1.00 73.62 353 LEU A N 1
ATOM 2772 C CA . LEU A 1 353 ? -7.844 -15.469 1.894 1.00 73.62 353 LEU A CA 1
ATOM 2773 C C . LEU A 1 353 ? -7.768 -15.267 0.395 1.00 73.62 353 LEU A C 1
ATOM 2775 O O . LEU A 1 353 ? -7.161 -16.083 -0.300 1.00 73.62 353 LEU A O 1
ATOM 2779 N N . GLU A 1 354 ? -8.322 -14.156 -0.063 1.00 73.06 354 GLU A N 1
ATOM 2780 C CA . GLU A 1 354 ? -8.164 -13.642 -1.415 1.00 73.06 354 GLU A CA 1
ATOM 2781 C C . GLU A 1 354 ? -7.002 -12.645 -1.499 1.00 73.06 354 GLU A C 1
ATOM 2783 O O . GLU A 1 354 ? -6.261 -12.669 -2.481 1.00 73.06 354 GLU A O 1
ATOM 2788 N N . LEU A 1 355 ? -6.801 -11.808 -0.474 1.00 71.25 355 LEU A N 1
ATOM 2789 C CA . LEU A 1 355 ? -5.761 -10.776 -0.440 1.00 71.25 355 LEU A CA 1
ATOM 2790 C C . LEU A 1 355 ? -4.908 -10.905 0.831 1.00 71.25 355 LEU A C 1
ATOM 2792 O O . LEU A 1 355 ? -5.445 -10.922 1.939 1.00 71.25 355 LEU A O 1
ATOM 2796 N N . LEU A 1 356 ? -3.583 -10.937 0.672 1.00 77.25 356 LEU A N 1
ATOM 2797 C CA . LEU A 1 356 ? -2.625 -10.870 1.778 1.00 77.25 356 LEU A CA 1
ATOM 2798 C C . LEU A 1 356 ? -1.581 -9.788 1.514 1.00 77.25 356 LEU A C 1
ATOM 2800 O O . LEU A 1 356 ? -0.760 -9.913 0.601 1.00 77.25 356 LEU A O 1
ATOM 2804 N N . TRP A 1 357 ? -1.599 -8.738 2.330 1.00 75.00 357 TRP A N 1
ATOM 2805 C CA . TRP A 1 357 ? -0.669 -7.618 2.252 1.00 75.00 357 TRP A CA 1
ATOM 2806 C C . TRP A 1 357 ? 0.182 -7.555 3.513 1.00 75.00 357 TRP A C 1
ATOM 2808 O O . TRP A 1 357 ? -0.275 -7.108 4.557 1.00 75.00 357 TRP A O 1
ATOM 2818 N N . LEU A 1 358 ? 1.436 -7.978 3.409 1.00 71.88 358 LEU A N 1
ATOM 2819 C CA . LEU A 1 358 ? 2.445 -7.803 4.443 1.00 71.88 358 LEU A CA 1
ATOM 2820 C C . LEU A 1 358 ? 3.426 -6.751 3.925 1.00 71.88 358 LEU A C 1
ATOM 2822 O O . LEU A 1 358 ? 4.345 -7.093 3.195 1.00 71.88 358 LEU A O 1
ATOM 2826 N N . PHE A 1 359 ? 3.226 -5.475 4.251 1.00 67.56 359 PHE A N 1
ATOM 2827 C CA . PHE A 1 359 ? 4.077 -4.380 3.765 1.00 67.56 359 PHE A CA 1
ATOM 2828 C C . PHE A 1 359 ? 4.894 -3.766 4.905 1.00 67.56 359 PHE A C 1
ATOM 2830 O O . PHE A 1 359 ? 4.325 -3.403 5.929 1.00 67.56 359 PHE A O 1
ATOM 2837 N N . GLN A 1 360 ? 6.208 -3.596 4.729 1.00 69.38 360 GLN A N 1
ATOM 2838 C CA . GLN A 1 360 ? 7.081 -2.950 5.729 1.00 69.38 360 GLN A CA 1
ATOM 2839 C C . GLN A 1 360 ? 7.058 -3.585 7.135 1.00 69.38 360 GLN A C 1
ATOM 2841 O O . GLN A 1 360 ? 7.159 -2.887 8.136 1.00 69.38 360 GLN A O 1
ATOM 2846 N N . ASN A 1 361 ? 6.957 -4.909 7.260 1.00 68.38 361 ASN A N 1
ATOM 2847 C CA . ASN A 1 361 ? 6.920 -5.570 8.574 1.00 68.38 361 ASN A CA 1
ATOM 2848 C C . ASN A 1 361 ? 8.281 -6.092 9.050 1.00 68.38 361 ASN A C 1
ATOM 2850 O O . ASN A 1 361 ? 8.323 -6.851 10.017 1.00 68.38 361 ASN A O 1
ATOM 2854 N N . SER A 1 362 ? 9.380 -5.700 8.396 1.00 68.12 362 SER A N 1
ATOM 2855 C CA . SER A 1 362 ? 10.739 -6.137 8.747 1.00 68.12 362 SER A CA 1
ATOM 2856 C C . SER A 1 362 ? 10.863 -7.665 8.855 1.00 68.12 362 SER A C 1
ATOM 2858 O O . SER A 1 362 ? 11.396 -8.164 9.835 1.00 68.12 362 SER A O 1
ATOM 2860 N N . ILE A 1 363 ? 10.323 -8.424 7.900 1.00 65.56 363 ILE A N 1
ATOM 2861 C CA . ILE A 1 363 ? 10.390 -9.897 7.890 1.00 65.56 363 ILE A CA 1
ATOM 2862 C C . ILE A 1 363 ? 11.618 -10.344 7.078 1.00 65.56 363 ILE A C 1
ATOM 2864 O O . ILE A 1 363 ? 11.828 -9.836 5.977 1.00 65.56 363 ILE A O 1
ATOM 2868 N N . GLY A 1 364 ? 12.401 -11.302 7.586 1.00 63.59 364 GLY A N 1
ATOM 2869 C CA . GLY A 1 364 ? 13.617 -11.813 6.942 1.00 63.59 364 GLY A CA 1
ATOM 2870 C C . GLY A 1 364 ? 14.891 -11.185 7.516 1.00 63.59 364 GLY A C 1
ATOM 2871 O O . GLY A 1 364 ? 14.972 -10.873 8.706 1.00 63.59 364 GLY A O 1
ATOM 2872 N N . ASP A 1 365 ? 15.895 -10.929 6.675 1.00 55.09 365 ASP A N 1
ATOM 2873 C CA . ASP A 1 365 ? 17.206 -10.408 7.102 1.00 55.09 365 ASP A CA 1
ATOM 2874 C C . ASP A 1 365 ? 17.119 -9.096 7.900 1.00 55.09 365 ASP A C 1
ATOM 2876 O O . ASP A 1 365 ? 17.913 -8.846 8.814 1.00 55.09 365 ASP A O 1
ATOM 2880 N N . ASN A 1 366 ? 16.139 -8.246 7.580 1.00 50.75 366 ASN A N 1
ATOM 2881 C CA . ASN A 1 366 ? 15.865 -7.027 8.339 1.00 50.75 366 ASN A CA 1
ATOM 2882 C C . ASN A 1 366 ? 15.223 -7.307 9.710 1.00 50.75 366 ASN A C 1
ATOM 2884 O O . ASN A 1 366 ? 15.523 -6.589 10.663 1.00 50.75 366 ASN A O 1
ATOM 2888 N N . GLY A 1 367 ? 14.423 -8.367 9.846 1.00 50.91 367 GLY A N 1
ATOM 2889 C CA . GLY A 1 367 ? 13.876 -8.843 11.121 1.00 50.91 367 GLY A CA 1
ATOM 2890 C C . GLY A 1 367 ? 14.949 -9.421 12.036 1.00 50.91 367 GLY A C 1
ATOM 2891 O O . GLY A 1 367 ? 15.032 -9.042 13.207 1.00 50.91 367 GLY A O 1
ATOM 2892 N N . CYS A 1 368 ? 15.848 -10.239 11.479 1.00 48.59 368 CYS A N 1
ATOM 2893 C CA . CYS A 1 368 ? 17.056 -10.723 12.156 1.00 48.59 368 CYS A CA 1
ATOM 2894 C C . CYS A 1 368 ? 17.929 -9.578 12.704 1.00 48.59 368 CYS A C 1
ATOM 2896 O O . CYS A 1 368 ? 18.496 -9.690 13.795 1.00 48.59 368 CYS A O 1
ATOM 2898 N N . LYS A 1 369 ? 18.057 -8.470 11.958 1.00 47.19 369 LYS A N 1
ATOM 2899 C CA . LYS A 1 369 ? 18.819 -7.278 12.379 1.00 47.19 369 LYS A CA 1
ATOM 2900 C C . LYS A 1 369 ? 18.071 -6.445 13.424 1.00 47.19 369 LYS A C 1
ATOM 2902 O O . LYS A 1 369 ? 18.693 -6.012 14.392 1.00 47.19 369 LYS A O 1
ATOM 2907 N N . ALA A 1 370 ? 16.762 -6.247 13.258 1.00 42.97 370 ALA A N 1
ATOM 2908 C CA . ALA A 1 370 ? 15.928 -5.479 14.183 1.00 42.97 370 ALA A CA 1
ATOM 2909 C C . ALA A 1 370 ? 15.828 -6.145 15.567 1.00 42.97 370 ALA A C 1
ATOM 2911 O O . ALA A 1 370 ? 15.998 -5.466 16.579 1.00 42.97 370 ALA A O 1
ATOM 2912 N N . GLY A 1 371 ? 15.667 -7.474 15.623 1.00 39.47 371 GLY A N 1
ATOM 2913 C CA . GLY A 1 371 ? 15.614 -8.227 16.885 1.00 39.47 371 GLY A CA 1
ATOM 2914 C C . GLY A 1 371 ? 16.899 -8.138 17.721 1.00 39.47 371 GLY A C 1
ATOM 2915 O O . GLY A 1 371 ? 16.841 -8.154 18.950 1.00 39.47 371 GLY A O 1
ATOM 2916 N N . ARG A 1 372 ? 18.064 -7.966 17.076 1.00 36.53 372 ARG A N 1
ATOM 2917 C CA . ARG A 1 372 ? 19.362 -7.797 17.763 1.00 36.53 372 ARG A CA 1
ATOM 2918 C C . ARG A 1 372 ? 19.551 -6.411 18.381 1.00 36.53 372 ARG A C 1
ATOM 2920 O O . ARG A 1 372 ? 20.316 -6.285 19.331 1.00 36.53 372 ARG A O 1
ATOM 2927 N N . ALA A 1 373 ? 18.881 -5.381 17.863 1.00 35.75 373 ALA A N 1
ATOM 2928 C CA . ALA A 1 373 ? 18.958 -4.027 18.416 1.00 35.75 373 ALA A CA 1
ATOM 2929 C C . ALA A 1 373 ? 18.090 -3.856 19.677 1.00 35.75 373 ALA A C 1
ATOM 2931 O O . ALA A 1 373 ? 18.405 -3.025 20.526 1.00 35.75 373 ALA A O 1
ATOM 2932 N N . SER A 1 374 ? 17.029 -4.658 19.826 1.00 33.56 374 SER A N 1
ATOM 2933 C CA . SER A 1 374 ? 16.134 -4.635 20.992 1.00 33.56 374 SER A CA 1
ATOM 2934 C C . SER A 1 374 ? 16.636 -5.444 22.194 1.00 33.56 374 SER A C 1
ATOM 2936 O O . SER A 1 374 ? 16.184 -5.212 23.312 1.00 33.56 374 SER A O 1
ATOM 2938 N N . THR A 1 375 ? 17.585 -6.367 22.009 1.00 32.34 375 THR A N 1
ATOM 2939 C CA . THR A 1 375 ? 18.215 -7.107 23.115 1.00 32.34 375 THR A CA 1
ATOM 2940 C C . THR A 1 375 ? 19.507 -6.410 23.535 1.00 32.34 375 THR A C 1
ATOM 2942 O O . THR A 1 375 ? 20.573 -6.641 22.966 1.00 32.34 375 THR A O 1
ATOM 2945 N N . GLY A 1 376 ? 19.425 -5.519 24.522 1.00 32.06 376 GLY A N 1
ATOM 29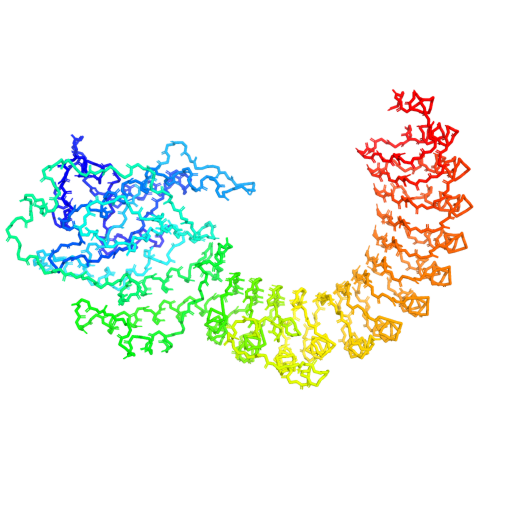46 C CA . GLY A 1 376 ? 20.610 -4.912 25.123 1.00 32.06 376 GLY A CA 1
ATOM 2947 C C . GLY A 1 376 ? 21.552 -5.972 25.713 1.00 32.06 376 GLY A C 1
ATOM 2948 O O . GLY A 1 376 ? 21.112 -6.827 26.476 1.00 32.06 376 GLY A O 1
ATOM 2949 N N . SER A 1 377 ? 22.850 -5.839 25.405 1.00 27.45 377 SER A N 1
ATOM 2950 C CA . SER A 1 377 ? 24.006 -6.605 25.918 1.00 27.45 377 SER A CA 1
ATOM 2951 C C . SER A 1 377 ? 24.408 -7.877 25.150 1.00 27.45 377 SER A C 1
ATOM 2953 O O . SER A 1 377 ? 23.942 -8.971 25.446 1.00 27.45 377 SER A O 1
ATOM 2955 N N . LEU A 1 378 ? 25.366 -7.744 24.218 1.00 24.53 378 LEU A N 1
ATOM 2956 C CA . LEU A 1 378 ? 26.747 -8.264 24.337 1.00 24.53 378 LEU A CA 1
ATOM 2957 C C . LEU A 1 378 ? 27.491 -8.136 22.996 1.00 24.53 378 LEU A C 1
ATOM 2959 O O . LEU A 1 378 ? 27.074 -8.663 21.968 1.00 24.53 378 LEU A O 1
ATOM 2963 N N . HIS A 1 379 ? 28.637 -7.453 23.030 1.00 31.36 379 HIS A N 1
ATOM 2964 C CA . HIS A 1 379 ? 29.674 -7.534 22.003 1.00 31.36 379 HIS A CA 1
ATOM 2965 C C . HIS A 1 379 ? 30.101 -8.988 21.791 1.00 31.36 379 HIS A C 1
ATOM 2967 O O . HIS A 1 379 ? 30.609 -9.567 22.739 1.00 31.36 379 HIS A O 1
ATOM 2973 N N . TRP A 1 380 ? 30.009 -9.508 20.563 1.00 21.55 380 TRP A N 1
ATOM 2974 C CA . TRP A 1 380 ? 31.023 -10.372 19.937 1.00 21.55 380 TRP A CA 1
ATOM 2975 C C . TRP A 1 380 ? 30.906 -10.256 18.409 1.00 21.55 380 TRP A C 1
ATOM 2977 O O . TRP A 1 380 ? 29.807 -10.159 17.867 1.00 21.55 380 TRP A O 1
ATOM 2987 N N . GLY A 1 381 ? 32.055 -10.173 17.731 1.00 34.41 381 GLY A N 1
ATOM 2988 C CA . GLY A 1 381 ? 32.159 -9.966 16.285 1.00 34.41 381 GLY A CA 1
ATOM 2989 C C . GLY A 1 381 ? 31.380 -11.002 15.474 1.00 34.41 381 GLY A C 1
ATOM 2990 O O . GLY A 1 381 ? 31.335 -12.176 15.830 1.00 34.41 381 GLY A O 1
ATOM 2991 N N . ILE A 1 382 ? 30.762 -10.560 14.379 1.00 26.41 382 ILE A N 1
ATOM 2992 C CA . ILE A 1 382 ? 29.873 -11.400 13.572 1.00 26.41 382 ILE A CA 1
ATOM 2993 C C . ILE A 1 382 ? 30.545 -11.672 12.226 1.00 26.41 382 ILE A C 1
ATOM 2995 O O . ILE A 1 382 ? 30.622 -10.797 11.365 1.00 26.41 382 ILE A O 1
ATOM 2999 N N . GLY A 1 383 ? 31.045 -12.900 12.075 1.00 25.83 383 GLY A N 1
ATOM 3000 C CA . GLY A 1 383 ? 31.336 -13.515 10.782 1.00 25.83 383 GLY A CA 1
ATOM 3001 C C . GLY A 1 383 ? 30.050 -13.968 10.081 1.00 25.83 383 GLY A C 1
ATOM 3002 O O . GLY A 1 383 ? 28.990 -14.067 10.697 1.00 25.83 383 GLY A O 1
ATOM 3003 N N . ALA A 1 384 ? 30.156 -14.252 8.784 1.00 27.98 384 ALA A N 1
ATOM 3004 C CA . ALA A 1 384 ? 29.076 -14.561 7.840 1.00 27.98 384 ALA A CA 1
ATOM 3005 C C . ALA A 1 384 ? 28.204 -15.807 8.151 1.00 27.98 384 ALA A C 1
ATOM 3007 O O . ALA A 1 384 ? 27.412 -16.218 7.311 1.00 27.98 384 ALA A O 1
ATOM 3008 N N . GLU A 1 385 ? 28.287 -16.397 9.343 1.00 30.02 385 GLU A N 1
ATOM 3009 C CA . GLU A 1 385 ? 27.612 -17.656 9.699 1.00 30.02 385 GLU A CA 1
ATOM 3010 C C . GLU A 1 385 ? 26.245 -17.465 10.393 1.00 30.02 385 GLU A C 1
ATOM 3012 O O . GLU A 1 385 ? 25.498 -18.418 10.573 1.00 30.02 385 GLU A O 1
ATOM 3017 N N . CYS A 1 386 ? 25.851 -16.230 10.728 1.00 30.25 386 CYS A N 1
ATOM 3018 C CA . CYS A 1 386 ? 24.572 -15.932 11.399 1.00 30.25 386 CYS A CA 1
ATOM 3019 C C . CYS A 1 386 ? 23.336 -15.838 10.476 1.00 30.25 386 CYS A C 1
ATOM 3021 O O . CYS A 1 386 ? 22.240 -15.592 10.975 1.00 30.25 386 CYS A O 1
ATOM 3023 N N . TRP A 1 387 ? 23.489 -16.006 9.159 1.00 33.56 387 TRP A N 1
ATOM 3024 C CA . TRP A 1 387 ? 22.385 -15.926 8.183 1.00 33.56 387 TRP A CA 1
ATOM 3025 C C . TRP A 1 387 ? 21.619 -17.255 8.036 1.00 33.56 387 TRP A C 1
ATOM 3027 O O . TRP A 1 387 ? 20.534 -17.293 7.469 1.00 33.56 387 TRP A O 1
ATOM 3037 N N . ALA A 1 388 ? 22.157 -18.357 8.570 1.00 36.28 388 ALA A N 1
ATOM 3038 C CA . ALA A 1 388 ? 21.649 -19.711 8.338 1.00 36.28 388 ALA A CA 1
ATOM 3039 C C . ALA A 1 388 ? 20.414 -20.111 9.181 1.00 36.28 388 ALA A C 1
ATOM 3041 O O . ALA A 1 388 ? 19.887 -21.206 8.997 1.00 36.28 388 ALA A O 1
ATOM 3042 N N . GLU A 1 389 ? 19.933 -19.259 10.096 1.00 44.75 389 GLU A N 1
ATOM 3043 C CA . GLU A 1 389 ? 18.853 -19.609 11.039 1.00 44.75 389 GLU A CA 1
ATOM 3044 C C . GLU A 1 389 ? 17.565 -18.775 10.899 1.00 44.75 389 GLU A C 1
ATOM 3046 O O . GLU A 1 389 ? 16.678 -18.868 11.751 1.00 44.75 389 GLU A O 1
ATOM 3051 N N . CYS A 1 390 ? 17.387 -18.012 9.814 1.00 49.31 390 CYS A N 1
ATOM 3052 C CA . CYS A 1 390 ? 16.108 -17.349 9.542 1.00 49.31 390 CYS A CA 1
ATOM 3053 C C . CYS A 1 390 ? 15.037 -18.389 9.130 1.00 49.31 390 CYS A C 1
ATOM 3055 O O . CYS A 1 390 ? 14.882 -18.748 7.966 1.00 49.31 390 CYS A O 1
ATOM 3057 N N . ARG A 1 391 ? 14.297 -18.940 10.107 1.00 56.34 391 ARG A N 1
ATOM 3058 C CA . ARG A 1 391 ? 13.223 -19.940 9.879 1.00 56.34 391 ARG A CA 1
ATOM 3059 C C . ARG A 1 391 ? 11.850 -19.334 9.562 1.00 56.34 391 ARG A C 1
ATOM 3061 O O . ARG A 1 391 ? 10.901 -20.075 9.309 1.00 56.34 391 ARG A O 1
ATOM 3068 N N . ALA A 1 392 ? 11.729 -18.008 9.591 1.00 57.94 392 ALA A N 1
ATOM 3069 C CA . ALA A 1 392 ? 10.478 -17.306 9.309 1.00 57.94 392 ALA A CA 1
ATOM 3070 C C . ALA A 1 392 ? 10.052 -17.415 7.845 1.00 57.94 392 ALA A C 1
ATOM 3072 O O . ALA A 1 392 ? 8.879 -17.639 7.550 1.00 57.94 392 ALA A O 1
ATOM 3073 N N . GLU A 1 393 ? 11.022 -17.314 6.942 1.00 58.84 393 GLU A N 1
ATOM 3074 C CA . GLU A 1 393 ? 10.810 -17.358 5.502 1.00 58.84 393 GLU A CA 1
ATOM 3075 C C . GLU A 1 393 ? 10.233 -18.723 5.056 1.00 58.84 393 GLU A C 1
ATOM 3077 O O . GLU A 1 393 ? 9.145 -18.731 4.472 1.00 58.84 393 GLU A O 1
ATOM 3082 N N . PRO A 1 394 ? 10.817 -19.891 5.417 1.00 62.09 394 PRO A N 1
ATOM 3083 C CA . PRO A 1 394 ? 10.220 -21.196 5.111 1.00 62.09 394 PRO A CA 1
ATOM 3084 C C . PRO A 1 394 ? 8.835 -21.429 5.726 1.00 62.09 394 PRO A C 1
ATOM 3086 O O . PRO A 1 394 ? 7.991 -22.073 5.102 1.00 62.09 394 PRO A O 1
ATOM 3089 N N . ALA A 1 395 ? 8.588 -20.931 6.943 1.00 62.91 395 ALA A N 1
ATOM 3090 C CA . ALA A 1 395 ? 7.301 -21.098 7.616 1.00 62.91 395 ALA A CA 1
ATOM 3091 C C . ALA A 1 395 ? 6.190 -20.327 6.889 1.00 62.91 395 ALA A C 1
ATOM 3093 O O . ALA A 1 395 ? 5.138 -20.891 6.588 1.00 62.91 395 ALA A O 1
ATOM 3094 N N . LEU A 1 396 ? 6.450 -19.063 6.532 1.00 62.81 396 LEU A N 1
ATOM 3095 C CA . LEU A 1 396 ? 5.512 -18.261 5.751 1.00 62.81 396 LEU A CA 1
ATOM 3096 C C . LEU A 1 396 ? 5.298 -18.872 4.357 1.00 62.81 396 LEU A C 1
ATOM 3098 O O . LEU A 1 396 ? 4.160 -18.965 3.906 1.00 62.81 396 LEU A O 1
ATOM 3102 N N . ALA A 1 397 ? 6.354 -19.377 3.708 1.00 62.09 397 ALA A N 1
ATOM 3103 C CA . ALA A 1 397 ? 6.245 -20.101 2.437 1.00 62.09 397 ALA A CA 1
ATOM 3104 C C . ALA A 1 397 ? 5.291 -21.297 2.523 1.00 62.09 397 ALA A C 1
ATOM 3106 O O . ALA A 1 397 ? 4.431 -21.472 1.660 1.00 62.09 397 ALA A O 1
ATOM 3107 N N . ALA A 1 398 ? 5.459 -22.129 3.555 1.00 63.94 398 ALA A N 1
ATOM 3108 C CA . ALA A 1 398 ? 4.669 -23.336 3.759 1.00 63.94 398 ALA A CA 1
ATOM 3109 C C . ALA A 1 398 ? 3.192 -23.004 4.006 1.00 63.94 398 ALA A C 1
ATOM 3111 O O . ALA A 1 398 ? 2.318 -23.608 3.379 1.00 63.94 398 ALA A O 1
ATOM 3112 N N . ALA A 1 399 ? 2.923 -21.992 4.837 1.00 62.09 399 ALA A N 1
ATOM 3113 C CA . ALA A 1 399 ? 1.572 -21.503 5.094 1.00 62.09 399 ALA A CA 1
ATOM 3114 C C . ALA A 1 399 ? 0.906 -20.964 3.814 1.00 62.09 399 ALA A C 1
ATOM 3116 O O . ALA A 1 399 ? -0.223 -21.340 3.488 1.00 62.09 399 ALA A O 1
ATOM 3117 N N . LEU A 1 400 ? 1.624 -20.149 3.031 1.00 63.34 400 LEU A N 1
ATOM 3118 C CA . LEU A 1 400 ? 1.127 -19.615 1.758 1.00 63.34 400 LEU A CA 1
ATOM 3119 C C . LEU A 1 400 ? 0.882 -20.715 0.719 1.00 63.34 400 LEU A C 1
ATOM 3121 O O . LEU A 1 400 ? -0.124 -20.669 0.015 1.00 63.34 400 LEU A O 1
ATOM 3125 N N . ALA A 1 401 ? 1.743 -21.734 0.664 1.00 60.56 401 ALA A N 1
ATOM 3126 C CA . ALA A 1 401 ? 1.602 -22.880 -0.236 1.00 60.56 401 ALA A CA 1
ATOM 3127 C C . ALA A 1 401 ? 0.390 -23.777 0.093 1.00 60.56 401 ALA A C 1
ATOM 3129 O O . ALA A 1 401 ? -0.083 -24.544 -0.755 1.00 60.56 401 ALA A O 1
ATOM 3130 N N . GLY A 1 402 ? -0.111 -23.715 1.329 1.00 61.81 402 GLY A N 1
ATOM 3131 C CA . GLY A 1 402 ? -1.347 -24.373 1.746 1.00 61.81 402 GLY A CA 1
ATOM 3132 C C . GLY A 1 402 ? -2.617 -23.624 1.323 1.00 61.81 402 GLY A C 1
ATOM 3133 O O . GLY A 1 402 ? -3.686 -24.241 1.233 1.00 61.81 402 GLY A O 1
ATOM 3134 N N . HIS A 1 403 ? -2.515 -22.322 1.027 1.00 62.28 403 HIS A N 1
ATOM 3135 C CA . HIS A 1 403 ? -3.657 -21.435 0.816 1.00 62.28 403 HIS A CA 1
ATOM 3136 C C . HIS A 1 403 ? -4.224 -21.518 -0.605 1.00 62.28 403 HIS A C 1
ATOM 3138 O O . HIS A 1 403 ? -3.588 -21.143 -1.586 1.00 62.28 403 HIS A O 1
ATOM 3144 N N . ARG A 1 404 ? -5.479 -21.968 -0.733 1.00 63.28 404 ARG A N 1
ATOM 3145 C CA . ARG A 1 404 ? -6.093 -22.244 -2.048 1.00 63.28 404 ARG A CA 1
ATOM 3146 C C . ARG A 1 404 ? -6.808 -21.059 -2.703 1.00 63.28 404 ARG A C 1
ATOM 3148 O O . ARG A 1 404 ? -7.149 -21.169 -3.873 1.00 63.28 404 ARG A O 1
ATOM 3155 N N . GLY A 1 405 ? -7.052 -19.965 -1.980 1.00 64.81 405 GLY A N 1
ATOM 3156 C CA . GLY A 1 405 ? -7.870 -18.833 -2.451 1.00 64.81 405 GLY A CA 1
ATOM 3157 C C . GLY A 1 405 ? -7.107 -17.563 -2.834 1.00 64.81 405 GLY A C 1
ATOM 3158 O O . GLY A 1 405 ? -7.738 -16.607 -3.276 1.00 64.81 405 GLY A O 1
ATOM 3159 N N . LEU A 1 406 ? -5.781 -17.530 -2.650 1.00 65.88 406 LEU A N 1
ATOM 3160 C CA . LEU A 1 406 ? -5.026 -16.280 -2.696 1.00 65.88 406 LEU A CA 1
ATOM 3161 C C . LEU A 1 406 ? -4.906 -15.744 -4.132 1.00 65.88 406 LEU A C 1
ATOM 3163 O O . LEU A 1 406 ? -4.361 -16.410 -5.012 1.00 65.88 406 LEU A O 1
ATOM 3167 N N . ARG A 1 407 ? -5.412 -14.525 -4.347 1.00 69.19 407 ARG A N 1
ATOM 3168 C CA . ARG A 1 407 ? -5.444 -13.804 -5.630 1.00 69.19 407 ARG A CA 1
ATOM 3169 C C . ARG A 1 407 ? -4.437 -12.663 -5.697 1.00 69.19 407 ARG A C 1
ATOM 3171 O O . ARG A 1 407 ? -3.922 -12.376 -6.777 1.00 69.19 407 ARG A O 1
ATOM 3178 N N . ASP A 1 408 ? -4.182 -11.999 -4.575 1.00 68.81 408 ASP A N 1
ATOM 3179 C CA . ASP A 1 408 ? -3.196 -10.925 -4.472 1.00 68.81 408 ASP A CA 1
ATOM 3180 C C . ASP A 1 408 ? -2.279 -11.179 -3.273 1.00 68.81 408 ASP A C 1
ATOM 3182 O O . ASP A 1 408 ? -2.735 -11.251 -2.128 1.00 68.81 408 ASP A O 1
ATOM 3186 N N . LEU A 1 409 ? -0.985 -11.314 -3.554 1.00 71.38 409 LEU A N 1
ATOM 3187 C CA . LEU A 1 409 ? 0.065 -11.425 -2.552 1.00 71.38 409 LEU A CA 1
ATOM 3188 C C . LEU A 1 409 ? 0.998 -10.222 -2.673 1.00 71.38 409 LEU A C 1
ATOM 3190 O O . LEU A 1 409 ? 1.663 -10.038 -3.698 1.00 71.38 409 LEU A O 1
ATOM 3194 N N . ASN A 1 410 ? 1.069 -9.432 -1.604 1.00 68.50 410 ASN A N 1
ATOM 3195 C CA . ASN A 1 410 ? 1.999 -8.322 -1.476 1.00 68.50 410 ASN A CA 1
ATOM 3196 C C . ASN A 1 410 ? 2.938 -8.557 -0.290 1.00 68.50 410 ASN A C 1
ATOM 3198 O O . ASN A 1 410 ? 2.500 -8.542 0.858 1.00 68.50 410 ASN A O 1
ATOM 3202 N N . LEU A 1 411 ? 4.218 -8.758 -0.594 1.00 67.75 411 LEU A N 1
ATOM 3203 C CA . LEU A 1 411 ? 5.309 -8.954 0.361 1.00 67.75 411 LEU A CA 1
ATOM 3204 C C . LEU A 1 411 ? 6.361 -7.831 0.264 1.00 67.75 411 LEU A C 1
ATOM 3206 O O . LEU A 1 411 ? 7.491 -7.996 0.732 1.00 67.75 411 LEU A O 1
ATOM 3210 N N . ASP A 1 412 ? 6.018 -6.698 -0.357 1.00 65.94 412 ASP A N 1
ATOM 3211 C CA . ASP A 1 412 ? 6.940 -5.586 -0.591 1.00 65.94 412 ASP A CA 1
ATOM 3212 C C . ASP A 1 412 ? 7.482 -4.980 0.723 1.00 65.94 412 ASP A C 1
ATOM 3214 O O . ASP A 1 412 ? 6.809 -4.893 1.752 1.00 65.94 412 ASP A O 1
ATOM 3218 N N . ALA A 1 413 ? 8.721 -4.499 0.655 1.00 61.38 413 ALA A N 1
ATOM 3219 C CA . ALA A 1 413 ? 9.425 -3.732 1.675 1.00 61.38 413 ALA A CA 1
ATOM 3220 C C . ALA A 1 413 ? 9.622 -4.432 3.036 1.00 61.38 413 ALA A C 1
ATOM 3222 O O . ALA A 1 413 ? 9.845 -3.761 4.039 1.00 61.38 413 ALA A O 1
ATOM 3223 N N . ASN A 1 414 ? 9.601 -5.767 3.095 1.00 57.91 414 ASN A N 1
ATOM 3224 C CA . ASN A 1 414 ? 9.937 -6.498 4.327 1.00 57.91 414 ASN A CA 1
ATOM 3225 C C . ASN A 1 414 ? 11.443 -6.705 4.533 1.00 57.91 414 ASN A C 1
ATOM 3227 O O . ASN A 1 414 ? 11.862 -6.951 5.657 1.00 57.91 414 ASN A O 1
ATOM 3231 N N . GLY A 1 415 ? 12.259 -6.550 3.485 1.00 54.72 415 GLY A N 1
ATOM 3232 C CA . GLY A 1 415 ? 13.688 -6.861 3.561 1.00 54.72 415 GLY A CA 1
ATOM 3233 C C . GLY A 1 415 ? 13.979 -8.357 3.578 1.00 54.72 415 GLY A C 1
ATOM 3234 O O . GLY A 1 415 ? 14.924 -8.778 4.240 1.00 54.72 415 GLY A O 1
ATOM 3235 N N . PHE A 1 416 ? 13.151 -9.132 2.872 1.00 56.28 416 PHE A N 1
ATOM 3236 C CA . PHE A 1 416 ? 13.394 -10.544 2.605 1.00 56.28 416 PHE A CA 1
ATOM 3237 C C . PHE A 1 416 ? 14.771 -10.735 1.966 1.00 56.28 416 PHE A C 1
ATOM 3239 O O . PHE A 1 416 ? 15.124 -9.972 1.063 1.00 56.28 416 PHE A O 1
ATOM 3246 N N . GLY A 1 417 ? 15.507 -11.744 2.437 1.00 54.53 417 GLY A N 1
ATOM 3247 C CA . GLY A 1 417 ? 16.715 -12.252 1.788 1.00 54.53 417 GLY A CA 1
ATOM 3248 C C . GLY A 1 417 ? 16.369 -13.133 0.581 1.00 54.53 417 GLY A C 1
ATOM 3249 O O . GLY A 1 417 ? 15.196 -13.289 0.223 1.00 54.53 417 GLY A O 1
ATOM 3250 N N . ASP A 1 418 ? 17.370 -13.756 -0.048 1.00 55.47 418 ASP A N 1
ATOM 3251 C CA . ASP A 1 418 ? 17.139 -14.700 -1.156 1.00 55.47 418 ASP A CA 1
ATOM 3252 C C . ASP A 1 418 ? 16.184 -15.837 -0.734 1.00 55.47 418 ASP A C 1
ATOM 3254 O O . ASP A 1 418 ? 15.280 -16.206 -1.483 1.00 55.47 418 ASP A O 1
ATOM 3258 N N . ALA A 1 419 ? 16.314 -16.339 0.497 1.00 55.50 419 ALA A N 1
ATOM 3259 C CA . ALA A 1 419 ? 15.444 -17.382 1.039 1.00 55.50 419 ALA A CA 1
ATOM 3260 C C . ALA A 1 419 ? 13.988 -16.907 1.244 1.00 55.50 419 ALA A C 1
ATOM 3262 O O . ALA A 1 419 ? 13.057 -17.689 1.050 1.00 55.50 419 ALA A O 1
ATOM 3263 N N . GLY A 1 420 ? 13.760 -15.621 1.517 1.00 56.22 420 GLY A N 1
ATOM 3264 C CA . GLY A 1 420 ? 12.440 -15.002 1.656 1.00 56.22 420 GLY A CA 1
ATOM 3265 C C . GLY A 1 420 ? 11.738 -14.775 0.327 1.00 56.22 420 GLY A C 1
ATOM 3266 O O . GLY A 1 420 ? 10.538 -15.025 0.186 1.00 56.22 420 GLY A O 1
ATOM 3267 N N . ALA A 1 421 ? 12.499 -14.370 -0.685 1.00 57.53 421 ALA A N 1
ATOM 3268 C CA . ALA A 1 421 ? 12.000 -14.276 -2.048 1.00 57.53 421 ALA A CA 1
ATOM 3269 C C . ALA A 1 421 ? 11.714 -15.672 -2.640 1.00 57.53 421 ALA A C 1
ATOM 3271 O O . ALA A 1 421 ? 10.704 -15.864 -3.325 1.00 57.53 421 ALA A O 1
ATOM 3272 N N . GLU A 1 422 ? 12.546 -16.671 -2.323 1.00 58.31 422 GLU A N 1
ATOM 3273 C CA . GLU A 1 422 ? 12.309 -18.079 -2.662 1.00 58.31 422 GLU A CA 1
ATOM 3274 C C . GLU A 1 422 ? 11.069 -18.621 -1.940 1.00 58.31 422 GLU A C 1
ATOM 3276 O O . GLU A 1 422 ? 10.218 -19.252 -2.563 1.00 58.31 422 GLU A O 1
ATOM 3281 N N . ALA A 1 423 ? 10.904 -18.304 -0.658 1.00 57.69 423 ALA A N 1
ATOM 3282 C CA . ALA A 1 423 ? 9.725 -18.613 0.137 1.00 57.69 423 ALA A CA 1
ATOM 3283 C C . ALA A 1 423 ? 8.438 -18.023 -0.457 1.00 57.69 423 ALA A C 1
ATOM 3285 O O . ALA A 1 423 ? 7.448 -18.740 -0.615 1.00 57.69 423 ALA A O 1
ATOM 3286 N N . GLY A 1 424 ? 8.448 -16.745 -0.848 1.00 61.25 424 GLY A N 1
ATOM 3287 C CA . GLY A 1 424 ? 7.322 -16.108 -1.534 1.00 61.25 424 GLY A CA 1
ATOM 3288 C C . GLY A 1 424 ? 6.986 -16.795 -2.861 1.00 61.25 424 GLY A C 1
ATOM 3289 O O . GLY A 1 424 ? 5.816 -17.049 -3.157 1.00 61.25 424 GLY A O 1
ATOM 3290 N N . ALA A 1 425 ? 8.008 -17.179 -3.632 1.00 60.38 425 ALA A N 1
ATOM 3291 C CA . ALA A 1 425 ? 7.854 -17.925 -4.879 1.00 60.38 425 ALA A CA 1
ATOM 3292 C C . ALA A 1 425 ? 7.312 -19.355 -4.674 1.00 60.38 425 ALA A C 1
ATOM 3294 O O . ALA A 1 425 ? 6.438 -19.800 -5.422 1.00 60.38 425 ALA A O 1
ATOM 3295 N N . ILE A 1 426 ? 7.799 -20.082 -3.664 1.00 61.66 426 ILE A N 1
ATOM 3296 C CA . ILE A 1 426 ? 7.326 -21.426 -3.294 1.00 61.66 426 ILE A CA 1
ATOM 3297 C C . ILE A 1 426 ? 5.902 -21.368 -2.735 1.00 61.66 426 ILE A C 1
ATOM 3299 O O . ILE A 1 426 ? 5.081 -22.216 -3.084 1.00 61.66 426 ILE A O 1
ATOM 3303 N N . GLY A 1 427 ? 5.593 -20.360 -1.919 1.00 59.84 427 GLY A N 1
ATOM 3304 C CA . GLY A 1 427 ? 4.239 -20.067 -1.465 1.00 59.84 427 GLY A CA 1
ATOM 3305 C C . GLY A 1 427 ? 3.310 -19.944 -2.661 1.00 59.84 427 GLY A C 1
ATOM 3306 O O . GLY A 1 427 ? 2.364 -20.715 -2.795 1.00 59.84 427 GLY A O 1
ATOM 3307 N N . ALA A 1 428 ? 3.667 -19.070 -3.603 1.00 59.19 428 ALA A N 1
ATOM 3308 C CA . ALA A 1 428 ? 2.927 -18.871 -4.844 1.00 59.19 428 ALA A CA 1
ATOM 3309 C C . ALA A 1 428 ? 2.768 -20.151 -5.694 1.00 59.19 428 ALA A C 1
ATOM 3311 O O . ALA A 1 428 ? 1.760 -20.325 -6.379 1.00 59.19 428 ALA A O 1
ATOM 3312 N N . ARG A 1 429 ? 3.723 -21.089 -5.624 1.00 58.19 429 ARG A N 1
ATOM 3313 C CA . ARG A 1 429 ? 3.653 -22.406 -6.284 1.00 58.19 429 ARG A CA 1
ATOM 3314 C C . ARG A 1 429 ? 2.602 -23.341 -5.663 1.00 58.19 429 ARG A C 1
ATOM 3316 O O . ARG A 1 429 ? 2.086 -24.218 -6.361 1.00 58.19 429 ARG A O 1
ATOM 3323 N N . GLY A 1 430 ? 2.317 -23.232 -4.366 1.00 52.59 430 GLY A N 1
ATOM 3324 C CA . GLY A 1 430 ? 1.452 -24.173 -3.658 1.00 52.59 430 GLY A CA 1
ATOM 3325 C C . GLY A 1 430 ? -0.027 -23.852 -3.821 1.00 52.59 430 GLY A C 1
ATOM 3326 O O . GLY A 1 430 ? -0.509 -22.906 -3.227 1.00 52.59 430 GLY A O 1
ATOM 3327 N N . ARG A 1 431 ? -0.740 -24.652 -4.630 1.00 50.91 431 ARG A N 1
ATOM 3328 C CA . ARG A 1 431 ? -2.217 -24.757 -4.752 1.00 50.91 431 ARG A CA 1
ATOM 3329 C C . ARG A 1 431 ? -3.040 -23.452 -4.775 1.00 50.91 431 ARG A C 1
ATOM 3331 O O . ARG A 1 431 ? -4.267 -23.555 -4.705 1.00 50.91 431 ARG A O 1
ATOM 3338 N N . MET A 1 432 ? -2.430 -22.277 -4.926 1.00 51.66 432 MET A N 1
ATOM 3339 C CA . MET A 1 432 ? -3.128 -21.021 -5.149 1.00 51.66 432 MET A CA 1
ATOM 3340 C C . MET A 1 432 ? -3.959 -21.183 -6.409 1.00 51.66 432 MET A C 1
ATOM 3342 O O . MET A 1 432 ? -3.425 -21.394 -7.502 1.00 51.66 432 MET A O 1
ATOM 3346 N N . GLN A 1 433 ? -5.279 -21.129 -6.259 1.00 49.16 433 GLN A N 1
ATOM 3347 C CA . GLN A 1 433 ? -6.148 -21.004 -7.409 1.00 49.16 433 GLN A CA 1
ATOM 3348 C C . GLN A 1 433 ? -6.027 -19.562 -7.903 1.00 49.16 433 GLN A C 1
ATOM 3350 O O . GLN A 1 433 ? -6.819 -18.699 -7.552 1.00 49.16 433 GLN A O 1
ATOM 3355 N N . GLU A 1 434 ? -5.018 -19.350 -8.753 1.00 58.12 434 GLU A N 1
ATOM 3356 C CA . GLU A 1 434 ? -4.964 -18.264 -9.733 1.00 58.12 434 GLU A CA 1
ATOM 3357 C C . GLU A 1 434 ? -4.634 -16.864 -9.164 1.00 58.12 434 GLU A C 1
ATOM 3359 O O . GLU A 1 434 ? -5.505 -15.990 -9.133 1.00 58.12 434 GLU A O 1
ATOM 3364 N N . PRO A 1 435 ? -3.369 -16.586 -8.783 1.00 57.34 435 PRO A N 1
ATOM 3365 C CA . PRO A 1 435 ? -2.974 -15.233 -8.407 1.00 57.34 435 PRO A CA 1
ATOM 3366 C C . PRO A 1 435 ? -3.116 -14.287 -9.608 1.00 57.34 435 PRO A C 1
ATOM 3368 O O . PRO A 1 435 ? -2.576 -14.541 -10.684 1.00 57.34 435 PRO A O 1
ATOM 3371 N N . LEU A 1 436 ? -3.843 -13.185 -9.424 1.00 57.97 436 LEU A N 1
ATOM 3372 C CA . LEU A 1 436 ? -3.966 -12.090 -10.389 1.00 57.97 436 LEU A CA 1
ATOM 3373 C C . LEU A 1 436 ? -2.825 -11.081 -10.222 1.00 57.97 436 LEU A C 1
ATOM 3375 O O . LEU A 1 436 ? -2.405 -10.473 -11.212 1.00 57.97 436 LEU A O 1
ATOM 3379 N N . ALA A 1 437 ? -2.297 -10.924 -9.004 1.00 64.56 437 ALA A N 1
ATOM 3380 C CA . ALA A 1 437 ? -1.190 -10.025 -8.706 1.00 64.56 437 ALA A CA 1
ATOM 3381 C C . ALA A 1 437 ? -0.184 -10.639 -7.721 1.00 64.56 437 ALA A C 1
ATOM 3383 O O . ALA A 1 437 ? -0.558 -11.177 -6.682 1.00 64.56 437 ALA A O 1
ATOM 3384 N N . LEU A 1 438 ? 1.103 -10.513 -8.045 1.00 71.50 438 LEU A N 1
ATOM 3385 C CA . LEU A 1 438 ? 2.221 -10.870 -7.176 1.00 71.50 438 LEU A CA 1
ATOM 3386 C C . LEU A 1 438 ? 3.167 -9.671 -7.060 1.00 71.50 438 LEU A C 1
ATOM 3388 O O . LEU A 1 438 ? 3.635 -9.143 -8.078 1.00 71.50 438 LEU A O 1
ATOM 3392 N N . ARG A 1 439 ? 3.428 -9.236 -5.825 1.00 69.25 439 ARG A N 1
ATOM 3393 C CA . ARG A 1 439 ? 4.365 -8.154 -5.504 1.00 69.25 439 ARG A CA 1
ATOM 3394 C C . ARG A 1 439 ? 5.386 -8.656 -4.488 1.00 69.25 439 ARG A C 1
ATOM 3396 O O . ARG A 1 439 ? 5.014 -9.031 -3.376 1.00 69.25 439 ARG A O 1
ATOM 3403 N N . LEU A 1 440 ? 6.639 -8.730 -4.922 1.00 67.69 440 LEU A N 1
ATOM 3404 C CA . LEU A 1 440 ? 7.792 -9.048 -4.088 1.00 67.69 440 LEU A CA 1
ATOM 3405 C C . LEU A 1 440 ? 8.794 -7.917 -4.325 1.00 67.69 440 LEU A C 1
ATOM 3407 O O . LEU A 1 440 ? 9.257 -7.760 -5.449 1.00 67.69 440 LEU A O 1
ATOM 3411 N N . GLY A 1 441 ? 9.118 -7.112 -3.326 1.00 57.25 441 GLY A N 1
ATOM 3412 C CA . GLY A 1 441 ? 10.050 -5.994 -3.462 1.00 57.25 441 GLY A CA 1
ATOM 3413 C C . GLY A 1 441 ? 10.906 -5.893 -2.213 1.00 57.25 441 GLY A C 1
ATOM 3414 O O . GLY A 1 441 ? 10.370 -5.725 -1.122 1.00 57.25 441 GLY A O 1
ATOM 3415 N N . ALA A 1 442 ? 12.221 -6.008 -2.339 1.00 55.69 442 ALA A N 1
ATOM 3416 C CA . ALA A 1 442 ? 13.158 -5.907 -1.229 1.00 55.69 442 ALA A CA 1
ATOM 3417 C C . ALA A 1 442 ? 14.487 -5.311 -1.698 1.00 55.69 442 ALA A C 1
ATOM 3419 O O . ALA A 1 442 ? 14.995 -5.686 -2.747 1.00 55.69 442 ALA A O 1
ATOM 3420 N N . GLU A 1 443 ? 15.086 -4.438 -0.881 1.00 50.91 443 GLU A N 1
ATOM 3421 C CA . GLU A 1 443 ? 16.485 -4.019 -1.015 1.00 50.91 443 GLU A CA 1
ATOM 3422 C C . GLU A 1 443 ? 17.429 -5.189 -0.662 1.00 50.91 443 GLU A C 1
ATOM 3424 O O . GLU A 1 443 ? 18.012 -5.230 0.423 1.00 50.91 443 GLU A O 1
ATOM 3429 N N . LEU A 1 444 ? 17.579 -6.160 -1.565 1.00 48.94 444 LEU A N 1
ATOM 3430 C CA . LEU A 1 444 ? 18.353 -7.398 -1.373 1.00 48.94 444 LEU A CA 1
ATOM 3431 C C . LEU A 1 444 ? 19.881 -7.173 -1.328 1.00 48.94 444 LEU A C 1
ATOM 3433 O O . LEU A 1 444 ? 20.616 -7.683 -2.156 1.00 48.94 444 LEU A O 1
ATOM 3437 N N . ARG A 1 445 ? 20.427 -6.363 -0.415 1.00 44.34 445 ARG A N 1
ATOM 3438 C CA . ARG A 1 445 ? 21.877 -6.071 -0.387 1.00 44.34 445 ARG A CA 1
ATOM 3439 C C . ARG A 1 445 ? 22.699 -7.255 0.159 1.00 44.34 445 ARG A C 1
ATOM 3441 O O . ARG A 1 445 ? 22.843 -7.369 1.371 1.00 44.34 445 ARG A O 1
ATOM 3448 N N . GLY A 1 446 ? 23.349 -8.028 -0.723 1.00 42.75 446 GLY A N 1
ATOM 3449 C CA . GLY A 1 446 ? 24.613 -8.712 -0.386 1.00 42.75 446 GLY A CA 1
ATOM 3450 C C . GLY A 1 446 ? 24.716 -10.246 -0.455 1.00 42.75 446 GLY A C 1
ATOM 3451 O O . GLY A 1 446 ? 25.663 -10.765 0.127 1.00 42.75 446 GLY A O 1
ATOM 3452 N N . ALA A 1 447 ? 23.849 -10.976 -1.162 1.00 38.81 447 ALA A N 1
ATOM 3453 C CA . ALA A 1 447 ? 24.009 -12.425 -1.393 1.00 38.81 447 ALA A CA 1
ATOM 3454 C C . ALA A 1 447 ? 23.874 -12.793 -2.888 1.00 38.81 447 ALA A C 1
ATOM 3456 O O . ALA A 1 447 ? 23.602 -11.921 -3.713 1.00 38.81 447 ALA A O 1
ATOM 3457 N N . GLU A 1 448 ? 24.183 -14.042 -3.263 1.00 48.50 448 GLU A N 1
ATOM 3458 C CA . GLU A 1 448 ? 24.326 -14.514 -4.652 1.00 48.50 448 GLU A CA 1
ATOM 3459 C C . GLU A 1 448 ? 23.042 -14.356 -5.498 1.00 48.50 448 GLU A C 1
ATOM 3461 O O . GLU A 1 448 ? 22.257 -15.287 -5.679 1.00 48.50 448 GLU A O 1
ATOM 3466 N N . ALA A 1 449 ? 22.897 -13.171 -6.099 1.00 48.19 449 ALA A N 1
ATOM 3467 C CA . ALA A 1 449 ? 21.874 -12.764 -7.059 1.00 48.19 449 ALA A CA 1
ATOM 3468 C C . ALA A 1 449 ? 21.552 -13.851 -8.109 1.00 48.19 449 ALA A C 1
ATOM 3470 O O . ALA A 1 449 ? 22.195 -13.955 -9.163 1.00 48.19 449 ALA A O 1
ATOM 3471 N N . GLY A 1 450 ? 20.540 -14.681 -7.838 1.00 53.34 450 GLY A N 1
ATOM 3472 C CA . GLY A 1 450 ? 19.991 -15.602 -8.833 1.00 53.34 450 GLY A CA 1
ATOM 3473 C C . GLY A 1 450 ? 19.263 -16.844 -8.320 1.00 53.34 450 GLY A C 1
ATOM 3474 O O . GLY A 1 450 ? 18.493 -17.407 -9.100 1.00 53.34 450 GLY A O 1
ATOM 3475 N N . GLY A 1 451 ? 19.465 -17.280 -7.071 1.00 59.00 451 GLY A N 1
ATOM 3476 C CA . GLY A 1 451 ? 18.842 -18.506 -6.537 1.00 59.00 451 GLY A CA 1
ATOM 3477 C C . GLY A 1 451 ? 17.311 -18.437 -6.505 1.00 59.00 451 GLY A C 1
ATOM 3478 O O . GLY A 1 451 ? 16.620 -19.220 -7.159 1.00 59.00 451 GLY A O 1
ATOM 3479 N N . TRP A 1 452 ? 16.766 -17.416 -5.849 1.00 64.38 452 TRP A N 1
ATOM 3480 C CA . TRP A 1 452 ? 15.317 -17.234 -5.744 1.00 64.38 452 TRP A CA 1
ATOM 3481 C C . TRP A 1 452 ? 14.648 -16.883 -7.080 1.00 64.38 452 TRP A C 1
ATOM 3483 O O . TRP A 1 452 ? 13.525 -17.311 -7.344 1.00 64.38 452 TRP A O 1
ATOM 3493 N N . GLY A 1 453 ? 15.343 -16.165 -7.973 1.00 62.25 453 GLY A N 1
ATOM 3494 C CA . GLY A 1 453 ? 14.849 -15.871 -9.321 1.00 62.25 453 GLY A CA 1
ATOM 3495 C C . GLY A 1 453 ? 14.582 -17.147 -10.132 1.00 62.25 453 GLY A C 1
ATOM 3496 O O . GLY A 1 453 ? 13.652 -17.190 -10.939 1.00 62.25 453 GLY A O 1
ATOM 3497 N N . GLN A 1 454 ? 15.338 -18.223 -9.871 1.00 65.88 454 GLN A N 1
ATOM 3498 C CA . GLN A 1 454 ? 15.085 -19.545 -10.451 1.00 65.88 454 GLN A CA 1
ATOM 3499 C C . GLN A 1 454 ? 13.845 -20.217 -9.867 1.00 65.88 454 GLN A C 1
ATOM 3501 O O . GLN A 1 454 ? 13.022 -20.738 -10.629 1.00 65.88 454 GLN A O 1
ATOM 3506 N N . ALA A 1 455 ? 13.678 -20.168 -8.544 1.00 63.69 455 ALA A N 1
ATOM 3507 C CA . ALA A 1 455 ? 12.486 -20.680 -7.874 1.00 63.69 455 ALA A CA 1
ATOM 3508 C C . ALA A 1 455 ? 11.216 -19.957 -8.354 1.00 63.69 455 ALA A C 1
ATOM 3510 O O . ALA A 1 455 ? 10.220 -20.604 -8.692 1.00 63.69 455 ALA A O 1
ATOM 3511 N N . LEU A 1 456 ? 11.275 -18.628 -8.491 1.00 70.50 456 LEU A N 1
ATOM 3512 C CA . LEU A 1 456 ? 10.175 -17.825 -9.020 1.00 70.50 456 LEU A CA 1
ATOM 3513 C C . LEU A 1 456 ? 9.880 -18.142 -10.484 1.00 70.50 456 LEU A C 1
ATOM 3515 O O . LEU A 1 456 ? 8.719 -18.335 -10.840 1.00 70.50 456 LEU A O 1
ATOM 3519 N N . GLY A 1 457 ? 10.908 -18.267 -11.326 1.00 68.44 457 GLY A N 1
ATOM 3520 C CA . GLY A 1 457 ? 10.738 -18.709 -12.709 1.00 68.44 457 GLY A CA 1
ATOM 3521 C C . GLY A 1 457 ? 9.992 -20.046 -12.807 1.00 68.44 457 GLY A C 1
ATOM 3522 O O . GLY A 1 457 ? 9.076 -20.192 -13.615 1.00 68.44 457 GLY A O 1
ATOM 3523 N N . ALA A 1 458 ? 10.316 -21.012 -11.944 1.00 70.88 458 ALA A N 1
ATOM 3524 C CA . ALA A 1 458 ? 9.611 -22.292 -11.893 1.00 70.88 458 ALA A CA 1
ATOM 3525 C C . ALA A 1 458 ? 8.151 -22.156 -11.418 1.00 70.88 458 ALA A C 1
ATOM 3527 O O . ALA A 1 458 ? 7.275 -22.835 -11.958 1.00 70.88 458 ALA A O 1
ATOM 3528 N N . ALA A 1 459 ? 7.885 -21.280 -10.445 1.00 67.69 459 ALA A N 1
ATOM 3529 C CA . ALA A 1 459 ? 6.541 -21.024 -9.930 1.00 67.69 459 ALA A CA 1
ATOM 3530 C C . ALA A 1 459 ? 5.635 -20.350 -10.975 1.00 67.69 459 ALA A C 1
ATOM 3532 O O . ALA A 1 459 ? 4.508 -20.797 -11.191 1.00 67.69 459 ALA A O 1
ATOM 3533 N N . LEU A 1 460 ? 6.145 -19.338 -11.685 1.00 72.50 460 LEU A N 1
ATOM 3534 C CA . LEU A 1 460 ? 5.390 -18.568 -12.683 1.00 72.50 460 LEU A CA 1
ATOM 3535 C C . LEU A 1 460 ? 4.845 -19.427 -13.828 1.00 72.50 460 LEU A C 1
ATOM 3537 O O . LEU A 1 460 ? 3.757 -19.151 -14.332 1.00 72.50 460 LEU A O 1
ATOM 3541 N N . ARG A 1 461 ? 5.526 -20.527 -14.186 1.00 74.88 461 ARG A N 1
ATOM 3542 C CA . ARG A 1 461 ? 5.029 -21.474 -15.205 1.00 74.88 461 ARG A CA 1
ATOM 3543 C C . ARG A 1 461 ? 3.654 -22.052 -14.886 1.00 74.88 461 ARG A C 1
ATOM 3545 O O . ARG A 1 461 ? 2.953 -22.480 -15.795 1.00 74.88 461 ARG A O 1
ATOM 3552 N N . GLN A 1 462 ? 3.289 -22.100 -13.609 1.00 71.94 462 GLN A N 1
ATOM 3553 C CA . GLN A 1 462 ? 2.018 -22.645 -13.139 1.00 71.94 462 GLN A CA 1
ATOM 3554 C C . GLN A 1 462 ? 0.956 -21.552 -12.917 1.00 71.94 462 GLN A C 1
ATOM 3556 O O . GLN A 1 462 ? -0.095 -21.834 -12.349 1.00 71.94 462 GLN A O 1
ATOM 3561 N N . MET A 1 463 ? 1.199 -20.312 -13.367 1.00 73.44 463 MET A N 1
ATOM 3562 C CA . MET A 1 463 ? 0.324 -19.153 -13.135 1.00 73.44 463 MET A CA 1
ATOM 3563 C C . MET A 1 463 ? -0.195 -18.524 -14.445 1.00 73.44 463 MET A C 1
ATOM 3565 O O . MET A 1 463 ? 0.051 -17.345 -14.715 1.00 73.44 463 MET A O 1
ATOM 3569 N N . PRO A 1 464 ? -0.966 -19.252 -15.276 1.00 78.38 464 PRO A N 1
ATOM 3570 C CA . PRO A 1 464 ? -1.377 -18.768 -16.598 1.00 78.38 464 PRO A CA 1
ATOM 3571 C C . PRO A 1 464 ? -2.281 -17.533 -16.582 1.00 78.38 464 PRO A C 1
ATOM 3573 O O . PRO A 1 464 ? -2.364 -16.829 -17.590 1.00 78.38 464 PRO A O 1
ATOM 3576 N N . ARG A 1 465 ? -2.942 -17.261 -15.449 1.00 79.38 465 ARG A N 1
ATOM 3577 C CA . ARG A 1 465 ? -3.855 -16.126 -15.251 1.00 79.38 465 ARG A CA 1
ATOM 3578 C C . ARG A 1 465 ? -3.218 -14.916 -14.557 1.00 79.38 465 ARG A C 1
ATOM 3580 O O . ARG A 1 465 ? -3.923 -13.930 -14.357 1.00 79.38 465 ARG A O 1
ATOM 3587 N N . LEU A 1 466 ? -1.923 -14.962 -14.224 1.00 80.81 466 LEU A N 1
ATOM 3588 C CA . LEU A 1 466 ? -1.233 -13.839 -13.586 1.00 80.81 466 LEU A CA 1
ATOM 3589 C C . LEU A 1 466 ? -1.317 -12.591 -14.465 1.00 80.81 466 LEU A C 1
ATOM 3591 O O . LEU A 1 466 ? -0.900 -12.623 -15.619 1.00 80.81 466 LEU A O 1
ATOM 3595 N N . GLN A 1 467 ? -1.846 -11.494 -13.917 1.00 85.56 467 GLN A N 1
ATOM 3596 C CA . GLN A 1 467 ? -2.005 -10.225 -14.634 1.00 85.56 467 GLN A CA 1
ATOM 3597 C C . GLN A 1 467 ? -0.948 -9.199 -14.230 1.00 85.56 467 GLN A C 1
ATOM 3599 O O . GLN A 1 467 ? -0.532 -8.391 -15.060 1.00 85.56 467 GLN A O 1
ATOM 3604 N N . THR A 1 468 ? -0.502 -9.219 -12.975 1.00 80.88 468 THR A N 1
ATOM 3605 C CA . THR A 1 468 ? 0.454 -8.250 -12.434 1.00 80.88 468 THR A CA 1
ATOM 3606 C C . THR A 1 468 ? 1.615 -8.956 -11.753 1.00 80.88 468 THR A C 1
ATOM 3608 O O . THR A 1 468 ? 1.412 -9.698 -10.798 1.00 80.88 468 THR A O 1
ATOM 3611 N N . LEU A 1 469 ? 2.834 -8.657 -12.194 1.00 84.62 469 LEU A N 1
ATOM 3612 C CA . LEU A 1 469 ? 4.068 -9.085 -11.548 1.00 84.62 469 LEU A CA 1
ATOM 3613 C C . LEU A 1 469 ? 4.938 -7.860 -11.256 1.00 84.62 469 LEU A C 1
ATOM 3615 O O . LEU A 1 469 ? 5.403 -7.180 -12.176 1.00 84.62 469 LEU A O 1
ATOM 3619 N N . ARG A 1 470 ? 5.144 -7.558 -9.972 1.00 80.44 470 ARG A N 1
ATOM 3620 C CA . ARG A 1 470 ? 6.027 -6.479 -9.516 1.00 80.44 470 ARG A CA 1
ATOM 3621 C C . ARG A 1 470 ? 7.167 -7.076 -8.716 1.00 80.44 470 ARG A C 1
ATOM 3623 O O . ARG A 1 470 ? 6.940 -7.656 -7.664 1.00 80.44 470 ARG A O 1
ATOM 3630 N N . LEU A 1 471 ? 8.366 -6.929 -9.256 1.00 77.44 471 LEU A N 1
ATOM 3631 C CA . LEU A 1 471 ? 9.604 -7.465 -8.716 1.00 77.44 471 LEU A CA 1
ATOM 3632 C C . LEU A 1 471 ? 10.709 -6.403 -8.733 1.00 77.44 471 LEU A C 1
ATOM 3634 O O . LEU A 1 471 ? 11.867 -6.723 -8.992 1.00 77.44 471 LEU A O 1
ATOM 3638 N N . SER A 1 472 ? 10.371 -5.131 -8.533 1.00 78.44 472 SER A N 1
ATOM 3639 C CA . SER A 1 472 ? 11.361 -4.053 -8.559 1.00 78.44 472 SER A CA 1
ATOM 3640 C C . SER A 1 472 ? 12.340 -4.146 -7.376 1.00 78.44 472 SER A C 1
ATOM 3642 O O . SER A 1 472 ? 11.940 -4.473 -6.267 1.00 78.44 472 SER A O 1
ATOM 3644 N N . GLU A 1 473 ? 13.601 -3.804 -7.636 1.00 73.31 473 GLU A N 1
ATOM 3645 C CA . GLU A 1 473 ? 14.708 -3.624 -6.685 1.00 73.31 473 GLU A CA 1
ATOM 3646 C C . GLU A 1 473 ? 15.240 -4.894 -6.008 1.00 73.31 473 GLU A C 1
ATOM 3648 O O . GLU A 1 473 ? 16.062 -4.807 -5.107 1.00 73.31 473 GLU A O 1
ATOM 3653 N N . ASN A 1 474 ? 14.899 -6.077 -6.525 1.00 66.69 474 ASN A N 1
ATOM 3654 C CA . ASN A 1 474 ? 15.235 -7.365 -5.909 1.00 66.69 474 ASN A CA 1
ATOM 3655 C C . ASN A 1 474 ? 16.577 -7.988 -6.330 1.00 66.69 474 ASN A C 1
ATOM 3657 O O . ASN A 1 474 ? 16.797 -9.170 -6.091 1.00 66.69 474 ASN A O 1
ATOM 3661 N N . GLN A 1 475 ? 17.464 -7.269 -7.017 1.00 70.88 475 GLN A N 1
ATOM 3662 C CA . GLN A 1 475 ? 18.758 -7.828 -7.456 1.00 70.88 475 GLN A CA 1
ATOM 3663 C C . GLN A 1 475 ? 18.644 -9.193 -8.171 1.00 70.88 475 GLN A C 1
ATOM 3665 O O . GLN A 1 475 ? 19.480 -10.072 -7.987 1.00 70.88 475 GLN A O 1
ATOM 3670 N N . ILE A 1 476 ? 17.612 -9.384 -9.004 1.00 75.00 476 ILE A N 1
ATOM 3671 C CA . ILE A 1 476 ? 17.368 -10.645 -9.737 1.00 75.00 476 ILE A CA 1
ATOM 3672 C C . ILE A 1 476 ? 18.624 -11.127 -10.489 1.00 75.00 476 ILE A C 1
ATOM 3674 O O . ILE A 1 476 ? 18.866 -12.333 -10.616 1.00 75.00 476 ILE A O 1
ATOM 3678 N N . GLY A 1 477 ? 19.408 -10.185 -11.019 1.00 80.50 477 GLY A N 1
ATOM 3679 C CA . GLY A 1 477 ? 20.616 -10.461 -11.778 1.00 80.50 477 GLY A CA 1
ATOM 3680 C C . GLY A 1 477 ? 20.337 -11.156 -13.113 1.00 80.50 477 GLY A C 1
ATOM 3681 O O . GLY A 1 477 ? 19.202 -11.452 -13.495 1.00 80.50 477 GLY A O 1
ATOM 3682 N N . VAL A 1 478 ? 21.406 -11.461 -13.847 1.00 86.38 478 VAL A N 1
ATOM 3683 C CA . VAL A 1 478 ? 21.316 -12.074 -15.184 1.00 86.38 478 VAL A CA 1
ATOM 3684 C C . VAL A 1 478 ? 20.670 -13.466 -15.130 1.00 86.38 478 VAL A C 1
ATOM 3686 O O . VAL A 1 478 ? 19.756 -13.765 -15.899 1.00 86.38 478 VAL A O 1
ATOM 3689 N N . LYS A 1 479 ? 21.126 -14.332 -14.213 1.00 82.31 479 LYS A N 1
ATOM 3690 C CA . LYS A 1 479 ? 20.641 -15.720 -14.101 1.00 82.31 479 LYS A CA 1
ATOM 3691 C C . LYS A 1 479 ? 19.178 -15.777 -13.660 1.00 82.31 479 LYS A C 1
ATOM 3693 O O . LYS A 1 479 ? 18.405 -16.555 -14.220 1.00 82.31 479 LYS A O 1
ATOM 3698 N N . GLY A 1 480 ? 18.794 -14.941 -12.694 1.00 77.00 480 GLY A N 1
ATOM 3699 C CA . GLY A 1 480 ? 17.406 -14.835 -12.259 1.00 77.00 480 GLY A CA 1
ATOM 3700 C C . GLY A 1 480 ? 16.503 -14.323 -13.380 1.00 77.00 480 GLY A C 1
ATOM 3701 O O . GLY A 1 480 ? 15.422 -14.864 -13.574 1.00 77.00 480 GLY A O 1
ATOM 3702 N N . ALA A 1 481 ? 16.964 -13.368 -14.196 1.00 87.19 481 ALA A N 1
ATOM 3703 C CA . ALA A 1 481 ? 16.189 -12.838 -15.317 1.00 87.19 481 ALA A CA 1
ATOM 3704 C C . ALA A 1 481 ? 15.966 -13.884 -16.418 1.00 87.19 481 ALA A C 1
ATOM 3706 O O . ALA A 1 481 ? 14.877 -13.975 -16.982 1.00 87.19 481 ALA A O 1
ATOM 3707 N N . GLN A 1 482 ? 16.969 -14.722 -16.690 1.00 89.06 482 GLN A N 1
ATOM 3708 C CA . GLN A 1 482 ? 16.839 -15.848 -17.618 1.00 89.06 482 GLN A CA 1
ATOM 3709 C C . GLN A 1 482 ? 15.845 -16.900 -17.116 1.00 89.06 482 GLN A C 1
ATOM 3711 O O . GLN A 1 482 ? 15.079 -17.462 -17.900 1.00 89.06 482 GLN A O 1
ATOM 3716 N N . ALA A 1 483 ? 15.837 -17.177 -15.813 1.00 81.25 483 ALA A N 1
ATOM 3717 C CA . ALA A 1 483 ? 14.866 -18.093 -15.236 1.00 81.25 483 ALA A CA 1
ATOM 3718 C C . ALA A 1 483 ? 13.456 -17.493 -15.197 1.00 81.25 483 ALA A C 1
ATOM 3720 O O . ALA A 1 483 ? 12.491 -18.182 -15.525 1.00 81.25 483 ALA A O 1
ATOM 3721 N N . LEU A 1 484 ? 13.345 -16.200 -14.887 1.00 85.50 484 LEU A N 1
ATOM 3722 C CA . LEU A 1 484 ? 12.106 -15.441 -14.973 1.00 85.50 484 LEU A CA 1
ATOM 3723 C C . LEU A 1 484 ? 11.537 -15.494 -16.393 1.00 85.50 484 LEU A C 1
ATOM 3725 O O . LEU A 1 484 ? 10.370 -15.827 -16.556 1.00 85.50 484 LEU A O 1
ATOM 3729 N N . ALA A 1 485 ? 12.358 -15.269 -17.421 1.00 90.44 485 ALA A N 1
ATOM 3730 C CA . ALA A 1 485 ? 11.951 -15.378 -18.821 1.00 90.44 485 ALA A CA 1
ATOM 3731 C C . ALA A 1 485 ? 11.335 -16.749 -19.148 1.00 90.44 485 ALA A C 1
ATOM 3733 O O . ALA A 1 485 ? 10.233 -16.825 -19.685 1.00 90.44 485 ALA A O 1
ATOM 3734 N N . ARG A 1 486 ? 11.994 -17.837 -18.730 1.00 87.38 486 ARG A N 1
ATOM 3735 C CA . ARG A 1 486 ? 11.470 -19.209 -18.862 1.00 87.38 486 ARG A CA 1
ATOM 3736 C C . ARG A 1 486 ? 10.164 -19.436 -18.095 1.00 87.38 486 ARG A C 1
ATOM 3738 O O . ARG A 1 486 ? 9.399 -20.333 -18.445 1.00 87.38 486 ARG A O 1
ATOM 3745 N N . GLY A 1 487 ? 9.950 -18.694 -17.012 1.00 82.88 487 GLY A N 1
ATOM 3746 C CA . GLY A 1 487 ? 8.720 -18.709 -16.229 1.00 82.88 487 GLY A CA 1
ATOM 3747 C C . GLY A 1 487 ? 7.567 -17.994 -16.918 1.00 82.88 487 GLY A C 1
ATOM 3748 O O . GLY A 1 487 ? 6.455 -18.519 -16.969 1.00 82.88 487 GLY A O 1
ATOM 3749 N N . LEU A 1 488 ? 7.865 -16.832 -17.501 1.00 88.19 488 LEU A N 1
ATOM 3750 C CA . LEU A 1 488 ? 6.907 -15.981 -18.199 1.00 88.19 488 LEU A CA 1
ATOM 3751 C C . LEU A 1 488 ? 6.281 -16.666 -19.420 1.00 88.19 488 LEU A C 1
ATOM 3753 O O . LEU A 1 488 ? 5.148 -16.363 -19.768 1.00 88.19 488 LEU A O 1
ATOM 3757 N N . GLU A 1 489 ? 6.947 -17.649 -20.032 1.00 86.94 489 GLU A N 1
ATOM 3758 C CA . GLU A 1 489 ? 6.346 -18.491 -21.084 1.00 86.94 489 GLU A CA 1
ATOM 3759 C C . GLU A 1 489 ? 5.007 -19.128 -20.655 1.00 86.94 489 GLU A C 1
ATOM 3761 O O . GLU A 1 489 ? 4.139 -19.364 -21.494 1.00 86.94 489 GLU A O 1
ATOM 3766 N N . GLY A 1 490 ? 4.814 -19.379 -19.353 1.00 79.19 490 GLY A N 1
ATOM 3767 C CA . GLY A 1 490 ? 3.562 -19.902 -18.807 1.00 79.19 490 GLY A CA 1
ATOM 3768 C C . GLY A 1 490 ? 2.513 -18.841 -18.452 1.00 79.19 490 GLY A C 1
ATOM 3769 O O . GLY A 1 490 ? 1.361 -19.207 -18.243 1.00 79.19 490 GLY A O 1
ATOM 3770 N N . THR A 1 491 ? 2.853 -17.546 -18.394 1.00 81.81 491 THR A N 1
ATOM 3771 C CA . THR A 1 491 ? 1.991 -16.467 -17.862 1.00 81.81 491 THR A CA 1
ATOM 3772 C C . THR A 1 491 ? 1.258 -15.683 -18.956 1.00 81.81 491 THR A C 1
ATOM 3774 O O . THR A 1 491 ? 1.444 -14.482 -19.135 1.00 81.81 491 THR A O 1
ATOM 3777 N N . THR A 1 492 ? 0.382 -16.352 -19.703 1.00 82.56 492 THR A N 1
ATOM 3778 C CA . THR A 1 492 ? -0.241 -15.768 -20.912 1.00 82.56 492 THR A CA 1
ATOM 3779 C C . THR A 1 492 ? -1.162 -14.557 -20.679 1.00 82.56 492 THR A C 1
ATOM 3781 O O . THR A 1 492 ? -1.411 -13.794 -21.614 1.00 82.56 492 THR A O 1
ATOM 3784 N N . ALA A 1 493 ? -1.667 -14.353 -19.457 1.00 87.62 493 ALA A N 1
ATOM 3785 C CA . ALA A 1 493 ? -2.575 -13.253 -19.118 1.00 87.62 493 ALA A CA 1
ATOM 3786 C C . ALA A 1 493 ? -1.876 -11.973 -18.614 1.00 87.62 493 ALA A C 1
ATOM 3788 O O . ALA A 1 493 ? -2.567 -11.027 -18.221 1.00 87.62 493 ALA A O 1
ATOM 3789 N N . LEU A 1 494 ? -0.537 -11.928 -18.613 1.00 90.56 494 LEU A N 1
ATOM 3790 C CA . LEU A 1 494 ? 0.221 -10.839 -17.998 1.00 90.56 494 LEU A CA 1
ATOM 3791 C C . LEU A 1 494 ? -0.064 -9.486 -18.664 1.00 90.56 494 LEU A C 1
ATOM 3793 O O . LEU A 1 494 ? 0.058 -9.321 -19.878 1.00 90.56 494 LEU A O 1
ATOM 3797 N N . GLN A 1 495 ? -0.415 -8.499 -17.841 1.00 93.38 495 GLN A N 1
ATOM 3798 C CA . GLN A 1 495 ? -0.698 -7.122 -18.247 1.00 93.38 495 GLN A CA 1
ATOM 3799 C C . GLN A 1 495 ? 0.359 -6.141 -17.731 1.00 93.38 495 GLN A C 1
ATOM 3801 O O . GLN A 1 495 ? 0.670 -5.174 -18.424 1.00 93.38 495 GLN A O 1
ATOM 3806 N N . LEU A 1 496 ? 0.923 -6.372 -16.543 1.00 90.88 496 LEU A N 1
ATOM 3807 C CA . LEU A 1 496 ? 1.895 -5.480 -15.910 1.00 90.88 496 LEU A CA 1
ATOM 3808 C C . LEU A 1 496 ? 3.128 -6.269 -15.461 1.00 90.88 496 LEU A C 1
ATOM 3810 O O . LEU A 1 496 ? 3.006 -7.176 -14.639 1.00 90.88 496 LEU A O 1
ATOM 3814 N N . LEU A 1 497 ? 4.307 -5.878 -15.948 1.00 93.69 497 LEU A N 1
ATOM 3815 C CA . LEU A 1 497 ? 5.594 -6.429 -15.521 1.00 93.69 497 LEU A CA 1
ATOM 3816 C C . LEU A 1 497 ? 6.538 -5.312 -15.078 1.00 93.69 497 LEU A C 1
ATOM 3818 O O . LEU A 1 497 ? 7.005 -4.517 -15.901 1.00 93.69 497 LEU A O 1
ATOM 3822 N N . TRP A 1 498 ? 6.824 -5.239 -13.778 1.00 89.50 498 TRP A N 1
ATOM 3823 C CA . TRP A 1 498 ? 7.758 -4.265 -13.213 1.00 89.50 498 TRP A CA 1
ATOM 3824 C C . TRP A 1 498 ? 8.995 -4.962 -12.660 1.00 89.50 498 TRP A C 1
ATOM 3826 O O . TRP A 1 498 ? 8.905 -5.753 -11.731 1.00 89.50 498 TRP A O 1
ATOM 3836 N N . LEU A 1 499 ? 10.143 -4.638 -13.243 1.00 88.00 499 LEU A N 1
ATOM 3837 C CA . LEU A 1 499 ? 11.451 -5.223 -12.964 1.00 88.00 499 LEU A CA 1
ATOM 3838 C C . LEU A 1 499 ? 12.519 -4.135 -12.799 1.00 88.00 499 LEU A C 1
ATOM 3840 O O . LEU A 1 499 ? 13.693 -4.356 -13.083 1.00 88.00 499 LEU A O 1
ATOM 3844 N N . TRP A 1 500 ? 12.126 -2.941 -12.365 1.00 84.06 500 TRP A N 1
ATOM 3845 C CA . TRP A 1 500 ? 13.045 -1.823 -12.147 1.00 84.06 500 TRP A CA 1
ATOM 3846 C C . TRP A 1 500 ? 14.154 -2.191 -11.151 1.00 84.06 500 TRP A C 1
ATOM 3848 O O . TRP A 1 500 ? 13.843 -2.837 -10.164 1.00 84.06 500 TRP A O 1
ATOM 3858 N N . GLY A 1 501 ? 15.411 -1.791 -11.356 1.00 81.88 501 GLY A N 1
ATOM 3859 C CA . GLY A 1 501 ? 16.439 -1.905 -10.305 1.00 81.88 501 GLY A CA 1
ATOM 3860 C C . GLY A 1 501 ? 16.989 -3.314 -10.042 1.00 81.88 501 GLY A C 1
ATOM 3861 O O . GLY A 1 501 ? 17.325 -3.620 -8.904 1.00 81.88 501 GLY A O 1
ATOM 3862 N N . ASN A 1 502 ? 17.068 -4.195 -11.044 1.00 80.31 502 ASN A N 1
ATOM 3863 C CA . ASN A 1 502 ? 17.353 -5.626 -10.843 1.00 80.31 502 ASN A CA 1
ATOM 3864 C C . ASN A 1 502 ? 18.681 -6.139 -11.413 1.00 80.31 502 ASN A C 1
ATOM 3866 O O . ASN A 1 502 ? 18.931 -7.341 -11.354 1.00 80.31 502 ASN A O 1
ATOM 3870 N N . GLN A 1 503 ? 19.538 -5.264 -11.949 1.00 85.50 503 GLN A N 1
ATOM 3871 C CA . GLN A 1 503 ? 20.852 -5.646 -12.500 1.00 85.50 503 GLN A CA 1
ATOM 3872 C C . GLN A 1 503 ? 20.764 -6.763 -13.567 1.00 85.50 503 GLN A C 1
ATOM 3874 O O . GLN A 1 503 ? 21.594 -7.669 -13.630 1.00 85.50 503 GLN A O 1
ATOM 3879 N N . ILE A 1 504 ? 19.721 -6.721 -14.399 1.00 91.44 504 ILE A N 1
ATOM 3880 C CA . ILE A 1 504 ? 19.399 -7.769 -15.380 1.00 91.44 504 ILE A CA 1
ATOM 3881 C C . ILE A 1 504 ? 20.481 -7.924 -16.468 1.00 91.44 504 ILE A C 1
ATOM 3883 O O . ILE A 1 504 ? 20.699 -9.038 -16.949 1.00 91.44 504 ILE A O 1
ATOM 3887 N N . GLY A 1 505 ? 21.147 -6.831 -16.861 1.00 95.56 505 GLY A N 1
ATOM 3888 C CA . GLY A 1 505 ? 22.161 -6.808 -17.924 1.00 95.56 505 GLY A CA 1
ATOM 3889 C C . GLY A 1 505 ? 21.636 -7.206 -19.315 1.00 95.56 505 GLY A C 1
ATOM 3890 O O . GLY A 1 505 ? 20.472 -7.576 -19.486 1.00 95.56 505 GLY A O 1
ATOM 3891 N N . ASP A 1 506 ? 22.497 -7.146 -20.336 1.00 97.88 506 ASP A N 1
ATOM 3892 C CA . ASP A 1 506 ? 22.114 -7.507 -21.713 1.00 97.88 506 ASP A CA 1
ATOM 3893 C C . ASP A 1 506 ? 21.597 -8.949 -21.851 1.00 97.88 506 ASP A C 1
ATOM 3895 O O . ASP A 1 506 ? 20.506 -9.124 -22.399 1.00 97.88 506 ASP A O 1
ATOM 3899 N N . PRO A 1 507 ? 22.274 -9.992 -21.321 1.00 97.38 507 PRO A N 1
ATOM 3900 C CA . PRO A 1 507 ? 21.820 -11.368 -21.530 1.00 97.38 507 PRO A CA 1
ATOM 3901 C C . PRO A 1 507 ? 20.485 -11.667 -20.837 1.00 97.38 507 PRO A C 1
ATOM 3903 O O . PRO A 1 507 ? 19.692 -12.473 -21.327 1.00 97.38 507 PRO A O 1
ATOM 3906 N N . GLY A 1 508 ? 20.220 -11.024 -19.695 1.00 94.75 508 GLY A N 1
ATOM 3907 C CA . GLY A 1 508 ? 18.936 -11.134 -19.011 1.00 94.75 508 GLY A CA 1
ATOM 3908 C C . GLY A 1 508 ? 17.826 -10.410 -19.776 1.00 94.75 508 GLY A C 1
ATOM 3909 O O . GLY A 1 508 ? 16.733 -10.953 -19.929 1.00 94.75 508 GLY A O 1
ATOM 3910 N N . CYS A 1 509 ? 18.116 -9.223 -20.322 1.00 97.56 509 CYS A N 1
ATOM 3911 C CA . CYS A 1 509 ? 17.168 -8.446 -21.121 1.00 97.56 509 CYS A CA 1
ATOM 3912 C C . CYS A 1 509 ? 16.798 -9.180 -22.417 1.00 97.56 509 CYS A C 1
ATOM 3914 O O . CYS A 1 509 ? 15.622 -9.262 -22.759 1.00 97.56 509 CYS A O 1
ATOM 3916 N N . GLN A 1 510 ? 17.771 -9.808 -23.083 1.00 98.31 510 GLN A N 1
ATOM 3917 C CA . GLN A 1 510 ? 17.543 -10.641 -24.268 1.00 98.31 510 GLN A CA 1
ATOM 3918 C C . GLN A 1 510 ? 16.622 -11.830 -23.978 1.00 98.31 510 GLN A C 1
ATOM 3920 O O . GLN A 1 510 ? 15.693 -12.094 -24.743 1.00 98.31 510 GLN A O 1
ATOM 3925 N N . ALA A 1 511 ? 16.839 -12.524 -22.856 1.00 96.38 511 ALA A N 1
ATOM 3926 C CA . ALA A 1 511 ? 15.974 -13.625 -22.446 1.00 96.38 511 ALA A CA 1
ATOM 3927 C C . ALA A 1 511 ? 14.543 -13.143 -22.164 1.00 96.38 511 ALA A C 1
ATOM 3929 O O . ALA A 1 511 ? 13.583 -13.735 -22.658 1.00 96.38 511 ALA A O 1
ATOM 3930 N N . LEU A 1 512 ? 14.394 -12.042 -21.419 1.00 96.25 512 LEU A N 1
ATOM 3931 C CA . LEU A 1 512 ? 13.087 -11.447 -21.142 1.00 96.25 512 LEU A CA 1
ATOM 3932 C C . LEU A 1 512 ? 12.389 -10.994 -22.425 1.00 96.25 512 LEU A C 1
ATOM 3934 O O . LEU A 1 512 ? 11.211 -11.283 -22.598 1.00 96.25 512 LEU A O 1
ATOM 3938 N N . ALA A 1 513 ? 13.098 -10.341 -23.345 1.00 96.62 513 ALA A N 1
ATOM 3939 C CA . ALA A 1 513 ? 12.547 -9.910 -24.624 1.00 96.62 513 ALA A CA 1
ATOM 3940 C C . ALA A 1 513 ? 12.011 -11.095 -25.444 1.00 96.62 513 ALA A C 1
ATOM 3942 O O . ALA A 1 513 ? 10.883 -11.037 -25.937 1.00 96.62 513 ALA A O 1
ATOM 3943 N N . ALA A 1 514 ? 12.767 -12.195 -25.521 1.00 95.31 514 ALA A N 1
ATOM 3944 C CA . ALA A 1 514 ? 12.332 -13.408 -26.209 1.00 95.31 514 ALA A CA 1
ATOM 3945 C C . ALA A 1 514 ? 11.037 -13.986 -25.607 1.00 95.31 514 ALA A C 1
ATOM 3947 O O . ALA A 1 514 ? 10.107 -14.305 -26.346 1.00 95.31 514 ALA A O 1
ATOM 3948 N N . ALA A 1 515 ? 10.938 -14.057 -24.276 1.00 93.81 515 ALA A N 1
ATOM 3949 C CA . ALA A 1 515 ? 9.729 -14.530 -23.598 1.00 93.81 515 ALA A CA 1
ATOM 3950 C C . ALA A 1 515 ? 8.538 -13.567 -23.772 1.00 93.81 515 ALA A C 1
ATOM 3952 O O . ALA A 1 515 ? 7.393 -13.983 -23.976 1.00 93.81 515 ALA A O 1
ATOM 3953 N N . LEU A 1 516 ? 8.791 -12.258 -23.719 1.00 94.25 516 LEU A N 1
ATOM 3954 C CA . LEU A 1 516 ? 7.756 -11.230 -23.807 1.00 94.25 516 LEU A CA 1
ATOM 3955 C C . LEU A 1 516 ? 7.167 -11.075 -25.215 1.00 94.25 516 LEU A C 1
ATOM 3957 O O . LEU A 1 516 ? 6.045 -10.589 -25.329 1.00 94.25 516 LEU A O 1
ATOM 3961 N N . ALA A 1 517 ? 7.835 -11.546 -26.271 1.00 90.12 517 ALA A N 1
ATOM 3962 C CA . ALA A 1 517 ? 7.312 -11.490 -27.642 1.00 90.12 517 ALA A CA 1
ATOM 3963 C C . ALA A 1 517 ? 5.927 -12.163 -27.808 1.00 90.12 517 ALA A C 1
ATOM 3965 O O . ALA A 1 517 ? 5.139 -11.758 -28.661 1.00 90.12 517 ALA A O 1
ATOM 3966 N N . GLY A 1 518 ? 5.593 -13.154 -26.969 1.00 86.31 518 GLY A N 1
ATOM 3967 C CA . GLY A 1 518 ? 4.269 -13.794 -26.943 1.00 86.31 518 GLY A CA 1
ATOM 3968 C C . GLY A 1 518 ? 3.180 -13.021 -26.179 1.00 86.31 518 GLY A C 1
ATOM 3969 O O . GLY A 1 518 ? 1.995 -13.336 -26.297 1.00 86.31 518 GLY A O 1
ATOM 3970 N N . HIS A 1 519 ? 3.540 -11.990 -25.412 1.00 91.44 519 HIS A N 1
ATOM 3971 C CA . HIS A 1 519 ? 2.661 -11.316 -24.453 1.00 91.44 519 HIS A CA 1
ATOM 3972 C C . HIS A 1 519 ? 1.929 -10.113 -25.068 1.00 91.44 519 HIS A C 1
ATOM 3974 O O . HIS A 1 519 ? 2.068 -8.969 -24.636 1.00 91.44 519 HIS A O 1
ATOM 3980 N N . ARG A 1 520 ? 1.074 -10.366 -26.068 1.00 91.88 520 ARG A N 1
ATOM 3981 C CA . ARG A 1 520 ? 0.335 -9.315 -26.811 1.00 91.88 520 ARG A CA 1
ATOM 3982 C C . ARG A 1 520 ? -0.648 -8.503 -25.948 1.00 91.88 520 ARG A C 1
ATOM 3984 O O . ARG A 1 520 ? -1.145 -7.464 -26.382 1.00 91.88 520 ARG A O 1
ATOM 3991 N N . GLY A 1 521 ? -0.974 -9.006 -24.754 1.00 92.88 521 GLY A N 1
ATOM 3992 C CA . GLY A 1 521 ? -1.844 -8.367 -23.763 1.00 92.88 521 GLY A CA 1
ATOM 3993 C C . GLY A 1 521 ? -1.138 -7.392 -22.814 1.00 92.88 521 GLY A C 1
ATOM 3994 O O . GLY A 1 521 ? -1.832 -6.730 -22.040 1.00 92.88 521 GLY A O 1
ATOM 3995 N N . LEU A 1 522 ? 0.195 -7.293 -22.871 1.00 96.00 522 LEU A N 1
ATOM 3996 C CA . LEU A 1 522 ? 0.978 -6.476 -21.950 1.00 96.00 522 LEU A CA 1
ATOM 3997 C C . LEU A 1 522 ? 0.658 -4.983 -22.130 1.00 96.00 522 LEU A C 1
ATOM 3999 O O . LEU A 1 522 ? 0.699 -4.453 -23.238 1.00 96.00 522 LEU A O 1
ATOM 4003 N N . ARG A 1 523 ? 0.342 -4.308 -21.020 1.00 97.00 523 ARG A N 1
ATOM 4004 C CA . ARG A 1 523 ? -0.002 -2.880 -20.944 1.00 97.00 523 ARG A CA 1
ATOM 4005 C C . ARG A 1 523 ? 1.114 -2.035 -20.343 1.00 97.00 523 ARG A C 1
ATOM 4007 O O . ARG A 1 523 ? 1.276 -0.886 -20.747 1.00 97.00 523 ARG A O 1
ATOM 4014 N N . ALA A 1 524 ? 1.891 -2.576 -19.405 1.00 96.06 524 ALA A N 1
ATOM 4015 C CA . ALA A 1 524 ? 3.025 -1.862 -18.825 1.00 96.06 524 ALA A CA 1
ATOM 4016 C C . ALA A 1 524 ? 4.253 -2.753 -18.653 1.00 96.06 524 ALA A C 1
ATOM 4018 O O . ALA A 1 524 ? 4.173 -3.821 -18.043 1.00 96.06 524 ALA A O 1
ATOM 4019 N N . LEU A 1 525 ? 5.395 -2.241 -19.104 1.00 97.44 525 LEU A N 1
ATOM 4020 C CA . LEU A 1 525 ? 6.708 -2.847 -18.930 1.00 97.44 525 LEU A CA 1
ATOM 4021 C C . LEU A 1 525 ? 7.671 -1.834 -18.305 1.00 97.44 525 LEU A C 1
ATOM 4023 O O . LEU A 1 525 ? 7.848 -0.724 -18.814 1.00 97.44 525 LEU A O 1
ATOM 4027 N N . SER A 1 526 ? 8.307 -2.220 -17.199 1.00 95.44 526 SER A N 1
ATOM 4028 C CA . SER A 1 526 ? 9.330 -1.407 -16.537 1.00 95.44 526 SER A CA 1
ATOM 4029 C C . SER A 1 526 ? 10.619 -2.196 -16.355 1.00 95.44 526 SER A C 1
ATOM 4031 O O . SER A 1 526 ? 10.660 -3.119 -15.550 1.00 95.44 526 SER A O 1
ATOM 4033 N N . LEU A 1 527 ? 11.668 -1.791 -17.072 1.00 96.12 527 LEU A N 1
ATOM 4034 C CA . LEU A 1 527 ? 13.006 -2.392 -17.067 1.00 96.12 527 LEU A CA 1
ATOM 4035 C C . LEU A 1 527 ? 14.109 -1.352 -16.806 1.00 96.12 527 LEU A C 1
ATOM 4037 O O . LEU A 1 527 ? 15.274 -1.595 -17.100 1.00 96.12 527 LEU A O 1
ATOM 4041 N N . GLY A 1 528 ? 13.801 -0.181 -16.262 1.00 91.56 528 GLY A N 1
ATOM 4042 C CA . GLY A 1 528 ? 14.852 0.792 -15.955 1.00 91.56 528 GLY A CA 1
ATOM 4043 C C . GLY A 1 528 ? 15.733 0.431 -14.739 1.00 91.56 528 GLY A C 1
ATOM 4044 O O . GLY A 1 528 ? 15.374 -0.456 -13.969 1.00 91.56 528 GLY A O 1
ATOM 4045 N N . ILE A 1 529 ? 16.896 1.080 -14.590 1.00 89.69 529 ILE A N 1
ATOM 4046 C CA . ILE A 1 529 ? 17.982 0.686 -13.656 1.00 89.69 529 ILE A CA 1
ATOM 4047 C C . ILE A 1 529 ? 18.280 -0.819 -13.746 1.00 89.69 529 ILE A C 1
ATOM 4049 O O . ILE A 1 529 ? 18.166 -1.565 -12.777 1.00 89.69 529 ILE A O 1
ATOM 4053 N N . ASN A 1 530 ? 18.628 -1.311 -14.930 1.00 92.31 530 ASN A N 1
ATOM 4054 C CA . ASN A 1 530 ? 18.991 -2.720 -15.110 1.00 92.31 530 ASN A CA 1
ATOM 4055 C C . ASN A 1 530 ? 20.349 -2.941 -15.767 1.00 92.31 530 ASN A C 1
ATOM 4057 O O . ASN A 1 530 ? 20.792 -4.085 -15.853 1.00 92.31 530 ASN A O 1
ATOM 4061 N N . GLY A 1 531 ? 21.021 -1.868 -16.185 1.00 93.25 531 GLY A N 1
ATOM 4062 C CA . GLY A 1 531 ? 22.385 -1.920 -16.698 1.00 93.25 531 GLY A CA 1
ATOM 4063 C C . GLY A 1 531 ? 22.533 -2.700 -18.004 1.00 93.25 531 GLY A C 1
ATOM 4064 O O . GLY A 1 531 ? 23.612 -3.219 -18.257 1.00 93.25 531 GLY A O 1
ATOM 4065 N N . PHE A 1 532 ? 21.475 -2.824 -18.813 1.00 97.38 532 PHE A N 1
ATOM 4066 C CA . PHE A 1 532 ? 21.595 -3.349 -20.178 1.00 97.38 532 PHE A CA 1
ATOM 4067 C C . PHE A 1 532 ? 21.899 -2.212 -21.162 1.00 97.38 532 PHE A C 1
ATOM 4069 O O . PHE A 1 532 ? 21.507 -1.066 -20.924 1.00 97.38 532 PHE A O 1
ATOM 4076 N N . GLY A 1 533 ? 22.599 -2.527 -22.249 1.00 97.56 533 GLY A N 1
ATOM 4077 C CA . GLY A 1 533 ? 22.980 -1.591 -23.299 1.00 97.56 533 GLY A CA 1
ATOM 4078 C C . GLY A 1 533 ? 22.312 -1.889 -24.639 1.00 97.56 533 GLY A C 1
ATOM 4079 O O . GLY A 1 533 ? 21.161 -2.328 -24.705 1.00 97.56 533 GLY A O 1
ATOM 4080 N N . ASP A 1 534 ? 23.032 -1.623 -25.730 1.00 98.44 534 ASP A N 1
ATOM 4081 C CA . ASP A 1 534 ? 22.506 -1.748 -27.095 1.00 98.44 534 ASP A CA 1
ATOM 4082 C C . ASP A 1 534 ? 22.006 -3.162 -27.425 1.00 98.44 534 ASP A C 1
ATOM 4084 O O . ASP A 1 534 ? 20.967 -3.305 -28.064 1.00 98.44 534 ASP A O 1
ATOM 4088 N N . ALA A 1 535 ? 22.697 -4.208 -26.961 1.00 98.19 535 ALA A N 1
ATOM 4089 C CA . ALA A 1 535 ? 22.357 -5.593 -27.289 1.00 98.19 535 ALA A CA 1
ATOM 4090 C C . ALA A 1 535 ? 21.038 -6.055 -26.640 1.00 98.19 535 ALA A C 1
ATOM 4092 O O . ALA A 1 535 ? 20.254 -6.779 -27.261 1.00 98.19 535 ALA A O 1
ATOM 4093 N N . GLY A 1 536 ? 20.775 -5.641 -25.398 1.00 97.88 536 GLY A N 1
ATOM 4094 C CA . GLY A 1 536 ? 19.500 -5.859 -24.721 1.00 97.88 536 GLY A CA 1
ATOM 4095 C C . GLY A 1 536 ? 18.381 -5.016 -25.331 1.00 97.88 536 GLY A C 1
ATOM 4096 O O . GLY A 1 536 ? 17.282 -5.523 -25.557 1.00 97.88 536 GLY A O 1
ATOM 4097 N N . ALA A 1 537 ? 18.665 -3.751 -25.657 1.00 98.38 537 ALA A N 1
ATOM 4098 C CA . ALA A 1 537 ? 17.712 -2.855 -26.309 1.00 98.38 537 ALA A CA 1
ATOM 4099 C C . ALA A 1 537 ? 17.304 -3.341 -27.710 1.00 98.38 537 ALA A C 1
ATOM 4101 O O . ALA A 1 537 ? 16.139 -3.215 -28.081 1.00 98.38 537 ALA A O 1
ATOM 4102 N N . GLU A 1 538 ? 18.225 -3.940 -28.467 1.00 98.44 538 GLU A N 1
ATOM 4103 C CA . GLU A 1 538 ? 17.943 -4.516 -29.782 1.00 98.44 538 GLU A CA 1
ATOM 4104 C C . GLU A 1 538 ? 16.962 -5.687 -29.695 1.00 98.44 538 GLU A C 1
ATOM 4106 O O . GLU A 1 538 ? 15.942 -5.697 -30.388 1.00 98.44 538 GLU A O 1
ATOM 4111 N N . ALA A 1 539 ? 17.207 -6.627 -28.779 1.00 98.12 539 ALA A N 1
ATOM 4112 C CA . ALA A 1 539 ? 16.283 -7.731 -28.540 1.00 98.12 539 ALA A CA 1
ATOM 4113 C C . ALA A 1 539 ? 14.915 -7.236 -28.047 1.00 98.12 539 ALA A C 1
ATOM 4115 O O . ALA A 1 539 ? 13.878 -7.712 -28.516 1.00 98.12 539 ALA A O 1
ATOM 4116 N N . LEU A 1 540 ? 14.897 -6.248 -27.146 1.00 98.12 540 LEU A N 1
ATOM 4117 C CA . LEU A 1 540 ? 13.655 -5.636 -26.681 1.00 98.12 540 LEU A CA 1
ATOM 4118 C C . LEU A 1 540 ? 12.898 -4.952 -27.828 1.00 98.12 540 LEU A C 1
ATOM 4120 O O . LEU A 1 540 ? 11.683 -5.103 -27.913 1.00 98.12 540 LEU A O 1
ATOM 4124 N N . GLY A 1 541 ? 13.597 -4.266 -28.735 1.00 97.56 541 GLY A N 1
ATOM 4125 C CA . GLY A 1 541 ? 13.018 -3.666 -29.937 1.00 97.56 541 GLY A CA 1
ATOM 4126 C C . GLY A 1 541 ? 12.249 -4.683 -30.781 1.00 97.56 541 GLY A C 1
ATOM 4127 O O . GLY A 1 541 ? 11.099 -4.436 -31.139 1.00 97.56 541 GLY A O 1
ATOM 4128 N N . VAL A 1 542 ? 12.824 -5.866 -31.017 1.00 96.88 542 VAL A N 1
ATOM 4129 C CA . VAL A 1 542 ? 12.141 -6.961 -31.733 1.00 96.88 542 VAL A CA 1
ATOM 4130 C C . VAL A 1 542 ? 10.873 -7.410 -30.998 1.00 96.88 542 VAL A C 1
ATOM 4132 O O . VAL A 1 542 ? 9.829 -7.596 -31.621 1.00 96.88 542 VAL A O 1
ATOM 4135 N N . ALA A 1 543 ? 10.930 -7.551 -29.672 1.00 96.50 543 ALA A N 1
ATOM 4136 C CA . ALA A 1 543 ? 9.776 -7.969 -28.877 1.00 96.50 543 ALA A CA 1
ATOM 4137 C C . ALA A 1 543 ? 8.644 -6.925 -28.876 1.00 96.50 543 ALA A C 1
ATOM 4139 O O . ALA A 1 543 ? 7.470 -7.290 -28.977 1.00 96.50 543 ALA A O 1
ATOM 4140 N N . LEU A 1 544 ? 8.983 -5.631 -28.799 1.00 97.00 544 LEU A N 1
ATOM 4141 C CA . LEU A 1 544 ? 8.019 -4.522 -28.785 1.00 97.00 544 LEU A CA 1
ATOM 4142 C C . LEU A 1 544 ? 7.128 -4.498 -30.035 1.00 97.00 544 LEU A C 1
ATOM 4144 O O . LEU A 1 544 ? 5.951 -4.152 -29.924 1.00 97.00 544 LEU A O 1
ATOM 4148 N N . GLN A 1 545 ? 7.626 -4.969 -31.186 1.00 94.94 545 GLN A N 1
ATOM 4149 C CA . GLN A 1 545 ? 6.830 -5.073 -32.418 1.00 94.94 545 GLN A CA 1
ATOM 4150 C C . GLN A 1 545 ? 5.573 -5.943 -32.257 1.00 94.94 545 GLN A C 1
ATOM 4152 O O . GLN A 1 545 ? 4.622 -5.816 -33.026 1.00 94.94 545 GLN A O 1
ATOM 4157 N N . GLN A 1 546 ? 5.552 -6.831 -31.258 1.00 94.50 546 GLN A N 1
ATOM 4158 C CA . GLN A 1 546 ? 4.441 -7.742 -30.986 1.00 94.50 546 GLN A CA 1
ATOM 4159 C C . GLN A 1 546 ? 3.534 -7.280 -29.831 1.00 94.50 546 GLN A C 1
ATOM 4161 O O . GLN A 1 546 ? 2.645 -8.031 -29.417 1.00 94.50 546 GLN A O 1
ATOM 4166 N N . MET A 1 547 ? 3.695 -6.046 -29.330 1.00 95.12 547 MET A N 1
ATOM 4167 C CA . MET A 1 547 ? 2.985 -5.521 -28.152 1.00 95.12 547 MET A CA 1
ATOM 4168 C C . MET A 1 547 ? 2.046 -4.337 -28.477 1.00 95.12 547 MET A C 1
ATOM 4170 O O . MET A 1 547 ? 2.222 -3.236 -27.951 1.00 95.12 547 MET A O 1
ATOM 4174 N N . PRO A 1 548 ? 0.976 -4.538 -29.272 1.00 95.06 548 PRO A N 1
ATOM 4175 C CA . PRO A 1 548 ? 0.112 -3.444 -29.736 1.00 95.06 548 PRO A CA 1
ATOM 4176 C C . PRO A 1 548 ? -0.692 -2.754 -28.626 1.00 95.06 548 PRO A C 1
ATOM 4178 O O . PRO A 1 548 ? -1.220 -1.663 -28.830 1.00 95.06 548 PRO A O 1
ATOM 4181 N N . ARG A 1 549 ? -0.813 -3.391 -27.454 1.00 96.25 549 ARG A N 1
ATOM 4182 C CA . ARG A 1 549 ? -1.558 -2.884 -26.290 1.00 96.25 549 ARG A CA 1
ATOM 4183 C C . ARG A 1 549 ? -0.674 -2.209 -25.241 1.00 96.25 549 ARG A C 1
ATOM 4185 O O . ARG A 1 549 ? -1.198 -1.808 -24.203 1.00 96.25 549 ARG A O 1
ATOM 4192 N N . LEU A 1 550 ? 0.632 -2.091 -25.484 1.00 97.62 550 LEU A N 1
ATOM 4193 C CA . LEU A 1 550 ? 1.549 -1.491 -24.523 1.00 97.62 550 LEU A CA 1
ATOM 4194 C C . LEU A 1 550 ? 1.261 0.007 -24.389 1.00 97.62 550 LEU A C 1
ATOM 4196 O O . LEU A 1 550 ? 1.364 0.749 -25.358 1.00 97.62 550 LEU A O 1
ATOM 4200 N N . GLN A 1 551 ? 0.914 0.440 -23.178 1.00 97.94 551 GLN A N 1
ATOM 4201 C CA . GLN A 1 551 ? 0.605 1.831 -22.835 1.00 97.94 551 GLN A CA 1
ATOM 4202 C C . GLN A 1 551 ? 1.767 2.508 -22.101 1.00 97.94 551 GLN A C 1
ATOM 4204 O O . GLN A 1 551 ? 1.937 3.720 -22.187 1.00 97.94 551 GLN A O 1
ATOM 4209 N N . THR A 1 552 ? 2.567 1.749 -21.350 1.00 97.62 552 THR A N 1
ATOM 4210 C CA . THR A 1 552 ? 3.652 2.276 -20.510 1.00 97.62 552 THR A CA 1
ATOM 4211 C C . THR A 1 552 ? 4.942 1.507 -20.755 1.00 97.62 552 THR A C 1
ATOM 4213 O O . THR A 1 552 ? 5.002 0.302 -20.502 1.00 97.62 552 THR A O 1
ATOM 4216 N N . LEU A 1 553 ? 5.992 2.223 -21.156 1.00 98.31 553 LEU A N 1
ATOM 4217 C CA . LEU A 1 553 ? 7.342 1.689 -21.308 1.00 98.31 553 LEU A CA 1
ATOM 4218 C C . LEU A 1 553 ? 8.351 2.538 -20.524 1.00 98.31 553 LEU A C 1
ATOM 4220 O O . LEU A 1 553 ? 8.498 3.741 -20.750 1.00 98.31 553 LEU A O 1
ATOM 4224 N N . ARG A 1 554 ? 9.049 1.904 -19.577 1.00 97.44 554 ARG A N 1
ATOM 4225 C CA . ARG A 1 554 ? 10.037 2.550 -18.698 1.00 97.44 554 ARG A CA 1
ATOM 4226 C C . ARG A 1 554 ? 11.391 1.861 -18.813 1.00 97.44 554 ARG A C 1
ATOM 4228 O O . ARG A 1 554 ? 11.540 0.737 -18.335 1.00 97.44 554 ARG A O 1
ATOM 4235 N N . LEU A 1 555 ? 12.360 2.541 -19.421 1.00 97.69 555 LEU A N 1
ATOM 4236 C CA . LEU A 1 555 ? 13.707 2.040 -19.732 1.00 97.69 555 LEU A CA 1
ATOM 4237 C C . LEU A 1 555 ? 14.822 2.991 -19.259 1.00 97.69 555 LEU A C 1
ATOM 4239 O O . LEU A 1 555 ? 15.976 2.846 -19.660 1.00 97.69 555 LEU A O 1
ATOM 4243 N N . GLN A 1 556 ? 14.486 3.967 -18.419 1.00 95.88 556 GLN A N 1
ATOM 4244 C CA . GLN A 1 556 ? 15.417 4.973 -17.914 1.00 95.88 556 GLN A CA 1
ATOM 4245 C C . GLN A 1 556 ? 16.564 4.370 -17.074 1.00 95.88 556 GLN A C 1
ATOM 4247 O O . GLN A 1 556 ? 16.393 3.306 -16.470 1.00 95.88 556 GLN A O 1
ATOM 4252 N N . ARG A 1 557 ? 17.700 5.074 -16.980 1.00 92.94 557 ARG A N 1
ATOM 4253 C CA . ARG A 1 557 ? 18.905 4.671 -16.229 1.00 92.94 557 ARG A CA 1
ATOM 4254 C C . ARG A 1 557 ? 19.466 3.314 -16.665 1.00 92.94 557 ARG A C 1
ATOM 4256 O O . ARG A 1 557 ? 19.706 2.431 -15.842 1.00 92.94 557 ARG A O 1
ATOM 4263 N N . ASN A 1 558 ? 19.629 3.127 -17.967 1.00 97.06 558 ASN A N 1
ATOM 4264 C CA . ASN A 1 558 ? 20.323 1.978 -18.552 1.00 97.06 558 ASN A CA 1
ATOM 4265 C C . ASN A 1 558 ? 21.556 2.478 -19.331 1.00 97.06 558 ASN A C 1
ATOM 4267 O O . ASN A 1 558 ? 22.014 3.600 -19.125 1.00 97.06 558 ASN A O 1
ATOM 4271 N N . GLN A 1 559 ? 22.149 1.634 -20.171 1.00 97.19 559 GLN A N 1
ATOM 4272 C CA . GLN A 1 559 ? 23.321 1.965 -20.989 1.00 97.19 559 GLN A CA 1
ATOM 4273 C C . GLN A 1 559 ? 22.954 1.958 -22.483 1.00 97.19 559 GLN A C 1
ATOM 4275 O O . GLN A 1 559 ? 23.724 1.506 -23.328 1.00 97.19 559 GLN A O 1
ATOM 4280 N N . ILE A 1 560 ? 21.720 2.368 -22.807 1.00 98.38 560 ILE A N 1
ATOM 4281 C CA . ILE A 1 560 ? 21.183 2.314 -24.171 1.00 98.38 560 ILE A CA 1
ATOM 4282 C C . ILE A 1 560 ? 21.859 3.407 -24.998 1.00 98.38 560 ILE A C 1
ATOM 4284 O O . ILE A 1 560 ? 21.651 4.595 -24.753 1.00 98.38 560 ILE A O 1
ATOM 4288 N N . GLY A 1 561 ? 22.653 2.997 -25.978 1.00 98.06 561 GLY A N 1
ATOM 4289 C CA . GLY A 1 561 ? 23.339 3.865 -26.918 1.00 98.06 561 GLY A CA 1
ATOM 4290 C C . GLY A 1 561 ? 22.513 4.156 -28.170 1.00 98.06 561 GLY A C 1
ATOM 4291 O O . GLY A 1 561 ? 21.316 3.868 -28.268 1.00 98.06 561 GLY A O 1
ATOM 4292 N N . VAL A 1 562 ? 23.184 4.709 -29.181 1.00 98.38 562 VAL A N 1
ATOM 4293 C CA . VAL A 1 562 ? 22.579 5.058 -30.476 1.00 98.38 562 VAL A CA 1
ATOM 4294 C C . VAL A 1 562 ? 21.957 3.838 -31.163 1.00 98.38 562 VAL A C 1
ATOM 4296 O O . VAL A 1 562 ? 20.841 3.929 -31.677 1.00 98.38 562 VAL A O 1
ATOM 4299 N N . LYS A 1 563 ? 22.648 2.687 -31.185 1.00 98.31 563 LYS A N 1
ATOM 4300 C CA . LYS A 1 563 ? 22.149 1.492 -31.890 1.00 98.31 563 LYS A CA 1
ATOM 4301 C C . LYS A 1 563 ? 20.930 0.907 -31.185 1.00 98.31 563 LYS A C 1
ATOM 4303 O O . LYS A 1 563 ? 19.948 0.572 -31.846 1.00 98.31 563 LYS A O 1
ATOM 4308 N N . GLY A 1 564 ? 20.962 0.848 -29.855 1.00 98.38 564 GLY A N 1
ATOM 4309 C CA . GLY A 1 564 ? 19.834 0.419 -29.043 1.00 98.38 564 GLY A CA 1
ATOM 4310 C C . GLY A 1 564 ? 18.629 1.335 -29.232 1.00 98.38 564 GLY A C 1
ATOM 4311 O O . GLY A 1 564 ? 17.525 0.848 -29.455 1.00 98.38 564 GLY A O 1
ATOM 4312 N N . ALA A 1 565 ? 18.831 2.655 -29.247 1.00 98.56 565 ALA A N 1
ATOM 4313 C CA . ALA A 1 565 ? 17.766 3.622 -29.513 1.00 98.56 565 ALA A CA 1
ATOM 4314 C C . ALA A 1 565 ? 17.134 3.446 -30.905 1.00 98.56 565 ALA A C 1
ATOM 4316 O O . ALA A 1 565 ? 15.912 3.482 -31.036 1.00 98.56 565 ALA A O 1
ATOM 4317 N N . GLN A 1 566 ? 17.943 3.198 -31.940 1.00 98.56 566 GLN A N 1
ATOM 4318 C CA . GLN A 1 566 ? 17.451 2.910 -33.293 1.00 98.56 566 GLN A CA 1
ATOM 4319 C C . GLN A 1 566 ? 16.645 1.607 -33.355 1.00 98.56 566 GLN A C 1
ATOM 4321 O O . GLN A 1 566 ? 15.624 1.542 -34.042 1.00 98.56 566 GLN A O 1
ATOM 4326 N N . ALA A 1 567 ? 17.076 0.569 -32.639 1.00 98.50 567 ALA A N 1
ATOM 4327 C CA . ALA A 1 567 ? 16.341 -0.687 -32.575 1.00 98.50 567 ALA A CA 1
ATOM 4328 C C . ALA A 1 567 ? 15.023 -0.545 -31.798 1.00 98.50 567 ALA A C 1
ATOM 4330 O O . ALA A 1 567 ? 13.991 -1.045 -32.245 1.00 98.50 567 ALA A O 1
ATOM 4331 N N . LEU A 1 568 ? 15.028 0.202 -30.689 1.00 98.38 568 LEU A N 1
ATOM 4332 C CA . LEU A 1 568 ? 13.809 0.552 -29.961 1.00 98.38 568 LEU A CA 1
ATOM 4333 C C . LEU A 1 568 ? 12.848 1.350 -30.841 1.00 98.38 568 LEU A C 1
ATOM 4335 O O . LEU A 1 568 ? 11.669 1.026 -30.857 1.00 98.38 568 LEU A O 1
ATOM 4339 N N . ALA A 1 569 ? 13.330 2.322 -31.621 1.00 98.19 569 ALA A N 1
ATOM 4340 C CA . ALA A 1 569 ? 12.498 3.080 -32.556 1.00 98.19 569 ALA A CA 1
ATOM 4341 C C . ALA A 1 569 ? 11.744 2.165 -33.538 1.00 98.19 569 ALA A C 1
ATOM 4343 O O . ALA A 1 569 ? 10.526 2.271 -33.657 1.00 98.19 569 ALA A O 1
ATOM 4344 N N . ARG A 1 570 ? 12.436 1.195 -34.153 1.00 97.12 570 ARG A N 1
ATOM 4345 C CA . ARG A 1 570 ? 11.804 0.178 -35.022 1.00 97.12 570 ARG A CA 1
ATOM 4346 C C . ARG A 1 570 ? 10.817 -0.720 -34.273 1.00 97.12 570 ARG A C 1
ATOM 4348 O O . ARG A 1 570 ? 9.874 -1.235 -34.863 1.00 97.12 570 ARG A O 1
ATOM 4355 N N . GLY A 1 571 ? 11.059 -0.962 -32.987 1.00 96.25 571 GLY A N 1
ATOM 4356 C CA . GLY A 1 571 ? 10.156 -1.719 -32.124 1.00 96.25 571 GLY A CA 1
ATOM 4357 C C . GLY A 1 571 ? 8.869 -0.969 -31.801 1.00 96.25 571 GLY A C 1
ATOM 4358 O O . GLY A 1 571 ? 7.782 -1.547 -31.836 1.00 96.25 571 GLY A O 1
ATOM 4359 N N . LEU A 1 572 ? 8.996 0.331 -31.529 1.00 97.00 572 LEU A N 1
ATOM 4360 C CA . LEU A 1 572 ? 7.897 1.217 -31.155 1.00 97.00 572 LEU A CA 1
ATOM 4361 C C . LEU A 1 572 ? 6.851 1.367 -32.267 1.00 97.00 572 LEU A C 1
ATOM 4363 O O . LEU A 1 572 ? 5.687 1.602 -31.969 1.00 97.00 572 LEU A O 1
ATOM 4367 N N . GLU A 1 573 ? 7.207 1.149 -33.534 1.00 94.06 573 GLU A N 1
ATOM 4368 C CA . GLU A 1 573 ? 6.233 1.107 -34.639 1.00 94.06 573 GLU A CA 1
ATOM 4369 C C . GLU A 1 573 ? 5.098 0.086 -34.400 1.00 94.06 573 GLU A C 1
ATOM 4371 O O . GLU A 1 573 ? 3.975 0.290 -34.861 1.00 94.06 573 GLU A O 1
ATOM 4376 N N . GLY A 1 574 ? 5.353 -0.983 -33.633 1.00 89.75 574 GLY A N 1
ATOM 4377 C CA . GLY A 1 574 ? 4.340 -1.971 -33.244 1.00 89.75 574 GLY A CA 1
ATOM 4378 C C . GLY A 1 574 ? 3.559 -1.648 -31.963 1.00 89.75 574 GLY A C 1
ATOM 4379 O O . GLY A 1 574 ? 2.604 -2.360 -31.651 1.00 89.75 574 GLY A O 1
ATOM 4380 N N . THR A 1 575 ? 3.911 -0.592 -31.219 1.00 93.56 575 THR A N 1
ATOM 4381 C CA . THR A 1 575 ? 3.301 -0.230 -29.921 1.00 93.56 575 THR A CA 1
ATOM 4382 C C . THR A 1 575 ? 2.301 0.921 -30.039 1.00 93.56 575 THR A C 1
ATOM 4384 O O . THR A 1 575 ? 2.411 1.950 -29.379 1.00 93.56 575 THR A O 1
ATOM 4387 N N . THR A 1 576 ? 1.273 0.753 -30.867 1.00 89.31 576 THR A N 1
ATOM 4388 C CA . THR A 1 576 ? 0.344 1.837 -31.244 1.00 89.31 576 THR A CA 1
ATOM 4389 C C . THR A 1 576 ? -0.465 2.455 -30.093 1.00 89.31 576 THR A C 1
ATOM 4391 O O . THR A 1 576 ? -1.033 3.532 -30.258 1.00 89.31 576 THR A O 1
ATOM 4394 N N . ALA A 1 577 ? -0.560 1.781 -28.942 1.00 95.88 577 ALA A N 1
ATOM 4395 C CA . ALA A 1 577 ? -1.304 2.244 -27.767 1.00 95.88 577 ALA A CA 1
ATOM 4396 C C . ALA A 1 577 ? -0.446 3.011 -26.739 1.00 95.88 577 ALA A C 1
ATOM 4398 O O . ALA A 1 577 ? -0.933 3.280 -25.642 1.00 95.88 577 ALA A O 1
ATOM 4399 N N . LEU A 1 578 ? 0.815 3.334 -27.053 1.00 97.69 578 LEU A N 1
ATOM 4400 C CA . LEU A 1 578 ? 1.748 3.914 -26.088 1.00 97.69 578 LEU A CA 1
ATOM 4401 C C . LEU A 1 578 ? 1.306 5.308 -25.615 1.00 97.69 578 LEU A C 1
ATOM 4403 O O . LEU A 1 578 ? 1.109 6.222 -26.413 1.00 97.69 578 LEU A O 1
ATOM 4407 N N . GLU A 1 579 ? 1.210 5.472 -24.296 1.00 97.75 579 GLU A N 1
ATOM 4408 C CA . GLU A 1 579 ? 0.850 6.726 -23.622 1.00 97.75 579 GLU A CA 1
ATOM 4409 C C . GLU A 1 579 ? 2.032 7.315 -22.833 1.00 97.75 579 GLU A C 1
ATOM 4411 O O . GLU A 1 579 ? 2.106 8.528 -22.647 1.00 97.75 579 GLU A O 1
ATOM 4416 N N . LEU A 1 580 ? 2.978 6.483 -22.385 1.00 98.12 580 LEU A N 1
ATOM 4417 C CA . LEU A 1 580 ? 4.124 6.904 -21.578 1.00 98.12 580 LEU A CA 1
ATOM 4418 C C . LEU A 1 580 ? 5.406 6.208 -22.034 1.00 98.12 580 LEU A C 1
ATOM 4420 O O . LEU A 1 580 ? 5.501 4.978 -21.973 1.00 98.12 580 LEU A O 1
ATOM 4424 N N . LEU A 1 581 ? 6.418 7.009 -22.380 1.00 98.31 581 LEU A N 1
ATOM 4425 C CA . LEU A 1 581 ? 7.775 6.555 -22.673 1.00 98.31 581 LEU A CA 1
ATOM 4426 C C . LEU A 1 581 ? 8.807 7.287 -21.805 1.00 98.31 581 LEU A C 1
ATOM 4428 O O . LEU A 1 581 ? 8.947 8.510 -21.867 1.00 98.31 581 LEU A O 1
ATOM 4432 N N . ARG A 1 582 ? 9.567 6.527 -21.008 1.00 97.62 582 ARG A N 1
ATOM 4433 C CA . ARG A 1 582 ? 10.687 7.048 -20.207 1.00 97.62 582 ARG A CA 1
ATOM 4434 C C . ARG A 1 582 ? 11.996 6.384 -20.603 1.00 97.62 582 ARG A C 1
ATOM 4436 O O . ARG A 1 582 ? 12.134 5.167 -20.493 1.00 97.62 582 ARG A O 1
ATOM 4443 N N . LEU A 1 583 ? 12.953 7.212 -20.999 1.00 97.81 583 LEU A N 1
ATOM 4444 C CA . LEU A 1 583 ? 14.268 6.819 -21.504 1.00 97.81 583 LEU A CA 1
ATOM 4445 C C . LEU A 1 583 ? 15.395 7.693 -20.923 1.00 97.81 583 LEU A C 1
ATOM 4447 O O . LEU A 1 583 ? 16.515 7.662 -21.425 1.00 97.81 583 LEU A O 1
ATOM 4451 N N . TRP A 1 584 ? 15.127 8.473 -19.871 1.00 94.25 584 TRP A N 1
ATOM 4452 C CA . TRP A 1 584 ? 16.124 9.364 -19.277 1.00 94.25 584 TRP A CA 1
ATOM 4453 C C . TRP A 1 584 ? 17.351 8.632 -18.712 1.00 94.25 584 TRP A C 1
ATOM 4455 O O . TRP A 1 584 ? 17.252 7.457 -18.368 1.00 94.25 584 TRP A O 1
ATOM 4465 N N . GLU A 1 585 ? 18.493 9.319 -18.613 1.00 92.94 585 GLU A N 1
ATOM 4466 C CA . GLU A 1 585 ? 19.790 8.740 -18.210 1.00 92.94 585 GLU A CA 1
ATOM 4467 C C . GLU A 1 585 ? 20.163 7.501 -19.053 1.00 92.94 585 GLU A C 1
ATOM 4469 O O . GLU A 1 585 ? 20.260 6.380 -18.556 1.00 92.94 585 GLU A O 1
ATOM 4474 N N . ASN A 1 586 ? 20.350 7.712 -20.356 1.00 97.19 586 ASN A N 1
ATOM 4475 C CA . ASN A 1 586 ? 20.915 6.745 -21.306 1.00 97.19 586 ASN A CA 1
ATOM 4476 C C . ASN A 1 586 ? 21.946 7.470 -22.209 1.00 97.19 586 ASN A C 1
ATOM 4478 O O . ASN A 1 586 ? 22.330 8.606 -21.929 1.00 97.19 586 ASN A O 1
ATOM 4482 N N . GLN A 1 587 ? 22.444 6.832 -23.273 1.00 96.75 587 GLN A N 1
ATOM 4483 C CA . GLN A 1 587 ? 23.405 7.410 -24.230 1.00 96.75 587 GLN A CA 1
ATOM 4484 C C . GLN A 1 587 ? 22.832 7.500 -25.660 1.00 96.75 587 GLN A C 1
ATOM 4486 O O . GLN A 1 587 ? 23.501 7.160 -26.637 1.00 96.75 587 GLN A O 1
ATOM 4491 N N . ILE A 1 588 ? 21.580 7.953 -25.793 1.00 97.94 588 ILE A N 1
ATOM 4492 C CA . ILE A 1 588 ? 20.825 7.928 -27.060 1.00 97.94 588 ILE A CA 1
ATOM 4493 C C . ILE A 1 588 ? 21.489 8.754 -28.176 1.00 97.94 588 ILE A C 1
ATOM 4495 O O . ILE A 1 588 ? 21.511 8.307 -29.325 1.00 97.94 588 ILE A O 1
ATOM 4499 N N . GLY A 1 589 ? 22.023 9.942 -27.861 1.00 97.75 589 GLY A N 1
ATOM 4500 C CA . GLY A 1 589 ? 22.649 10.847 -28.836 1.00 97.75 589 GLY A CA 1
ATOM 4501 C C . GLY A 1 589 ? 21.711 11.340 -29.953 1.00 97.75 589 GLY A C 1
ATOM 4502 O O . GLY A 1 589 ? 20.532 10.988 -30.013 1.00 97.75 589 GLY A O 1
ATOM 4503 N N . ASP A 1 590 ? 22.224 12.169 -30.869 1.00 98.25 590 ASP A N 1
ATOM 4504 C CA . ASP A 1 590 ? 21.406 12.774 -31.937 1.00 98.25 590 ASP A CA 1
ATOM 4505 C C . ASP A 1 590 ? 20.774 11.738 -32.870 1.00 98.25 590 ASP A C 1
ATOM 4507 O O . ASP A 1 590 ? 19.564 11.749 -33.076 1.00 98.25 590 ASP A O 1
ATOM 4511 N N . ALA A 1 591 ? 21.565 10.801 -33.395 1.00 98.25 591 ALA A N 1
ATOM 4512 C CA . ALA A 1 591 ? 21.073 9.800 -34.343 1.00 98.25 591 ALA A CA 1
ATOM 4513 C C . ALA A 1 591 ? 20.039 8.842 -33.720 1.00 98.25 591 ALA A C 1
ATOM 4515 O O . ALA A 1 591 ? 19.123 8.386 -34.408 1.00 98.25 591 ALA A O 1
ATOM 4516 N N . GLY A 1 592 ? 20.161 8.541 -32.423 1.00 98.31 592 GLY A N 1
ATOM 4517 C CA . GLY A 1 592 ? 19.155 7.772 -31.694 1.00 98.31 592 GLY A CA 1
ATOM 4518 C C . GLY A 1 592 ? 17.880 8.584 -31.469 1.00 98.31 592 GLY A C 1
ATOM 4519 O O . GLY A 1 592 ? 16.781 8.076 -31.687 1.00 98.31 592 GLY A O 1
ATOM 4520 N N . CYS A 1 593 ? 18.017 9.865 -31.109 1.00 98.38 593 CYS A N 1
ATOM 4521 C CA . CYS A 1 593 ? 16.892 10.779 -30.914 1.00 98.38 593 CYS A CA 1
ATOM 4522 C C . CYS A 1 593 ? 16.108 10.992 -32.217 1.00 98.38 593 CYS A C 1
ATOM 4524 O O . CYS A 1 593 ? 14.884 10.924 -32.211 1.00 98.38 593 CYS A O 1
ATOM 4526 N N . GLN A 1 594 ? 16.798 11.137 -33.351 1.00 98.69 594 GLN A N 1
ATOM 4527 C CA . GLN A 1 594 ? 16.183 11.233 -34.679 1.00 98.69 594 GLN A CA 1
ATOM 4528 C C . GLN A 1 594 ? 15.358 9.991 -35.030 1.00 98.69 594 GLN A C 1
ATOM 4530 O O . GLN A 1 594 ? 14.232 10.114 -35.511 1.00 98.69 594 GLN A O 1
ATOM 4535 N N . ALA A 1 595 ? 15.888 8.794 -34.759 1.00 98.44 595 ALA A N 1
ATOM 4536 C CA . ALA A 1 595 ? 15.160 7.550 -34.989 1.00 98.44 595 ALA A CA 1
ATOM 4537 C C . ALA A 1 595 ? 13.914 7.451 -34.096 1.00 98.44 595 ALA A C 1
ATOM 4539 O O . ALA A 1 595 ? 12.829 7.132 -34.584 1.00 98.44 595 ALA A O 1
ATOM 4540 N N . LEU A 1 596 ? 14.047 7.775 -32.805 1.00 98.31 596 LEU A N 1
ATOM 4541 C CA . LEU A 1 596 ? 12.917 7.803 -31.875 1.00 98.31 596 LEU A CA 1
ATOM 4542 C C . LEU A 1 596 ? 11.864 8.829 -32.301 1.00 98.31 596 LEU A C 1
ATOM 4544 O O . LEU A 1 596 ? 10.684 8.501 -32.319 1.00 98.31 596 LEU A O 1
ATOM 4548 N N . ALA A 1 597 ? 12.267 10.039 -32.689 1.00 97.69 597 ALA A N 1
ATOM 4549 C CA . ALA A 1 597 ? 11.357 11.076 -33.165 1.00 97.69 597 ALA A CA 1
ATOM 4550 C C . ALA A 1 597 ? 10.555 10.608 -34.390 1.00 97.69 597 ALA A C 1
ATOM 4552 O O . ALA A 1 597 ? 9.332 10.749 -34.412 1.00 97.69 597 ALA A O 1
ATOM 4553 N N . ALA A 1 598 ? 11.219 9.978 -35.365 1.00 96.88 598 ALA A N 1
ATOM 4554 C CA . ALA A 1 598 ? 10.557 9.429 -36.545 1.00 96.88 598 ALA A CA 1
ATOM 4555 C C . ALA A 1 598 ? 9.503 8.365 -36.182 1.00 96.88 598 ALA A C 1
ATOM 4557 O O . ALA A 1 598 ? 8.376 8.430 -36.672 1.00 96.88 598 ALA A O 1
ATOM 4558 N N . ALA A 1 599 ? 9.828 7.433 -35.281 1.00 96.38 599 ALA A N 1
ATOM 4559 C CA . ALA A 1 599 ? 8.885 6.408 -34.826 1.00 96.38 599 ALA A CA 1
ATOM 4560 C C . ALA A 1 599 ? 7.724 6.997 -33.999 1.00 96.38 599 ALA A C 1
ATOM 4562 O O . ALA A 1 599 ? 6.562 6.605 -34.141 1.00 96.38 599 ALA A O 1
ATOM 4563 N N . LEU A 1 600 ? 8.014 7.970 -33.132 1.00 95.50 600 LEU A N 1
ATOM 4564 C CA . LEU A 1 600 ? 7.025 8.576 -32.241 1.00 95.50 600 LEU A CA 1
ATOM 4565 C C . LEU A 1 600 ? 6.038 9.494 -32.969 1.00 95.50 600 LEU A C 1
ATOM 4567 O O . LEU A 1 600 ? 4.939 9.692 -32.460 1.00 95.50 600 LEU A O 1
ATOM 4571 N N . ALA A 1 601 ? 6.350 9.990 -34.170 1.00 91.69 601 ALA A N 1
ATOM 4572 C CA . ALA A 1 601 ? 5.421 10.803 -34.963 1.00 91.69 601 ALA A CA 1
ATOM 4573 C C . ALA A 1 601 ? 4.069 10.099 -35.237 1.00 91.69 601 ALA A C 1
ATOM 4575 O O . ALA A 1 601 ? 3.046 10.760 -35.402 1.00 91.69 601 ALA A O 1
ATOM 4576 N N . GLY A 1 602 ? 4.032 8.759 -35.240 1.00 87.19 602 GLY A N 1
ATOM 4577 C CA . GLY A 1 602 ? 2.793 7.975 -35.351 1.00 87.19 602 GLY A CA 1
ATOM 4578 C C . GLY A 1 602 ? 1.988 7.832 -34.046 1.00 87.19 602 GLY A C 1
ATOM 4579 O O . GLY A 1 602 ? 0.836 7.395 -34.073 1.00 87.19 602 GLY A O 1
ATOM 4580 N N . HIS A 1 603 ? 2.552 8.208 -32.897 1.00 93.50 603 HIS A N 1
ATOM 4581 C CA . HIS A 1 603 ? 2.008 7.932 -31.566 1.00 93.50 603 HIS A CA 1
ATOM 4582 C C . HIS A 1 603 ? 1.139 9.082 -31.039 1.00 93.50 603 HIS A C 1
ATOM 4584 O O . HIS A 1 603 ? 1.444 9.737 -30.045 1.00 93.50 603 HIS A O 1
ATOM 4590 N N . ARG A 1 604 ? -0.017 9.297 -31.677 1.00 91.62 604 ARG A N 1
ATOM 4591 C CA . ARG A 1 604 ? -0.973 10.371 -31.324 1.00 91.62 604 ARG A CA 1
ATOM 4592 C C . ARG A 1 604 ? -1.560 10.282 -29.907 1.00 91.62 604 ARG A C 1
ATOM 4594 O O . ARG A 1 604 ? -2.158 11.246 -29.433 1.00 91.62 604 ARG A O 1
ATOM 4601 N N . GLY A 1 605 ? -1.448 9.118 -29.263 1.00 93.44 605 GLY A N 1
ATOM 4602 C CA . GLY A 1 605 ? -1.901 8.865 -27.893 1.00 93.44 605 GLY A CA 1
ATOM 4603 C C . GLY A 1 605 ? -0.875 9.189 -26.804 1.00 93.44 605 GLY A C 1
ATOM 4604 O O . GLY A 1 605 ? -1.233 9.122 -25.630 1.00 93.44 605 GLY A O 1
ATOM 4605 N N . LEU A 1 606 ? 0.365 9.536 -27.168 1.00 96.50 606 LEU A N 1
ATOM 4606 C CA . LEU A 1 606 ? 1.447 9.755 -26.211 1.00 96.50 606 LEU A CA 1
ATOM 4607 C C . LEU A 1 606 ? 1.160 10.975 -25.323 1.00 96.50 606 LEU A C 1
ATOM 4609 O O . LEU A 1 606 ? 0.878 12.059 -25.827 1.00 96.50 606 LEU A O 1
ATOM 4613 N N . ARG A 1 607 ? 1.247 10.788 -24.002 1.00 96.44 607 ARG A N 1
ATOM 4614 C CA . ARG A 1 607 ? 1.011 11.809 -22.969 1.00 96.44 607 ARG A CA 1
ATOM 4615 C C . ARG A 1 607 ? 2.288 12.232 -22.252 1.00 96.44 607 ARG A C 1
ATOM 4617 O O . ARG A 1 607 ? 2.429 13.402 -21.916 1.00 96.44 607 ARG A O 1
ATOM 4624 N N . GLU A 1 608 ? 3.218 11.307 -22.020 1.00 97.12 608 GLU A N 1
ATOM 4625 C CA . GLU A 1 608 ? 4.506 11.602 -21.380 1.00 97.12 608 GLU A CA 1
ATOM 4626 C C . GLU A 1 608 ? 5.675 11.064 -22.212 1.00 97.12 608 GLU A C 1
ATOM 4628 O O . GLU A 1 608 ? 5.758 9.863 -22.486 1.00 97.12 608 GLU A O 1
ATOM 4633 N N . LEU A 1 609 ? 6.615 11.957 -22.533 1.00 97.88 609 LEU A N 1
ATOM 4634 C CA . LEU A 1 609 ? 7.916 11.638 -23.114 1.00 97.88 609 LEU A CA 1
ATOM 4635 C C . LEU A 1 609 ? 9.032 12.232 -22.247 1.00 97.88 609 LEU A C 1
ATOM 4637 O O . LEU A 1 609 ? 9.077 13.438 -22.001 1.00 97.88 609 LEU A O 1
ATOM 4641 N N . SER A 1 610 ? 9.954 11.383 -21.797 1.00 96.62 610 SER A N 1
ATOM 4642 C CA . SER A 1 610 ? 11.120 11.800 -21.010 1.00 96.62 610 SER A CA 1
ATOM 4643 C C . SER A 1 610 ? 12.405 11.239 -21.608 1.00 96.62 610 SER A C 1
ATOM 4645 O O . SER A 1 610 ? 12.607 10.020 -21.650 1.00 96.62 610 SER A O 1
ATOM 4647 N N . LEU A 1 611 ? 13.258 12.162 -22.056 1.00 97.56 611 LEU A N 1
ATOM 4648 C CA . LEU A 1 611 ? 14.570 11.936 -22.664 1.00 97.56 611 LEU A CA 1
ATOM 4649 C C . LEU A 1 611 ? 15.656 12.750 -21.938 1.00 97.56 611 LEU A C 1
ATOM 4651 O O . LEU A 1 611 ? 16.666 13.116 -22.534 1.00 97.56 611 LEU A O 1
ATOM 4655 N N . ASP A 1 612 ? 15.464 13.057 -20.655 1.00 91.81 612 ASP A N 1
ATOM 4656 C CA . ASP A 1 612 ? 16.454 13.783 -19.852 1.00 91.81 612 ASP A CA 1
ATOM 4657 C C . ASP A 1 612 ? 17.807 13.047 -19.845 1.00 91.81 612 ASP A C 1
ATOM 4659 O O . ASP A 1 612 ? 17.841 11.818 -19.862 1.00 91.81 612 ASP A O 1
ATOM 4663 N N . THR A 1 613 ? 18.926 13.766 -19.820 1.00 93.31 613 THR A N 1
ATOM 4664 C CA . THR A 1 613 ? 20.269 13.177 -19.687 1.00 93.31 613 THR A CA 1
ATOM 4665 C C . THR A 1 613 ? 20.558 12.091 -20.735 1.00 93.31 613 THR A C 1
ATOM 4667 O O . THR A 1 613 ? 20.828 10.940 -20.399 1.00 93.31 613 THR A O 1
ATOM 4670 N N . ASN A 1 614 ? 20.458 12.438 -22.021 1.00 97.06 614 ASN A N 1
ATOM 4671 C CA . ASN A 1 614 ? 20.676 11.518 -23.148 1.00 97.06 614 ASN A CA 1
ATOM 4672 C C . ASN A 1 614 ? 21.730 11.979 -24.163 1.00 97.06 614 ASN A C 1
ATOM 4674 O O . ASN A 1 614 ? 22.029 11.262 -25.121 1.00 97.06 614 ASN A O 1
ATOM 4678 N N . GLY A 1 615 ? 22.300 13.167 -23.957 1.00 94.00 615 GLY A N 1
ATOM 4679 C CA . GLY A 1 615 ? 23.443 13.661 -24.721 1.00 94.00 615 GLY A CA 1
ATOM 4680 C C . GLY A 1 615 ? 23.157 13.971 -26.192 1.00 94.00 615 GLY A C 1
ATOM 4681 O O . GLY A 1 615 ? 24.094 13.963 -26.982 1.00 94.00 615 GLY A O 1
ATOM 4682 N N . PHE A 1 616 ? 21.903 14.223 -26.578 1.00 97.31 616 PHE A N 1
ATOM 4683 C CA . PHE A 1 616 ? 21.573 14.726 -27.919 1.00 97.31 616 PHE A CA 1
ATOM 4684 C C . PHE A 1 616 ? 21.595 16.261 -27.949 1.00 97.31 616 PHE A C 1
ATOM 4686 O O . PHE A 1 616 ? 21.353 16.905 -26.925 1.00 97.31 616 PHE A O 1
ATOM 4693 N N . GLY A 1 617 ? 21.906 16.838 -29.106 1.00 96.50 617 GLY A N 1
ATOM 4694 C CA . GLY A 1 617 ? 21.998 18.274 -29.340 1.00 96.50 617 GLY A CA 1
ATOM 4695 C C . GLY A 1 617 ? 20.918 18.799 -30.283 1.00 96.50 617 GLY A C 1
ATOM 4696 O O . GLY A 1 617 ? 19.792 18.296 -30.321 1.00 96.50 617 GLY A O 1
ATOM 4697 N N . ASP A 1 618 ? 21.256 19.847 -31.039 1.00 97.25 618 ASP A N 1
ATOM 4698 C CA . ASP A 1 618 ? 20.318 20.527 -31.942 1.00 97.25 618 ASP A CA 1
ATOM 4699 C C . ASP A 1 618 ? 19.719 19.587 -32.995 1.00 97.25 618 ASP A C 1
ATOM 4701 O O . ASP A 1 618 ? 18.522 19.649 -33.250 1.00 97.25 618 ASP A O 1
ATOM 4705 N N . ALA A 1 619 ? 20.507 18.669 -33.562 1.00 97.62 619 ALA A N 1
ATOM 4706 C CA . ALA A 1 619 ? 20.043 17.784 -34.632 1.00 97.62 619 ALA A CA 1
ATOM 4707 C C . ALA A 1 619 ? 18.973 16.777 -34.164 1.00 97.62 619 ALA A C 1
ATOM 4709 O O . ALA A 1 619 ? 18.039 16.469 -34.909 1.00 97.62 619 ALA A O 1
ATOM 4710 N N . GLY A 1 620 ? 19.093 16.257 -32.939 1.00 97.69 620 GLY A N 1
ATOM 4711 C CA . GLY A 1 620 ? 18.066 15.431 -32.307 1.00 97.69 620 GLY A CA 1
ATOM 4712 C C . GLY A 1 620 ? 16.834 16.248 -31.918 1.00 97.69 620 GLY A C 1
ATOM 4713 O O . GLY A 1 620 ? 15.707 15.822 -32.168 1.00 97.69 620 GLY A O 1
ATOM 4714 N N . ALA A 1 621 ? 17.038 17.446 -31.361 1.00 97.56 621 ALA A N 1
ATOM 4715 C CA . ALA A 1 621 ? 15.953 18.351 -30.983 1.00 97.56 621 ALA A CA 1
ATOM 4716 C C . ALA A 1 621 ? 15.138 18.847 -32.191 1.00 97.56 621 ALA A C 1
ATOM 4718 O O . ALA A 1 621 ? 13.918 18.950 -32.095 1.00 97.56 621 ALA A O 1
ATOM 4719 N N . GLU A 1 622 ? 15.777 19.094 -33.336 1.00 97.81 622 GLU A N 1
ATOM 4720 C CA . GLU A 1 622 ? 15.110 19.454 -34.591 1.00 97.81 622 GLU A CA 1
ATOM 4721 C C . GLU A 1 622 ? 14.169 18.346 -35.072 1.00 97.81 622 GLU A C 1
ATOM 4723 O O . GLU A 1 622 ? 13.001 18.607 -35.366 1.00 97.81 622 GLU A O 1
ATOM 4728 N N . ALA A 1 623 ? 14.640 17.096 -35.088 1.00 97.88 623 ALA A N 1
ATOM 4729 C CA . ALA A 1 623 ? 13.801 15.957 -35.452 1.00 97.88 623 ALA A CA 1
ATOM 4730 C C . ALA A 1 623 ? 12.645 15.754 -34.464 1.00 97.88 623 ALA A C 1
ATOM 4732 O O . ALA A 1 623 ? 11.515 15.491 -34.881 1.00 97.88 623 ALA A O 1
ATOM 4733 N N . LEU A 1 624 ? 12.902 15.927 -33.163 1.00 97.31 624 LEU A N 1
ATOM 4734 C CA . LEU A 1 624 ? 11.857 15.869 -32.147 1.00 97.31 624 LEU A CA 1
ATOM 4735 C C . LEU A 1 624 ? 10.823 16.986 -32.343 1.00 97.31 624 LEU A C 1
ATOM 4737 O O . LEU A 1 624 ? 9.630 16.710 -32.274 1.00 97.31 624 LEU A O 1
ATOM 4741 N N . GLY A 1 625 ? 11.254 18.208 -32.669 1.00 96.00 625 GLY A N 1
ATOM 4742 C CA . GLY A 1 625 ? 10.378 19.329 -33.017 1.00 96.00 625 GLY A CA 1
ATOM 4743 C C . GLY A 1 625 ? 9.403 18.985 -34.144 1.00 96.00 625 GLY A C 1
ATOM 4744 O O . GLY A 1 625 ? 8.202 19.207 -34.013 1.00 96.00 625 GLY A O 1
ATOM 4745 N N . VAL A 1 626 ? 9.886 18.351 -35.216 1.00 95.06 626 VAL A N 1
ATOM 4746 C CA . VAL A 1 626 ? 9.023 17.876 -36.314 1.00 95.06 626 VAL A CA 1
ATOM 4747 C C . VAL A 1 626 ? 8.017 16.829 -35.826 1.00 95.06 626 VAL A C 1
ATOM 4749 O O . VAL A 1 626 ? 6.837 16.897 -36.169 1.00 95.06 626 VAL A O 1
ATOM 4752 N N . ALA A 1 627 ? 8.453 15.872 -35.006 1.00 95.38 627 ALA A N 1
ATOM 4753 C CA . ALA A 1 627 ? 7.580 14.815 -34.499 1.00 95.38 627 ALA A CA 1
ATOM 4754 C C . ALA A 1 627 ? 6.493 15.340 -33.544 1.00 95.38 627 ALA A C 1
ATOM 4756 O O . ALA A 1 627 ? 5.362 14.853 -33.582 1.00 95.38 627 ALA A O 1
ATOM 4757 N N . LEU A 1 628 ? 6.808 16.347 -32.719 1.00 94.69 628 LEU A N 1
ATOM 4758 C CA . LEU A 1 628 ? 5.883 16.948 -31.748 1.00 94.69 628 LEU A CA 1
ATOM 4759 C C . LEU A 1 628 ? 4.624 17.523 -32.407 1.00 94.69 628 LEU A C 1
ATOM 4761 O O . LEU A 1 628 ? 3.542 17.418 -31.832 1.00 94.69 628 LEU A O 1
ATOM 4765 N N . GLN A 1 629 ? 4.721 18.001 -33.652 1.00 91.88 629 GLN A N 1
ATOM 4766 C CA . GLN A 1 629 ? 3.565 18.477 -34.423 1.00 91.88 629 GLN A CA 1
ATOM 4767 C C . GLN A 1 629 ? 2.484 17.402 -34.626 1.00 91.88 629 GLN A C 1
ATOM 4769 O O . GLN A 1 629 ? 1.337 17.718 -34.935 1.00 91.88 629 GLN A O 1
ATOM 4774 N N . GLN A 1 630 ? 2.840 16.124 -34.472 1.00 91.62 630 GLN A N 1
ATOM 4775 C CA . GLN A 1 630 ? 1.935 14.984 -34.612 1.00 91.62 630 GLN A CA 1
ATOM 4776 C C . GLN A 1 630 ? 1.526 14.362 -33.265 1.00 91.62 630 GLN A C 1
ATOM 4778 O O . GLN A 1 630 ? 0.880 13.312 -33.250 1.00 91.62 630 GLN A O 1
ATOM 4783 N N . MET A 1 631 ? 1.840 15.006 -32.133 1.00 92.56 631 MET A N 1
ATOM 4784 C CA . MET A 1 631 ? 1.558 14.508 -30.777 1.00 92.56 631 MET A CA 1
ATOM 4785 C C . MET A 1 631 ? 0.570 15.410 -30.009 1.00 92.56 631 MET A C 1
ATOM 4787 O O . MET A 1 631 ? 0.907 15.956 -28.959 1.00 92.56 631 MET A O 1
ATOM 4791 N N . PRO A 1 632 ? -0.691 15.550 -30.462 1.00 91.06 632 PRO A N 1
ATOM 4792 C CA . PRO A 1 632 ? -1.628 16.536 -29.910 1.00 91.06 632 PRO A CA 1
ATOM 4793 C C . PRO A 1 632 ? -2.026 16.291 -28.444 1.00 91.06 632 PRO A C 1
ATOM 4795 O O . PRO A 1 632 ? -2.568 17.182 -27.796 1.00 91.06 632 PRO A O 1
ATOM 4798 N N . ARG A 1 633 ? -1.794 15.080 -27.918 1.00 93.62 633 ARG A N 1
ATOM 4799 C CA . ARG A 1 633 ? -2.138 14.677 -26.544 1.00 93.62 633 ARG A CA 1
ATOM 4800 C C . ARG A 1 633 ? -0.957 14.711 -25.573 1.00 93.62 633 ARG A C 1
ATOM 4802 O O . ARG A 1 633 ? -1.126 14.292 -24.429 1.00 93.62 633 ARG A O 1
ATOM 4809 N N . LEU A 1 634 ? 0.213 15.178 -26.007 1.00 95.19 634 LEU A N 1
ATOM 4810 C CA . LEU A 1 634 ? 1.388 15.229 -25.148 1.00 95.19 634 LEU A CA 1
ATOM 4811 C C . LEU A 1 634 ? 1.168 16.250 -24.027 1.00 95.19 634 LEU A C 1
ATOM 4813 O O . LEU A 1 634 ? 0.986 17.430 -24.297 1.00 95.19 634 LEU A O 1
ATOM 4817 N N . GLN A 1 635 ? 1.206 15.783 -22.780 1.00 94.31 635 GLN A N 1
ATOM 4818 C CA . GLN A 1 635 ? 1.031 16.596 -21.572 1.00 94.31 635 GLN A CA 1
ATOM 4819 C C . GLN A 1 635 ? 2.368 16.923 -20.913 1.00 94.31 635 GLN A C 1
ATOM 4821 O O . GLN A 1 635 ? 2.541 17.987 -20.329 1.00 94.31 635 GLN A O 1
ATOM 4826 N N . THR A 1 636 ? 3.332 16.006 -20.982 1.00 92.94 636 THR A N 1
ATOM 4827 C CA . THR A 1 636 ? 4.624 16.141 -20.309 1.00 92.94 636 THR A CA 1
ATOM 4828 C C . THR A 1 636 ? 5.771 15.836 -21.263 1.00 92.94 636 THR A C 1
ATOM 4830 O O . THR A 1 636 ? 5.900 14.711 -21.748 1.00 92.94 636 THR A O 1
ATOM 4833 N N . LEU A 1 637 ? 6.650 16.820 -21.450 1.00 96.56 637 LEU A N 1
ATOM 4834 C CA . LEU A 1 637 ? 7.896 16.702 -22.200 1.00 96.56 637 LEU A CA 1
ATOM 4835 C C . LEU A 1 637 ? 9.086 17.074 -21.307 1.00 96.56 637 LEU A C 1
ATOM 4837 O O . LEU A 1 637 ? 9.192 18.202 -20.820 1.00 96.56 637 LEU A O 1
ATOM 4841 N N . LYS A 1 638 ? 9.996 16.122 -21.085 1.00 91.88 638 LYS A N 1
ATOM 4842 C CA . LYS A 1 638 ? 11.182 16.315 -20.237 1.00 91.88 638 LYS A CA 1
ATOM 4843 C C . LYS A 1 638 ? 12.461 16.031 -21.022 1.00 91.88 638 LYS A C 1
ATOM 4845 O O . LYS A 1 638 ? 12.646 14.918 -21.517 1.00 91.88 638 LYS A O 1
ATOM 4850 N N . LEU A 1 639 ? 13.302 17.054 -21.167 1.00 95.56 639 LEU A N 1
ATOM 4851 C CA . LEU A 1 639 ? 14.506 17.075 -22.005 1.00 95.56 639 LEU A CA 1
ATOM 4852 C C . LEU A 1 639 ? 15.708 17.700 -21.263 1.00 95.56 639 LEU A C 1
ATOM 4854 O O . LEU A 1 639 ? 16.630 18.222 -21.891 1.00 95.56 639 LEU A O 1
ATOM 4858 N N . VAL A 1 640 ? 15.695 17.675 -19.931 1.00 89.88 640 VAL A N 1
ATOM 4859 C CA . VAL A 1 640 ? 16.710 18.264 -19.042 1.00 89.88 640 VAL A CA 1
ATOM 4860 C C . VAL A 1 640 ? 18.085 17.649 -19.288 1.00 89.88 640 VAL A C 1
ATOM 4862 O O . VAL A 1 640 ? 18.184 16.469 -19.612 1.00 89.88 640 VAL A O 1
ATOM 4865 N N . GLN A 1 641 ? 19.150 18.431 -19.093 1.00 90.19 641 GLN A N 1
ATOM 4866 C CA . GLN A 1 641 ? 20.535 17.940 -19.115 1.00 90.19 641 GLN A CA 1
ATOM 4867 C C . GLN A 1 641 ? 20.916 17.227 -20.430 1.00 90.19 641 GLN A C 1
ATOM 4869 O O . GLN A 1 641 ? 21.560 16.178 -20.440 1.00 90.19 641 GLN A O 1
ATOM 4874 N N . ASN A 1 642 ? 20.511 17.803 -21.561 1.00 94.94 642 ASN A N 1
ATOM 4875 C CA . ASN A 1 642 ? 20.979 17.422 -22.892 1.00 94.94 642 ASN A CA 1
ATOM 4876 C C . ASN A 1 642 ? 21.934 18.498 -23.449 1.00 94.94 642 ASN A C 1
ATOM 4878 O O . ASN A 1 642 ? 22.377 19.400 -22.736 1.00 94.94 642 ASN A O 1
ATOM 4882 N N . GLN A 1 643 ? 22.311 18.382 -24.719 1.00 95.31 643 GLN A N 1
ATOM 4883 C CA . GLN A 1 643 ? 23.222 19.306 -25.403 1.00 95.31 643 GLN A CA 1
ATOM 4884 C C . GLN A 1 643 ? 22.455 20.249 -26.347 1.00 95.31 643 GLN A C 1
ATOM 4886 O O . GLN A 1 643 ? 22.997 20.695 -27.354 1.00 95.31 643 GLN A O 1
ATOM 4891 N N . ILE A 1 644 ? 21.176 20.526 -26.057 1.00 94.94 644 ILE A N 1
ATOM 4892 C CA . ILE A 1 644 ? 20.290 21.310 -26.930 1.00 94.94 644 ILE A CA 1
ATOM 4893 C C . ILE A 1 644 ? 20.725 22.775 -26.909 1.00 94.94 644 ILE A C 1
ATOM 4895 O O . ILE A 1 644 ? 20.749 23.402 -25.849 1.00 94.94 644 ILE A O 1
ATOM 4899 N N . GLY A 1 645 ? 21.053 23.315 -28.076 1.00 92.81 645 GLY A N 1
ATOM 4900 C CA . GLY A 1 645 ? 21.403 24.708 -28.293 1.00 92.81 645 GLY A CA 1
ATOM 4901 C C . GLY A 1 645 ? 20.206 25.558 -28.721 1.00 92.81 645 GLY A C 1
ATOM 4902 O O . GLY A 1 645 ? 19.039 25.164 -28.637 1.00 92.81 645 GLY A O 1
ATOM 4903 N N . VAL A 1 646 ? 20.500 26.766 -29.205 1.00 91.25 646 VAL A N 1
ATOM 4904 C CA . VAL A 1 646 ? 19.482 27.731 -29.655 1.00 91.25 646 VAL A CA 1
ATOM 4905 C C . VAL A 1 646 ? 18.642 27.173 -30.810 1.00 91.25 646 VAL A C 1
ATOM 4907 O O . VAL A 1 646 ? 17.426 27.363 -30.821 1.00 91.25 646 VAL A O 1
ATOM 4910 N N . LYS A 1 647 ? 19.256 26.480 -31.781 1.00 92.00 647 LYS A N 1
ATOM 4911 C CA . LYS A 1 647 ? 18.535 25.981 -32.967 1.00 92.00 647 LYS A CA 1
ATOM 4912 C C . LYS A 1 647 ? 17.560 24.870 -32.599 1.00 92.00 647 LYS A C 1
ATOM 4914 O O . LYS A 1 647 ? 16.405 24.907 -33.020 1.00 92.00 647 LYS A O 1
ATOM 4919 N N . GLY A 1 648 ? 17.992 23.939 -31.752 1.00 94.31 648 GLY A N 1
ATOM 4920 C CA . GLY A 1 648 ? 17.144 22.880 -31.229 1.00 94.31 648 GLY A CA 1
ATOM 4921 C C . GLY A 1 648 ? 15.990 23.441 -30.405 1.00 94.31 648 GLY A C 1
ATOM 4922 O O . GLY A 1 648 ? 14.850 23.031 -30.602 1.00 94.31 648 GLY A O 1
ATOM 4923 N N . ALA A 1 649 ? 16.243 24.439 -29.551 1.00 92.12 649 ALA A N 1
ATOM 4924 C CA . ALA A 1 649 ? 15.187 25.112 -28.792 1.00 92.12 649 ALA A CA 1
ATOM 4925 C C . ALA A 1 649 ? 14.146 25.793 -29.701 1.00 92.12 649 ALA A C 1
ATOM 4927 O O . ALA A 1 649 ? 12.946 25.646 -29.475 1.00 92.12 649 ALA A O 1
ATOM 4928 N N . GLN A 1 650 ? 14.583 26.480 -30.763 1.00 90.69 650 GLN A N 1
ATOM 4929 C CA . GLN A 1 650 ? 13.683 27.084 -31.755 1.00 90.69 650 GLN A CA 1
ATOM 4930 C C . GLN A 1 650 ? 12.848 26.036 -32.500 1.00 90.69 650 GLN A C 1
ATOM 4932 O O . GLN A 1 650 ? 11.662 26.253 -32.750 1.00 90.69 650 GLN A O 1
ATOM 4937 N N . ALA A 1 651 ? 13.446 24.901 -32.860 1.00 94.25 651 ALA A N 1
ATOM 4938 C CA . ALA A 1 651 ? 12.735 23.822 -33.534 1.00 94.25 651 ALA A CA 1
ATOM 4939 C C . ALA A 1 651 ? 11.708 23.143 -32.618 1.00 94.25 651 ALA A C 1
ATOM 4941 O O . ALA A 1 651 ? 10.592 22.865 -33.056 1.00 94.25 651 ALA A O 1
ATOM 4942 N N . LEU A 1 652 ? 12.049 22.936 -31.342 1.00 94.44 652 LEU A N 1
ATOM 4943 C CA . LEU A 1 652 ? 11.109 22.444 -30.337 1.00 94.44 652 LEU A CA 1
ATOM 4944 C C . LEU A 1 652 ? 9.945 23.418 -30.149 1.00 94.44 652 LEU A C 1
ATOM 4946 O O . LEU A 1 652 ? 8.804 22.976 -30.189 1.00 94.44 652 LEU A O 1
ATOM 4950 N N . ALA A 1 653 ? 10.206 24.724 -30.031 1.00 90.56 653 ALA A N 1
ATOM 4951 C CA . ALA A 1 653 ? 9.155 25.738 -29.905 1.00 90.56 653 ALA A CA 1
ATOM 4952 C C . ALA A 1 653 ? 8.145 25.672 -31.067 1.00 90.56 653 ALA A C 1
ATOM 4954 O O . ALA A 1 653 ? 6.947 25.564 -30.830 1.00 90.56 653 ALA A O 1
ATOM 4955 N N . ARG A 1 654 ? 8.629 25.608 -32.317 1.00 90.19 654 ARG A N 1
ATOM 4956 C CA . ARG A 1 654 ? 7.768 25.421 -33.506 1.00 90.19 654 ARG A CA 1
ATOM 4957 C C . ARG A 1 654 ? 7.022 24.086 -33.506 1.00 90.19 654 ARG A C 1
ATOM 4959 O O . ARG A 1 654 ? 5.933 23.977 -34.058 1.00 90.19 654 ARG A O 1
ATOM 4966 N N . GLY A 1 655 ? 7.626 23.041 -32.949 1.00 89.38 655 GLY A N 1
ATOM 4967 C CA . GLY A 1 655 ? 6.997 21.730 -32.817 1.00 89.38 655 GLY A CA 1
ATOM 4968 C C . GLY A 1 655 ? 5.829 21.725 -31.833 1.00 89.38 655 GLY A C 1
ATOM 4969 O O . GLY A 1 655 ? 4.814 21.070 -32.075 1.00 89.38 655 GLY A O 1
ATOM 4970 N N . LEU A 1 656 ? 5.966 22.483 -30.745 1.00 89.50 656 LEU A N 1
ATOM 4971 C CA . LEU A 1 656 ? 4.979 22.577 -29.671 1.00 89.50 656 LEU A CA 1
ATOM 4972 C C . LEU A 1 656 ? 3.720 23.362 -30.061 1.00 89.50 656 LEU A C 1
ATOM 4974 O O . LEU A 1 656 ? 2.680 23.152 -29.443 1.00 89.50 656 LEU A O 1
ATOM 4978 N N . GLU A 1 657 ? 3.752 24.162 -31.132 1.00 84.81 657 GLU A N 1
ATOM 4979 C CA . GLU A 1 657 ? 2.539 24.768 -31.715 1.00 84.81 657 GLU A CA 1
ATOM 4980 C C . GLU A 1 657 ? 1.476 23.708 -32.079 1.00 84.81 657 GLU A C 1
ATOM 4982 O O . GLU A 1 657 ? 0.277 23.983 -32.055 1.00 84.81 657 GLU A O 1
ATOM 4987 N N . GLY A 1 658 ? 1.895 22.470 -32.381 1.00 74.31 658 GLY A N 1
ATOM 4988 C CA . GLY A 1 658 ? 0.993 21.343 -32.649 1.00 74.31 658 GLY A CA 1
ATOM 4989 C C . GLY A 1 658 ? 0.524 20.573 -31.405 1.00 74.31 658 GLY A C 1
ATOM 4990 O O . GLY A 1 658 ? -0.351 19.710 -31.516 1.00 74.31 658 GLY A O 1
ATOM 4991 N N . THR A 1 659 ? 1.079 20.856 -30.222 1.00 79.31 659 THR A N 1
ATOM 4992 C CA . THR A 1 659 ? 0.740 20.174 -28.965 1.00 79.31 659 THR A CA 1
ATOM 4993 C C . THR A 1 659 ? -0.174 21.051 -28.113 1.00 79.31 659 THR A C 1
ATOM 4995 O O . THR A 1 659 ? 0.284 21.901 -27.359 1.00 79.31 659 THR A O 1
ATOM 4998 N N . THR A 1 660 ? -1.486 20.838 -28.194 1.00 80.31 660 THR A N 1
ATOM 4999 C CA . THR A 1 660 ? -2.474 21.677 -27.484 1.00 80.31 660 THR A CA 1
ATOM 5000 C C . THR A 1 660 ? -2.726 21.260 -26.033 1.00 80.31 660 THR A C 1
ATOM 5002 O O . THR A 1 660 ? -3.471 21.931 -25.327 1.00 80.31 660 THR A O 1
ATOM 5005 N N . ALA A 1 661 ? -2.176 20.124 -25.600 1.00 87.12 661 ALA A N 1
ATOM 5006 C CA . ALA A 1 661 ? -2.417 19.532 -24.282 1.00 87.12 661 ALA A CA 1
ATOM 5007 C C . ALA A 1 661 ? -1.207 19.623 -23.335 1.00 87.12 661 ALA A C 1
ATOM 5009 O O . ALA A 1 661 ? -1.235 19.004 -22.274 1.00 87.12 661 ALA A O 1
ATOM 5010 N N . LEU A 1 662 ? -0.141 20.337 -23.716 1.00 90.19 662 LEU A N 1
ATOM 5011 C CA . LEU A 1 662 ? 1.100 20.371 -22.946 1.00 90.19 662 LEU A CA 1
ATOM 5012 C C . LEU A 1 662 ? 0.909 21.128 -21.626 1.00 90.19 662 LEU A C 1
ATOM 5014 O O . LEU A 1 662 ? 0.585 22.310 -21.611 1.00 90.19 662 LEU A O 1
ATOM 5018 N N . GLU A 1 663 ? 1.165 20.444 -20.516 1.00 90.19 663 GLU A N 1
ATOM 5019 C CA . GLU A 1 663 ? 1.065 20.977 -19.152 1.00 90.19 663 GLU A CA 1
ATOM 5020 C C . GLU A 1 663 ? 2.451 21.209 -18.533 1.00 90.19 663 GLU A C 1
ATOM 5022 O O . GLU A 1 663 ? 2.630 22.087 -17.690 1.00 90.19 663 GLU A O 1
ATOM 5027 N N . LEU A 1 664 ? 3.452 20.417 -18.939 1.00 85.56 664 LEU A N 1
ATOM 5028 C CA . LEU A 1 664 ? 4.797 20.459 -18.375 1.00 85.56 664 LEU A CA 1
ATOM 5029 C C . LEU A 1 664 ? 5.874 20.312 -19.453 1.00 85.56 664 LEU A C 1
ATOM 5031 O O . LEU A 1 664 ? 6.022 19.250 -20.060 1.00 85.56 664 LEU A O 1
ATOM 5035 N N . LEU A 1 665 ? 6.710 21.343 -19.585 1.00 90.81 665 LEU A N 1
ATOM 5036 C CA . LEU A 1 665 ? 7.942 21.332 -20.371 1.00 90.81 665 LEU A CA 1
ATOM 5037 C C . LEU A 1 665 ? 9.152 21.535 -19.455 1.00 90.81 665 LEU A C 1
ATOM 5039 O O . LEU A 1 665 ? 9.212 22.507 -18.702 1.00 90.81 665 LEU A O 1
ATOM 5043 N N . ARG A 1 666 ? 10.143 20.640 -19.522 1.00 84.94 666 ARG A N 1
ATOM 5044 C CA . ARG A 1 666 ? 11.420 20.801 -18.806 1.00 84.94 666 ARG A CA 1
ATOM 5045 C C . ARG A 1 666 ? 12.600 20.792 -19.771 1.00 84.94 666 ARG A C 1
ATOM 5047 O O . ARG A 1 666 ? 12.868 19.776 -20.403 1.00 84.94 666 ARG A O 1
ATOM 5054 N N . LEU A 1 667 ? 13.316 21.917 -19.828 1.00 88.69 667 LEU A N 1
ATOM 5055 C CA . LEU A 1 667 ? 14.452 22.159 -20.731 1.00 88.69 667 LEU A CA 1
ATOM 5056 C C . LEU A 1 667 ? 15.712 22.689 -20.022 1.00 88.69 667 LEU A C 1
ATOM 5058 O O . LEU A 1 667 ? 16.691 23.028 -20.682 1.00 88.69 667 LEU A O 1
ATOM 5062 N N . PHE A 1 668 ? 15.722 22.779 -18.690 1.00 81.50 668 PHE A N 1
ATOM 5063 C CA . PHE A 1 668 ? 16.866 23.332 -17.958 1.00 81.50 668 PHE A CA 1
ATOM 5064 C C . PHE A 1 668 ? 18.127 22.456 -18.087 1.00 81.50 668 PHE A C 1
ATOM 5066 O O . PHE A 1 668 ? 18.054 21.293 -18.481 1.00 81.50 668 PHE A O 1
ATOM 5073 N N . GLN A 1 669 ? 19.296 23.033 -17.777 1.00 82.12 669 GLN A N 1
ATOM 5074 C CA . GLN A 1 669 ? 20.610 22.388 -17.951 1.00 82.12 669 GLN A CA 1
ATOM 5075 C C . GLN A 1 669 ? 20.919 21.959 -19.404 1.00 82.12 669 GLN A C 1
ATOM 5077 O O . GLN A 1 669 ? 21.665 21.014 -19.630 1.00 82.12 669 GLN A O 1
ATOM 5082 N N . ASN A 1 670 ? 20.375 22.681 -20.388 1.00 87.69 670 ASN A N 1
ATOM 5083 C CA . ASN A 1 670 ? 20.764 22.610 -21.801 1.00 87.69 670 ASN A CA 1
ATOM 5084 C C . ASN A 1 670 ? 21.621 23.831 -22.203 1.00 87.69 670 ASN A C 1
ATOM 5086 O O . ASN A 1 670 ? 21.823 24.750 -21.411 1.00 87.69 670 ASN A O 1
ATOM 5090 N N . GLN A 1 671 ? 22.099 23.870 -23.448 1.00 88.25 671 GLN A N 1
ATOM 5091 C CA . GLN A 1 671 ? 22.966 24.921 -24.009 1.00 88.25 671 GLN A CA 1
ATOM 5092 C C . GLN A 1 671 ? 22.168 26.043 -24.715 1.00 88.25 671 GLN A C 1
ATOM 5094 O O . GLN A 1 671 ? 22.621 26.625 -25.698 1.00 88.25 671 GLN A O 1
ATOM 5099 N N . ILE A 1 672 ? 20.961 26.344 -24.225 1.00 79.75 672 ILE A N 1
ATOM 5100 C CA . ILE A 1 672 ? 19.974 27.208 -24.901 1.00 79.75 672 ILE A CA 1
ATOM 5101 C C . ILE A 1 672 ? 20.389 28.694 -24.893 1.00 79.75 672 ILE A C 1
ATOM 5103 O O . ILE A 1 672 ? 20.116 29.405 -25.857 1.00 79.75 672 ILE A O 1
ATOM 5107 N N . GLY A 1 673 ? 21.075 29.159 -23.839 1.00 65.44 673 GLY A N 1
ATOM 5108 C CA . GLY A 1 673 ? 21.474 30.566 -23.666 1.00 65.44 673 GLY A CA 1
ATOM 5109 C C . GLY A 1 673 ? 20.296 31.560 -23.600 1.00 65.44 673 GLY A C 1
ATOM 5110 O O . GLY A 1 673 ? 19.141 31.200 -23.818 1.00 65.44 673 GLY A O 1
ATOM 5111 N N . ASP A 1 674 ? 20.579 32.838 -23.326 1.00 59.25 674 ASP A N 1
ATOM 5112 C CA . ASP A 1 674 ? 19.537 33.873 -23.149 1.00 59.25 674 ASP A CA 1
ATOM 5113 C C . ASP A 1 674 ? 18.693 34.106 -24.419 1.00 59.25 674 ASP A C 1
ATOM 5115 O O . ASP A 1 674 ? 17.485 34.331 -24.347 1.00 59.25 674 ASP A O 1
ATOM 5119 N N . ALA A 1 675 ? 19.311 33.992 -25.601 1.00 55.84 675 ALA A N 1
ATOM 5120 C CA . ALA A 1 675 ? 18.643 34.159 -26.894 1.00 55.84 675 ALA A CA 1
ATOM 5121 C C . ALA A 1 675 ? 17.653 33.025 -27.221 1.00 55.84 675 ALA A C 1
ATOM 5123 O O . ALA A 1 675 ? 16.670 33.249 -27.927 1.00 55.84 675 ALA A O 1
ATOM 5124 N N . GLY A 1 676 ? 17.883 31.811 -26.709 1.00 54.03 676 GLY A N 1
ATOM 5125 C CA . GLY A 1 676 ? 16.957 30.695 -26.891 1.00 54.03 676 GLY A CA 1
ATOM 5126 C C . GLY A 1 676 ? 15.723 30.785 -25.983 1.00 54.03 676 GLY A C 1
ATOM 5127 O O . GLY A 1 676 ? 14.641 30.379 -26.399 1.00 54.03 676 GLY A O 1
ATOM 5128 N N . CYS A 1 677 ? 15.842 31.403 -24.800 1.00 54.78 677 CYS A N 1
ATOM 5129 C CA . CYS A 1 677 ? 14.717 31.634 -23.881 1.00 54.78 677 CYS A CA 1
ATOM 5130 C C . CYS A 1 677 ? 13.679 32.639 -24.423 1.00 54.78 677 CYS A C 1
ATOM 5132 O O . CYS A 1 677 ? 12.495 32.525 -24.112 1.00 54.78 677 CYS A O 1
ATOM 5134 N N . GLN A 1 678 ? 14.092 33.600 -25.260 1.00 55.22 678 GLN A N 1
ATOM 5135 C CA . GLN A 1 678 ? 13.181 34.575 -25.887 1.00 55.22 678 GLN A CA 1
ATOM 5136 C C . GLN A 1 678 ? 12.330 33.977 -27.022 1.00 55.22 678 GLN A C 1
ATOM 5138 O O . GLN A 1 678 ? 11.274 34.513 -27.347 1.00 55.22 678 GLN A O 1
ATOM 5143 N N . ALA A 1 679 ? 12.760 32.860 -27.618 1.00 50.59 679 ALA A N 1
ATOM 5144 C CA . ALA A 1 679 ? 11.995 32.154 -28.648 1.00 50.59 679 ALA A CA 1
ATOM 5145 C C . ALA A 1 679 ? 10.897 31.245 -28.059 1.00 50.59 679 ALA A C 1
ATOM 5147 O O . ALA A 1 679 ? 9.924 30.948 -28.745 1.00 50.59 679 ALA A O 1
ATOM 5148 N N . SER A 1 680 ? 11.026 30.827 -26.793 1.00 45.06 680 SER A N 1
ATOM 5149 C CA . SER A 1 680 ? 10.050 29.971 -26.097 1.00 45.06 680 SER A CA 1
ATOM 5150 C C . SER A 1 680 ? 8.855 30.715 -25.484 1.00 45.06 680 SER A C 1
ATOM 5152 O O . SER A 1 680 ? 7.942 30.067 -24.992 1.00 45.06 680 SER A O 1
ATOM 5154 N N . THR A 1 681 ? 8.839 32.053 -25.490 1.00 43.72 681 THR A N 1
ATOM 5155 C CA . THR A 1 681 ? 7.774 32.876 -24.876 1.00 43.72 681 THR A CA 1
ATOM 5156 C C . THR A 1 681 ? 6.673 33.320 -25.852 1.00 43.72 681 THR A C 1
ATOM 5158 O O . THR A 1 681 ? 5.882 34.192 -25.504 1.00 43.72 681 THR A O 1
ATOM 5161 N N . ALA A 1 682 ? 6.627 32.775 -27.073 1.00 36.50 682 ALA A N 1
ATOM 5162 C CA . ALA A 1 682 ? 5.697 33.199 -28.129 1.00 36.50 682 ALA A CA 1
ATOM 5163 C C . ALA A 1 682 ? 4.645 32.143 -28.542 1.00 36.50 682 ALA A C 1
ATOM 5165 O O . ALA A 1 682 ? 3.939 32.376 -29.521 1.00 36.50 682 ALA A O 1
ATOM 5166 N N . GLY A 1 683 ? 4.532 31.018 -27.826 1.00 33.72 683 GLY A N 1
ATOM 5167 C CA . GLY A 1 683 ? 3.597 29.922 -28.125 1.00 33.72 683 GLY A CA 1
ATOM 5168 C C . GLY A 1 683 ? 2.798 29.497 -26.909 1.00 33.72 683 GLY A C 1
ATOM 5169 O O . GLY A 1 683 ? 3.438 29.325 -25.847 1.00 33.72 683 GLY A O 1
#